Protein 4RV5 (pdb70)

Foldseek 3Di:
DAAEEEEEEACDDPSVLLRVLLVLLLVLLQCVCVVVCFQVNHHHDYDYQHQHDAQVSRQVSVCCCVPVVVHLAYEDYQELRNQLRRVLVCQVLLFAYEYLHYAAPCQLVSHLRTAYQHHHLLPFVLQQVVVQCVVPVPFAEEEEEFAPSGRRRVRNSVNVVVSCVVVPHHHQYYYYDHLPDLDDQVVLVVVVVSPGQEYEYRHAANNVLSSLQVNVVVPDDHAYEYEPRNQGCSSLVRNQQSLFFYKYKALFDCPPPQPQSVVSQVVCCVPPVAGRTRSSQSSSVSVQLQRVLSNVCCVVPNLVPDPSSVSSNSSSVSSQQDWDQGNSGIWHADSSRYIDGDDMWMWTWHDPRRPDIDTHTDD/DAAEEEEEEACDDPSVLLRVLLVLLLVLLQCVCVVVCFQVNHHHDYDYQYQHDAQVSRQVSLCCCVPVVVHLAYEDYQELRNQLRRVLVCQVLLFAYEYLHYAAPCQLVSHQRTFYQHHHLLPFVLQQVVVLCVVPVVFAEEEEEFAPVGRRRVRNSVNVVVSCVVVNHHHQYYYYDHLPDQDCQVVLVVVVVSPGQEYEYRDAQLSRLSSLQNNVVVPNDHAYEYEPRNQGQSSLVRNFQSLFFYKYKALFDCPDPQPQSVVSQVSCCVVPVAGRTRSSQSSSVSVVLQRVLSNVLCVVPNPVVDDSSVSSNSSSVSSQQDWDQGSSGIWHHDSSNYIDHDDMWMWGWHDPRRPGIHTHTDD

Secondary structure (DSSP, 8-state):
--EEEEE----SSTTHHHHHHHHHHHHHHHHHHHHTTTBTTBPEEEEE---TTSHHHHHHHHHHHHHTS--S-EE--S-HHHHHHHHHHHHHHT--EEESS--STTSGGG-TTEEESS--HHHHTHHHHHHHHHH-TT--EEEEEEETT-HHHHHHHHHHHHHHHHTT-EEEEEEEE-TT----HHHHHHHHTT--SEEEEES-HHHHHHHHHHHHHTT--SEEEE-GGG-SGGGHHHHGGGGTT-EEEES--TT---HHHHHHHHHHHHHHSSPPPHHHHHHHHHHHHHHHHHHHHHHHS-GGGS-HHHHHHHHHHHHTT-EEEETTEEEEE-TTS-EE----EEEEE--TTSS---EEEP-/--EEEEE----SSTTHHHHHHHHHHHHHHHHHHHHTTTBTTBPEEEEE---TTSHHHHHHHHHHHHHTS--S-EE--S-HHHHHHHHHHHHHHT--EEESS--STTSGGG-TTEEESS--HHHHHHHHHHHHHHH-TT--EEEEEEETT-HHHHHHHHHHHHHHHHTT-EEEEEEEE-TT----HHHHHHHHTT--SEEEEES-HHHHHHHHHHHHHTT--SEEEE-GGG-SGGGHHHHGGGGTT-EEEES--TT---HHHHHHHHHHHHHHSSPPPHHHHHHHHHHHHHHHHHHHHHHHS-GGGS-HHHHHHHHHHHHHH-EEEETTEEEEE-TTS-EE----EEEEE--TTSS---EEEP-

B-factor: mean 22.41, std 8.42, range [12.76, 74.02]

Organism: Trichormus variabilis (strain ATCC 29413 / PCC 7937) (NCBI:txid240292)

Radius of gyration: 27.22 Å; Cα contacts (8 Å, |Δi|>4): 1760; chains: 2; bounding box: 52×69×75 Å

Nearest PDB structures (foldseek):
  4obb-assembly2_B  TM=1.002E+00  e=2.437E-77  Trichormus variabilis ATCC 29413
  4oat-assembly1_A  TM=9.997E-01  e=2.546E-74  Trichormus variabilis ATCC 29413
  4eyk-assembly1_A  TM=8.590E-01  e=8.227E-28  Rhodopseudomonas palustris BisB5
  3hut-assembly1_A  TM=6.818E-01  e=4.966E-27  Rhodospirillum rubrum ATCC 11170
  3sg0-assembly1_A  TM=8.478E-01  e=3.326E-23  Rhodopseudomonas palustris HaA2

Sequence (726 aa):
NTIPIGIALAQTSNVALLLGQEQVAGAKIAEKYFNDKGGVNGTPIKLIFQDTAGDEAGTINNAFQTLINKDKVVGIVGPTLSQQAFSSANPIAERAKVPVVGPSNTAKGIPEIGDYVARVSAPVSVVAPNNSSVKAALLKQNPNIKKVAVFFAQNDAFSKSETEEIFQQTVKDQGLELVTVQKFQTTDTDFQQSQATNAINLKPDLVIISGLAADGGNLVRQLRELGYQGAIIGGNGLNTSNVFAVCKALCDGVLIAQAYSPEYTGEINKAFRQAYVDQYKKEPPQFSAQAFAAVQVYVESSLKALDTKNKVSKIQQLPELRTTELNKKQLLTGKYNTPLGEISFTPIGEVVQKDFYVAQIKKEEKDGSQGKFTFLKNTIPIGIALAQTSNVALLLGQEQVAGAKIAEKYFNDKGGVNGTPIKLIFQQDTAGDEAGTINAFQTLINKDKVVGIVGPTLSQQAFSSANPIAERAKKVPVVGPSNTAKGIPEIGDYVARVSAPVSVVAPNSVKAALKQNPNIKKVAVFFAQNDAFSKSETEIFQQTVKDQGLEELVTVQKFQTTDTDFQSQATNAINLKPDLVIISGLAADGGNLVRRQLRELGYQGAIIGGNGLNTSNVFAVCKALCDGVLIAQAYSPEYTGEINKAFRRQAYVDQYKKEPPQFSAQAFAAVQVYVESSLKALDTKNKVSKIQLPELRTELNKQLLTGKYNTPLGEISFTPIGEVVQKDFYVAQIKEKDGSQGKFTFLK

Solvent-accessible surface area: 28150 Å² total

Structure (mmCIF, N/CA/C/O backbone):
data_4RV5
#
_entry.id   4RV5
#
_cell.length_a   98.525
_cell.length_b   100.588
_cell.length_c   150.602
_cell.angle_alpha   90.00
_cell.angle_beta   90.00
_cell.angle_gamma   90.00
#
_symmetry.space_group_name_H-M   'C 2 2 21'
#
loop_
_entity.id
_entity.type
_entity.pdbx_description
1 polymer 'Amino acid/amide ABC transporter substrate-binding protein, HAAT family'
2 non-polymer 'PYRUVIC ACID'
3 non-polymer 'MAGNESIUM ION'
4 non-polymer 'FORMIC ACID'
5 water water
#
loop_
_atom_site.group_PDB
_atom_site.id
_atom_site.type_symbol
_atom_site.label_atom_id
_atom_site.label_alt_id
_atom_site.label_comp_id
_atom_site.label_asym_id
_atom_site.label_entity_id
_atom_site.label_seq_id
_atom_site.pdbx_PDB_ins_code
_atom_site.Cartn_x
_atom_site.Cartn_y
_atom_site.Cartn_z
_atom_site.occupancy
_atom_site.B_iso_or_equiv
_atom_site.auth_seq_id
_atom_site.auth_comp_id
_atom_site.auth_asym_id
_atom_site.auth_atom_id
_atom_site.pdbx_PDB_model_num
ATOM 1 N N . ASN A 1 32 ? -40.356 -49.482 7.002 1.00 35.73 53 ASN A N 1
ATOM 2 C CA . ASN A 1 32 ? -39.497 -49.774 8.143 1.00 35.28 53 ASN A CA 1
ATOM 3 C C . ASN A 1 32 ? -38.152 -49.057 8.056 1.00 29.62 53 ASN A C 1
ATOM 4 O O . ASN A 1 32 ? -37.515 -49.007 6.999 1.00 29.12 53 ASN A O 1
ATOM 14 N N . THR A 1 33 ? -37.739 -48.494 9.184 1.00 24.35 54 THR A N 1
ATOM 15 C CA . THR A 1 33 ? -36.505 -47.738 9.261 1.00 21.36 54 THR A CA 1
ATOM 16 C C . THR A 1 33 ? -35.816 -48.038 10.583 1.00 19.47 54 THR A C 1
ATOM 17 O O . THR A 1 33 ? -36.438 -48.540 11.520 1.00 20.91 54 THR A O 1
ATOM 28 N N . ILE A 1 34 ? -34.530 -47.703 10.651 1.00 17.38 55 ILE A N 1
ATOM 29 C CA . ILE A 1 34 ? -33.736 -47.908 11.851 1.00 16.67 55 ILE A CA 1
ATOM 30 C C . ILE A 1 34 ? -33.550 -46.558 12.557 1.00 16.38 55 ILE A C 1
ATOM 31 O O . ILE A 1 34 ? -32.955 -45.647 11.993 1.00 16.62 55 ILE A O 1
ATOM 47 N N . PRO A 1 35 ? -34.065 -46.429 13.794 1.00 16.11 56 PRO A N 1
ATOM 48 C CA . PRO A 1 35 ? -34.026 -45.125 14.480 1.00 15.82 56 PRO A CA 1
ATOM 49 C C . PRO A 1 35 ? -32.704 -44.877 15.204 1.00 15.53 56 PRO A C 1
ATOM 50 O O . PRO A 1 35 ? -32.255 -45.709 15.994 1.00 15.96 56 PRO A O 1
ATOM 61 N N . ILE A 1 36 ? -32.084 -43.743 14.901 1.00 15.08 57 ILE A N 1
ATOM 62 C CA . ILE A 1 36 ? -30.861 -43.297 15.543 1.00 14.88 57 ILE A CA 1
ATOM 63 C C . ILE A 1 36 ? -31.175 -41.965 16.224 1.00 14.49 57 ILE A C 1
ATOM 64 O O . ILE A 1 36 ? -31.725 -41.057 15.605 1.00 15.16 57 ILE A O 1
ATOM 80 N N . GLY A 1 37 ? -30.878 -41.867 17.515 1.00 14.11 58 GLY A N 1
ATOM 81 C CA . GLY A 1 37 ? -31.204 -40.676 18.268 1.00 14.24 58 GLY A CA 1
ATOM 82 C C . GLY A 1 37 ? -30.143 -39.610 18.118 1.00 13.82 58 GLY A C 1
ATOM 83 O O . GLY A 1 37 ? -28.952 -39.905 18.128 1.00 14.51 58 GLY A O 1
ATOM 87 N N . ILE A 1 38 ? -30.594 -38.367 17.991 1.00 13.90 59 ILE A N 1
ATOM 88 C CA . ILE A 1 38 ? -29.726 -37.211 17.917 1.00 14.41 59 ILE A CA 1
ATOM 89 C C . ILE A 1 38 ? -30.148 -36.303 19.072 1.00 14.30 59 ILE A C 1
ATOM 90 O O . ILE A 1 38 ? -31.251 -35.747 19.076 1.00 15.41 59 ILE A O 1
ATOM 106 N N . ALA A 1 39 ? -29.268 -36.170 20.061 1.00 13.85 60 ALA A N 1
ATOM 107 C CA . ALA A 1 39 ? -29.524 -35.398 21.283 1.00 13.81 60 ALA A CA 1
ATOM 108 C C . ALA A 1 39 ? -28.517 -34.259 21.345 1.00 13.28 60 ALA A C 1
ATOM 109 O O . ALA A 1 39 ? -27.396 -34.440 21.824 1.00 14.29 60 ALA A O 1
ATOM 116 N N . LEU A 1 40 ? -28.927 -33.106 20.830 1.00 13.58 61 LEU A N 1
ATOM 117 C CA . LEU A 1 40 ? -28.063 -31.953 20.697 1.00 13.70 61 LEU A CA 1
ATOM 118 C C . LEU A 1 40 ? -28.768 -30.728 21.253 1.00 13.65 61 LEU A C 1
ATOM 119 O O . LEU A 1 40 ? -29.997 -30.719 21.397 1.00 14.17 61 LEU A O 1
ATOM 135 N N . ALA A 1 41 ? -28.004 -29.680 21.519 1.00 13.72 62 ALA A N 1
ATOM 136 C CA . ALA A 1 41 ? -28.580 -28.427 21.946 1.00 14.18 62 ALA A CA 1
ATOM 137 C C . ALA A 1 41 ? -29.179 -27.696 20.740 1.00 14.24 62 ALA A C 1
ATOM 138 O O . ALA A 1 41 ? -28.470 -27.036 19.982 1.00 15.44 62 ALA A O 1
ATOM 145 N N . GLN A 1 42 ? -30.493 -27.820 20.575 1.00 15.04 63 GLN A N 1
ATOM 146 C CA . GLN A 1 42 ? -31.207 -27.141 19.507 1.00 15.84 63 GLN A CA 1
ATOM 147 C C . GLN A 1 42 ? -31.781 -25.811 19.994 1.00 16.14 63 GLN A C 1
ATOM 148 O O . GLN A 1 42 ? -32.162 -24.979 19.181 1.00 18.17 63 GLN A O 1
ATOM 162 N N . THR A 1 43 ? -31.820 -25.621 21.311 1.00 15.25 64 THR A N 1
ATOM 163 C CA . THR A 1 43 ? -32.221 -24.387 21.953 1.00 15.65 64 THR A CA 1
ATOM 164 C C . THR A 1 43 ? -31.178 -24.054 23.029 1.00 15.06 64 THR A C 1
ATOM 165 O O . THR A 1 43 ? -30.330 -24.883 23.358 1.00 15.59 64 THR A O 1
ATOM 176 N N . SER A 1 44 ? -31.309 -22.834 23.568 1.00 15.65 65 SER A N 1
ATOM 177 C CA . SER A 1 44 ? -30.381 -22.206 24.516 1.00 15.69 65 SER A CA 1
ATOM 178 C C . SER A 1 44 ? -29.179 -21.650 23.781 1.00 14.52 65 SER A C 1
ATOM 179 O O . SER A 1 44 ? -28.984 -21.921 22.594 1.00 14.88 65 SER A O 1
ATOM 187 N N . ASN A 1 45 ? -28.325 -20.916 24.493 1.00 15.02 66 ASN A N 1
ATOM 188 C CA . ASN A 1 45 ? -27.087 -20.442 23.882 1.00 15.18 66 ASN A CA 1
ATOM 189 C C . ASN A 1 45 ? -26.137 -21.563 23.483 1.00 14.51 66 ASN A C 1
ATOM 190 O O . ASN A 1 45 ? -25.222 -21.350 22.693 1.00 15.02 66 ASN A O 1
ATOM 201 N N . VAL A 1 46 ? -26.339 -22.764 24.019 1.00 14.66 67 VAL A N 1
ATOM 202 C CA . VAL A 1 46 ? -25.536 -23.914 23.597 1.00 14.74 67 VAL A CA 1
ATOM 203 C C . VAL A 1 46 ? -25.854 -24.276 22.129 1.00 14.29 67 VAL A C 1
ATOM 204 O O . VAL A 1 46 ? -25.034 -24.879 21.447 1.00 14.32 67 VAL A O 1
ATOM 217 N N . ALA A 1 47 ? -27.022 -23.856 21.635 1.00 14.49 68 ALA A N 1
ATOM 218 C CA . ALA A 1 47 ? -27.371 -24.071 20.239 1.00 14.56 68 ALA A CA 1
ATOM 219 C C . ALA A 1 47 ? -26.500 -23.258 19.279 1.00 14.50 68 ALA A C 1
ATOM 220 O O . ALA A 1 47 ? -26.541 -23.494 18.080 1.00 14.99 68 ALA A O 1
ATOM 227 N N . LEU A 1 48 ? -25.720 -22.300 19.772 1.00 14.89 69 LEU A N 1
ATOM 228 C CA . LEU A 1 48 ? -24.750 -21.631 18.909 1.00 15.12 69 LEU A CA 1
ATOM 229 C C . LEU A 1 48 ? -23.720 -22.636 18.385 1.00 15.23 69 LEU A C 1
ATOM 230 O O . LEU A 1 48 ? -23.118 -22.408 17.343 1.00 16.82 69 LEU A O 1
ATOM 246 N N . LEU A 1 49 ? -23.522 -23.736 19.117 1.00 14.61 70 LEU A N 1
ATOM 247 C CA A LEU A 1 49 ? -22.749 -24.886 18.633 0.49 14.83 70 LEU A CA 1
ATOM 248 C CA B LEU A 1 49 ? -22.745 -24.869 18.619 0.51 14.88 70 LEU A CA 1
ATOM 249 C C . LEU A 1 49 ? -23.683 -25.923 18.013 1.00 14.69 70 LEU A C 1
ATOM 250 O O . LEU A 1 49 ? -23.432 -26.464 16.935 1.00 15.52 70 LEU A O 1
ATOM 281 N N . GLY A 1 50 ? -24.781 -26.220 18.704 1.00 14.06 71 GLY A N 1
ATOM 282 C CA . GLY A 1 50 ? -25.679 -27.285 18.290 1.00 14.78 71 GLY A CA 1
ATOM 283 C C . GLY A 1 50 ? -26.264 -27.118 16.904 1.00 15.39 71 GLY A C 1
ATOM 284 O O . GLY A 1 50 ? -26.462 -28.110 16.202 1.00 15.93 71 GLY A O 1
ATOM 288 N N . GLN A 1 51 ? -26.548 -25.888 16.478 1.00 16.49 72 GLN A N 1
ATOM 289 C CA . GLN A 1 51 ? -27.129 -25.652 15.156 1.00 18.50 72 GLN A CA 1
ATOM 290 C C . GLN A 1 51 ? -26.247 -26.226 14.044 1.00 16.98 72 GLN A C 1
ATOM 291 O O . GLN A 1 51 ? -26.742 -26.779 13.054 1.00 17.77 72 GLN A O 1
ATOM 305 N N . GLU A 1 52 ? -24.939 -26.085 14.196 1.00 16.36 73 GLU A N 1
ATOM 306 C CA . GLU A 1 52 ? -24.003 -26.604 13.201 1.00 16.64 73 GLU A CA 1
ATOM 307 C C . GLU A 1 52 ? -24.064 -28.116 13.147 1.00 15.32 73 GLU A C 1
ATOM 308 O O . GLU A 1 52 ? -23.873 -28.730 12.098 1.00 15.24 73 GLU A O 1
ATOM 320 N N . GLN A 1 53 ? -24.277 -28.712 14.305 1.00 14.65 74 GLN A N 1
ATOM 321 C CA . GLN A 1 53 ? -24.299 -30.156 14.430 1.00 14.71 74 GLN A CA 1
ATOM 322 C C . GLN A 1 53 ? -25.554 -30.730 13.789 1.00 14.89 74 GLN A C 1
ATOM 323 O O . GLN A 1 53 ? -25.494 -31.744 13.100 1.00 15.49 74 GLN A O 1
ATOM 337 N N . VAL A 1 54 ? -26.687 -30.079 14.018 1.00 15.11 75 VAL A N 1
ATOM 338 C CA . VAL A 1 54 ? -27.925 -30.481 13.363 1.00 16.39 75 VAL A CA 1
ATOM 339 C C . VAL A 1 54 ? -27.731 -30.443 11.847 1.00 16.38 75 VAL A C 1
ATOM 340 O O . VAL A 1 54 ? -28.133 -31.374 11.146 1.00 16.24 75 VAL A O 1
ATOM 353 N N . ALA A 1 55 ? -27.094 -29.395 11.341 1.00 16.17 76 ALA A N 1
ATOM 354 C CA . ALA A 1 55 ? -26.873 -29.276 9.905 1.00 16.72 76 ALA A CA 1
ATOM 355 C C . ALA A 1 55 ? -26.050 -30.453 9.385 1.00 16.30 76 ALA A C 1
ATOM 356 O O . ALA A 1 55 ? -26.379 -31.047 8.353 1.00 16.54 76 ALA A O 1
ATOM 363 N N . GLY A 1 56 ? -24.971 -30.798 10.076 1.00 15.42 77 GLY A N 1
ATOM 364 C CA . GLY A 1 56 ? -24.143 -31.922 9.662 1.00 15.41 77 GLY A CA 1
ATOM 365 C C . GLY A 1 56 ? -24.873 -33.254 9.723 1.00 15.33 77 GLY A C 1
ATOM 366 O O . GLY A 1 56 ? -24.721 -34.103 8.842 1.00 15.75 77 GLY A O 1
ATOM 370 N N . ALA A 1 57 ? -25.656 -33.455 10.772 1.00 15.57 78 ALA A N 1
ATOM 371 C CA . ALA A 1 57 ? -26.405 -34.691 10.923 1.00 15.62 78 ALA A CA 1
ATOM 372 C C . ALA A 1 57 ? -27.427 -34.863 9.797 1.00 15.77 78 ALA A C 1
ATOM 373 O O . ALA A 1 57 ? -27.591 -35.959 9.271 1.00 16.52 78 ALA A O 1
ATOM 380 N N . LYS A 1 58 ? -28.117 -33.786 9.435 1.00 16.12 79 LYS A N 1
ATOM 381 C CA . LYS A 1 58 ? -29.095 -33.858 8.357 1.00 17.41 79 LYS A CA 1
ATOM 382 C C . LYS A 1 58 ? -28.422 -34.155 7.015 1.00 16.42 79 LYS A C 1
ATOM 383 O O . LYS A 1 58 ? -28.961 -34.909 6.204 1.00 17.17 79 LYS A O 1
ATOM 402 N N . ILE A 1 59 ? -27.253 -33.571 6.777 1.00 16.32 80 ILE A N 1
ATOM 403 C CA . ILE A 1 59 ? -26.512 -33.880 5.561 1.00 16.76 80 ILE A CA 1
ATOM 404 C C . ILE A 1 59 ? -26.152 -35.366 5.532 1.00 16.56 80 ILE A C 1
ATOM 405 O O . ILE A 1 59 ? -26.279 -36.035 4.500 1.00 16.93 80 ILE A O 1
ATOM 421 N N . ALA A 1 60 ? -25.725 -35.898 6.669 1.00 16.11 81 ALA A N 1
ATOM 422 C CA . ALA A 1 60 ? -25.410 -37.315 6.761 1.00 16.14 81 ALA A CA 1
ATOM 423 C C . ALA A 1 60 ? -26.624 -38.190 6.490 1.00 16.22 81 ALA A C 1
ATOM 424 O O . ALA A 1 60 ? -26.539 -39.185 5.778 1.00 16.93 81 ALA A O 1
ATOM 431 N N . GLU A 1 61 ? -27.769 -37.848 7.062 1.00 16.45 82 GLU A N 1
ATOM 432 C CA . GLU A 1 61 ? -28.948 -38.682 6.865 1.00 16.64 82 GLU A CA 1
ATOM 433 C C . GLU A 1 61 ? -29.272 -38.831 5.378 1.00 16.92 82 GLU A C 1
ATOM 434 O O . GLU A 1 61 ? -29.535 -39.934 4.901 1.00 17.35 82 GLU A O 1
ATOM 446 N N . LYS A 1 62 ? -29.244 -37.721 4.651 1.00 17.54 83 LYS A N 1
ATOM 447 C CA . LYS A 1 62 ? -29.501 -37.770 3.218 1.00 18.03 83 LYS A CA 1
ATOM 448 C C . LYS A 1 62 ? -28.422 -38.544 2.472 1.00 17.63 83 LYS A C 1
ATOM 449 O O . LYS A 1 62 ? -28.720 -39.371 1.621 1.00 18.17 83 LYS A O 1
ATOM 468 N N . TYR A 1 63 ? -27.164 -38.263 2.784 1.00 17.28 84 TYR A N 1
ATOM 469 C CA . TYR A 1 63 ? -26.057 -38.924 2.107 1.00 17.41 84 TYR A CA 1
ATOM 470 C C . TYR A 1 63 ? -26.151 -40.436 2.255 1.00 17.21 84 TYR A C 1
ATOM 471 O O . TYR A 1 63 ? -26.038 -41.175 1.273 1.00 17.91 84 TYR A O 1
ATOM 489 N N . PHE A 1 64 ? -26.366 -40.904 3.477 1.00 16.52 85 PHE A N 1
ATOM 490 C CA . PHE A 1 64 ? -26.413 -42.335 3.718 1.00 16.55 85 PHE A CA 1
ATOM 491 C C . PHE A 1 64 ? -27.689 -42.982 3.229 1.00 16.82 85 PHE A C 1
ATOM 492 O O . PHE A 1 64 ? -27.648 -44.088 2.688 1.00 17.14 85 PHE A O 1
ATOM 509 N N . ASN A 1 65 ? -28.829 -42.324 3.370 1.00 16.78 86 ASN A N 1
ATOM 510 C CA . ASN A 1 65 ? -30.057 -42.901 2.844 1.00 17.38 86 ASN A CA 1
ATOM 511 C C . ASN A 1 65 ? -30.075 -42.944 1.319 1.00 18.28 86 ASN A C 1
ATOM 512 O O . ASN A 1 65 ? -30.625 -43.875 0.742 1.00 18.23 86 ASN A O 1
ATOM 523 N N . ASP A 1 66 ? -29.455 -41.970 0.668 1.00 18.56 87 ASP A N 1
ATOM 524 C CA . ASP A 1 66 ? -29.342 -41.997 -0.796 1.00 19.68 87 ASP A CA 1
ATOM 525 C C . ASP A 1 66 ? -28.468 -43.155 -1.268 1.00 19.50 87 ASP A C 1
ATOM 526 O O . ASP A 1 66 ? -28.537 -43.555 -2.429 1.00 21.17 87 ASP A O 1
ATOM 535 N N . LYS A 1 67 ? -27.650 -43.697 -0.371 1.00 19.43 88 LYS A N 1
ATOM 536 C CA . LYS A 1 67 ? -26.833 -44.877 -0.653 1.00 20.30 88 LYS A CA 1
ATOM 537 C C . LYS A 1 67 ? -27.493 -46.170 -0.178 1.00 19.41 88 LYS A C 1
ATOM 538 O O . LYS A 1 67 ? -26.864 -47.229 -0.172 1.00 21.01 88 LYS A O 1
ATOM 553 N N . GLY A 1 68 ? -28.772 -46.088 0.177 1.00 18.46 89 GLY A N 1
ATOM 554 C CA . GLY A 1 68 ? -29.542 -47.249 0.570 1.00 18.44 89 GLY A CA 1
ATOM 555 C C . GLY A 1 68 ? -29.613 -47.501 2.066 1.00 17.75 89 GLY A C 1
ATOM 556 O O . GLY A 1 68 ? -30.087 -48.563 2.475 1.00 18.47 89 GLY A O 1
ATOM 560 N N . GLY A 1 69 ? -29.156 -46.558 2.885 1.00 16.86 90 GLY A N 1
ATOM 561 C CA . GLY A 1 69 ? -29.242 -46.754 4.317 1.00 16.43 90 GLY A CA 1
ATOM 562 C C . GLY A 1 69 ? -28.394 -47.928 4.777 1.00 16.26 90 GLY A C 1
ATOM 563 O O . GLY A 1 69 ? -27.203 -48.021 4.448 1.00 17.30 90 GLY A O 1
ATOM 567 N N . VAL A 1 70 ? -29.019 -48.823 5.531 1.00 16.18 91 VAL A N 1
ATOM 568 C CA . VAL A 1 70 ? -28.362 -50.008 6.065 1.00 16.25 91 VAL A CA 1
ATOM 569 C C . VAL A 1 70 ? -28.808 -51.202 5.220 1.00 16.23 91 VAL A C 1
ATOM 570 O O . VAL A 1 70 ? -29.867 -51.787 5.456 1.00 16.70 91 VAL A O 1
ATOM 583 N N . ASN A 1 71 ? -28.016 -51.527 4.203 1.00 16.67 92 ASN A N 1
ATOM 584 C CA . ASN A 1 71 ? -28.334 -52.642 3.315 1.00 17.75 92 ASN A CA 1
ATOM 585 C C . ASN A 1 71 ? -29.750 -52.581 2.769 1.00 17.33 92 ASN A C 1
ATOM 586 O O . ASN A 1 71 ? -30.417 -53.607 2.619 1.00 18.49 92 ASN A O 1
ATOM 597 N N . GLY A 1 72 ? -30.197 -51.373 2.442 1.00 17.06 93 GLY A N 1
ATOM 598 C CA . GLY A 1 72 ? -31.509 -51.143 1.876 1.00 17.31 93 GLY A CA 1
ATOM 599 C C . GLY A 1 72 ? -32.526 -50.578 2.846 1.00 17.36 93 GLY A C 1
ATOM 600 O O . GLY A 1 72 ? -33.516 -50.005 2.407 1.00 18.65 93 GLY A O 1
ATOM 604 N N . THR A 1 73 ? -32.293 -50.720 4.151 1.00 17.12 94 THR A N 1
ATOM 605 C CA . THR A 1 73 ? -33.220 -50.202 5.152 1.00 17.61 94 THR A CA 1
ATOM 606 C C . THR A 1 73 ? -32.811 -48.777 5.517 1.00 17.10 94 THR A C 1
ATOM 607 O O . THR A 1 73 ? -31.713 -48.560 6.010 1.00 16.70 94 THR A O 1
ATOM 618 N N . PRO A 1 74 ? -33.678 -47.787 5.274 1.00 17.32 95 PRO A N 1
ATOM 619 C CA . PRO A 1 74 ? -33.276 -46.413 5.623 1.00 17.27 95 PRO A CA 1
ATOM 620 C C . PRO A 1 74 ? -33.052 -46.246 7.112 1.00 16.83 95 PRO A C 1
ATOM 621 O O . PRO A 1 74 ? -33.699 -46.902 7.918 1.00 17.38 95 PRO A O 1
ATOM 632 N N . ILE A 1 75 ? -32.160 -45.329 7.462 1.00 16.76 96 ILE A N 1
ATOM 633 C CA . ILE A 1 75 ? -32.120 -44.825 8.830 1.00 16.49 96 ILE A CA 1
ATOM 634 C C . ILE A 1 75 ? -33.132 -43.702 8.982 1.00 16.58 96 ILE A C 1
ATOM 635 O O . ILE A 1 75 ? -33.569 -43.090 8.002 1.00 17.63 96 ILE A O 1
ATOM 651 N N . LYS A 1 76 ? -33.495 -43.435 10.228 1.00 16.18 97 LYS A N 1
ATOM 652 C CA . LYS A 1 76 ? -34.315 -42.283 10.560 1.00 16.83 97 LYS A CA 1
ATOM 653 C C . LYS A 1 76 ? -33.704 -41.617 11.771 1.00 16.20 97 LYS A C 1
ATOM 654 O O . LYS A 1 76 ? -33.616 -42.222 12.845 1.00 16.39 97 LYS A O 1
ATOM 673 N N . LEU A 1 77 ? -33.228 -40.387 11.593 1.00 15.66 98 LEU A N 1
ATOM 674 C CA . LEU A 1 77 ? -32.728 -39.623 12.717 1.00 15.72 98 LEU A CA 1
ATOM 675 C C . LEU A 1 77 ? -33.899 -39.063 13.509 1.00 15.76 98 LEU A C 1
ATOM 676 O O . LEU A 1 77 ? -34.803 -38.436 12.963 1.00 17.82 98 LEU A O 1
ATOM 692 N N . ILE A 1 78 ? -33.878 -39.315 14.808 1.00 15.06 99 ILE A N 1
ATOM 693 C CA . ILE A 1 78 ? -34.887 -38.819 15.721 1.00 16.02 99 ILE A CA 1
ATOM 694 C C . ILE A 1 78 ? -34.227 -37.799 16.623 1.00 15.86 99 ILE A C 1
ATOM 695 O O . ILE A 1 78 ? -33.338 -38.136 17.409 1.00 15.61 99 ILE A O 1
ATOM 711 N N . PHE A 1 79 ? -34.639 -36.548 16.480 1.00 16.85 100 PHE A N 1
ATOM 712 C CA . PHE A 1 79 ? -34.049 -35.456 17.226 1.00 17.68 100 PHE A CA 1
ATOM 713 C C . PHE A 1 79 ? -34.806 -35.227 18.537 1.00 18.21 100 PHE A C 1
ATOM 714 O O . PHE A 1 79 ? -36.036 -35.087 18.546 1.00 20.34 100 PHE A O 1
ATOM 731 N N . GLN A 1 80 ? -34.063 -35.149 19.639 1.00 17.25 101 GLN A N 1
ATOM 732 C CA . GLN A 1 80 ? -34.616 -34.688 20.916 1.00 16.78 101 GLN A CA 1
ATOM 733 C C . GLN A 1 80 ? -33.685 -33.623 21.459 1.00 16.07 101 GLN A C 1
ATOM 734 O O . GLN A 1 80 ? -32.544 -33.896 21.794 1.00 16.57 101 GLN A O 1
ATOM 748 N N . ASP A 1 81 ? -34.186 -32.400 21.529 1.00 15.59 102 ASP A N 1
ATOM 749 C CA . ASP A 1 81 ? -33.432 -31.265 22.033 1.00 14.99 102 ASP A CA 1
ATOM 750 C C . ASP A 1 81 ? -33.038 -31.484 23.486 1.00 14.96 102 ASP A C 1
ATOM 751 O O . ASP A 1 81 ? -33.886 -31.852 24.293 1.00 16.46 102 ASP A O 1
ATOM 760 N N . THR A 1 82 ? -31.772 -31.247 23.809 1.00 14.39 103 THR A N 1
ATOM 761 C CA . THR A 1 82 ? -31.283 -31.305 25.181 1.00 14.56 103 THR A CA 1
ATOM 762 C C . THR A 1 82 ? -31.412 -29.985 25.939 1.00 14.62 103 THR A C 1
ATOM 763 O O . THR A 1 82 ? -31.230 -29.957 27.150 1.00 14.96 103 THR A O 1
ATOM 774 N N . ALA A 1 83 ? -31.645 -28.896 25.211 1.00 14.58 104 ALA A N 1
ATOM 775 C CA . ALA A 1 83 ? -31.452 -27.557 25.738 1.00 15.12 104 ALA A CA 1
ATOM 776 C C . ALA A 1 83 ? -30.015 -27.447 26.282 1.00 14.02 104 ALA A C 1
ATOM 777 O O . ALA A 1 83 ? -29.105 -28.129 25.799 1.00 14.57 104 ALA A O 1
ATOM 784 N N . GLY A 1 84 ? -29.806 -26.561 27.252 1.00 14.45 105 GLY A N 1
ATOM 785 C CA . GLY A 1 84 ? -28.453 -26.165 27.614 1.00 14.87 105 GLY A CA 1
ATOM 786 C C . GLY A 1 84 ? -27.902 -26.732 28.905 1.00 14.64 105 GLY A C 1
ATOM 787 O O . GLY A 1 84 ? -26.784 -26.375 29.270 1.00 15.57 105 GLY A O 1
ATOM 791 N N . ASP A 1 85 ? -28.652 -27.585 29.589 1.00 14.29 106 ASP A N 1
ATOM 792 C CA . ASP A 1 85 ? -28.248 -28.050 30.917 1.00 14.72 106 ASP A CA 1
ATOM 793 C C . ASP A 1 85 ? -28.247 -29.577 31.010 1.00 13.98 106 ASP A C 1
ATOM 794 O O . ASP A 1 85 ? -28.472 -30.287 30.023 1.00 14.34 106 ASP A O 1
ATOM 803 N N . GLU A 1 86 ? -27.932 -30.081 32.198 1.00 14.14 107 GLU A N 1
ATOM 804 C CA . GLU A 1 86 ? -27.822 -31.509 32.429 1.00 14.22 107 GLU A CA 1
ATOM 805 C C . GLU A 1 86 ? -29.198 -32.174 32.454 1.00 14.35 107 GLU A C 1
ATOM 806 O O . GLU A 1 86 ? -29.402 -33.197 31.812 1.00 14.52 107 GLU A O 1
ATOM 818 N N . ALA A 1 87 ? -30.140 -31.584 33.187 1.00 14.94 108 ALA A N 1
ATOM 819 C CA . ALA A 1 87 ? -31.480 -32.141 33.269 1.00 15.46 108 ALA A CA 1
ATOM 820 C C . ALA A 1 87 ? -32.101 -32.321 31.886 1.00 15.14 108 ALA A C 1
ATOM 821 O O . ALA A 1 87 ? -32.746 -33.344 31.619 1.00 15.61 108 ALA A O 1
ATOM 828 N N . GLY A 1 88 ? -31.922 -31.338 31.011 1.00 14.82 109 GLY A N 1
ATOM 829 C CA . GLY A 1 88 ? -32.482 -31.423 29.680 1.00 14.96 109 GLY A CA 1
ATOM 830 C C . GLY A 1 88 ? -31.857 -32.541 28.864 1.00 14.65 109 GLY A C 1
ATOM 831 O O . GLY A 1 88 ? -32.521 -33.178 28.037 1.00 15.03 109 GLY A O 1
ATOM 835 N N . THR A 1 89 ? -30.578 -32.797 29.088 1.00 14.28 110 THR A N 1
ATOM 836 C CA . THR A 1 89 ? -29.884 -33.865 28.390 1.00 14.08 110 THR A CA 1
ATOM 837 C C . THR A 1 89 ? -30.341 -35.233 28.898 1.00 14.15 110 THR A C 1
ATOM 838 O O . THR A 1 89 ? -30.586 -36.146 28.105 1.00 14.48 110 THR A O 1
ATOM 849 N N . ILE A 1 90 ? -30.447 -35.379 30.215 1.00 14.66 111 ILE A N 1
ATOM 850 C CA . ILE A 1 90 ? -30.966 -36.607 30.798 1.00 14.92 111 ILE A CA 1
ATOM 851 C C . ILE A 1 90 ? -32.361 -36.894 30.238 1.00 15.00 111 ILE A C 1
ATOM 852 O O . ILE A 1 90 ? -32.666 -38.029 29.852 1.00 15.70 111 ILE A O 1
ATOM 868 N N A ASN A 1 91 ? -33.220 -35.881 30.202 0.62 15.37 112 ASN A N 1
ATOM 869 N N B ASN A 1 91 ? -33.212 -35.875 30.207 0.38 15.81 112 ASN A N 1
ATOM 870 C CA A ASN A 1 91 ? -34.569 -36.080 29.687 0.62 15.91 112 ASN A CA 1
ATOM 871 C CA B ASN A 1 91 ? -34.557 -36.050 29.682 0.38 16.74 112 ASN A CA 1
ATOM 872 C C A ASN A 1 91 ? -34.556 -36.490 28.213 0.62 15.40 112 ASN A C 1
ATOM 873 C C B ASN A 1 91 ? -34.532 -36.505 28.226 0.38 15.67 112 ASN A C 1
ATOM 874 O O A ASN A 1 91 ? -35.311 -37.370 27.810 0.62 15.99 112 ASN A O 1
ATOM 875 O O B ASN A 1 91 ? -35.239 -37.441 27.854 0.38 15.76 112 ASN A O 1
ATOM 896 N N . ALA A 1 92 ? -33.723 -35.838 27.409 1.00 15.15 113 ALA A N 1
ATOM 897 C CA . ALA A 1 92 ? -33.617 -36.182 26.001 1.00 14.84 113 ALA A CA 1
ATOM 898 C C . ALA A 1 92 ? -33.153 -37.620 25.819 1.00 14.72 113 ALA A C 1
ATOM 899 O O . ALA A 1 92 ? -33.715 -38.357 25.008 1.00 14.87 113 ALA A O 1
ATOM 907 N N . PHE A 1 93 ? -32.133 -38.024 26.574 1.00 14.23 114 PHE A N 1
ATOM 908 C CA . PHE A 1 93 ? -31.612 -39.380 26.461 1.00 14.80 114 PHE A CA 1
ATOM 909 C C . PHE A 1 93 ? -32.692 -40.396 26.871 1.00 14.92 114 PHE A C 1
ATOM 910 O O . PHE A 1 93 ? -32.902 -41.400 26.194 1.00 15.29 114 PHE A O 1
ATOM 927 N N . GLN A 1 94 ? -33.386 -40.139 27.975 1.00 15.08 115 GLN A N 1
ATOM 928 C CA . GLN A 1 94 ? -34.403 -41.078 28.439 1.00 15.54 115 GLN A CA 1
ATOM 929 C C . GLN A 1 94 ? -35.559 -41.193 27.442 1.00 15.61 115 GLN A C 1
ATOM 930 O O . GLN A 1 94 ? -36.063 -42.278 27.199 1.00 16.38 115 GLN A O 1
ATOM 944 N N . THR A 1 95 ? -35.958 -40.081 26.842 1.00 15.89 116 THR A N 1
ATOM 945 C CA . THR A 1 95 ? -36.989 -40.123 25.824 1.00 16.10 116 THR A CA 1
ATOM 946 C C . THR A 1 95 ? -36.538 -40.932 24.607 1.00 15.54 116 THR A C 1
ATOM 947 O O . THR A 1 95 ? -37.287 -41.774 24.091 1.00 16.45 116 THR A O 1
ATOM 958 N N . LEU A 1 96 ? -35.329 -40.669 24.134 1.00 15.48 117 LEU A N 1
ATOM 959 C CA . LEU A 1 96 ? -34.808 -41.393 22.980 1.00 15.32 117 LEU A CA 1
ATOM 960 C C . LEU A 1 96 ? -34.727 -42.891 23.251 1.00 15.27 117 LEU A C 1
ATOM 961 O O . LEU A 1 96 ? -35.044 -43.703 22.384 1.00 16.31 117 LEU A O 1
ATOM 977 N N . ILE A 1 97 ? -34.281 -43.251 24.450 1.00 15.30 118 ILE A N 1
ATOM 978 C CA . ILE A 1 97 ? -34.098 -44.661 24.802 1.00 16.03 118 ILE A CA 1
ATOM 979 C C . ILE A 1 97 ? -35.429 -45.381 24.983 1.00 16.91 118 ILE A C 1
ATOM 980 O O . ILE A 1 97 ? -35.633 -46.486 24.469 1.00 17.82 118 ILE A O 1
ATOM 996 N N . ASN A 1 98 ? -36.333 -44.743 25.705 1.00 17.88 119 ASN A N 1
ATOM 997 C CA . ASN A 1 98 ? -37.538 -45.411 26.159 1.00 19.61 119 ASN A CA 1
ATOM 998 C C . ASN A 1 98 ? -38.743 -45.229 25.271 1.00 21.10 119 ASN A C 1
ATOM 999 O O . ASN A 1 98 ? -39.519 -46.164 25.129 1.00 23.69 119 ASN A O 1
ATOM 1010 N N . LYS A 1 99 ? -38.959 -44.028 24.751 1.00 20.55 120 LYS A N 1
ATOM 1011 C CA . LYS A 1 99 ? -40.082 -43.756 23.855 1.00 21.28 120 LYS A CA 1
ATOM 1012 C C . LYS A 1 99 ? -39.712 -44.001 22.399 1.00 20.05 120 LYS A C 1
ATOM 1013 O O . LYS A 1 99 ? -40.458 -44.662 21.681 1.00 21.43 120 LYS A O 1
ATOM 1032 N N . ASP A 1 100 ? -38.573 -43.471 21.963 1.00 18.37 121 ASP A N 1
ATOM 1033 C CA . ASP A 1 100 ? -38.203 -43.544 20.552 1.00 17.90 121 ASP A CA 1
ATOM 1034 C C . ASP A 1 100 ? -37.470 -44.835 20.202 1.00 18.01 121 ASP A C 1
ATOM 1035 O O . ASP A 1 100 ? -37.244 -45.114 19.033 1.00 18.88 121 ASP A O 1
ATOM 1044 N N . LYS A 1 101 ? -37.075 -45.609 21.210 1.00 17.78 122 LYS A N 1
ATOM 1045 C CA . LYS A 1 101 ? -36.495 -46.939 20.987 1.00 18.14 122 LYS A CA 1
ATOM 1046 C C . LYS A 1 101 ? -35.272 -46.902 20.072 1.00 16.80 122 LYS A C 1
ATOM 1047 O O . LYS A 1 101 ? -35.081 -47.770 19.217 1.00 17.92 122 LYS A O 1
ATOM 1066 N N . VAL A 1 102 ? -34.427 -45.901 20.256 1.00 15.79 123 VAL A N 1
ATOM 1067 C CA . VAL A 1 102 ? -33.327 -45.739 19.323 1.00 14.97 123 VAL A CA 1
ATOM 1068 C C . VAL A 1 102 ? -32.265 -46.815 19.531 1.00 14.95 123 VAL A C 1
ATOM 1069 O O . VAL A 1 102 ? -32.088 -47.322 20.631 1.00 15.59 123 VAL A O 1
ATOM 1082 N N . VAL A 1 103 ? -31.535 -47.125 18.463 1.00 14.88 124 VAL A N 1
ATOM 1083 C CA . VAL A 1 103 ? -30.466 -48.116 18.549 1.00 14.98 124 VAL A CA 1
ATOM 1084 C C . VAL A 1 103 ? -29.184 -47.544 19.156 1.00 14.67 124 VAL A C 1
ATOM 1085 O O . VAL A 1 103 ? -28.326 -48.287 19.619 1.00 14.83 124 VAL A O 1
ATOM 1098 N N . GLY A 1 104 ? -29.050 -46.221 19.130 1.00 14.45 125 GLY A N 1
ATOM 1099 C CA . GLY A 1 104 ? -27.885 -45.525 19.641 1.00 14.21 125 GLY A CA 1
ATOM 1100 C C . GLY A 1 104 ? -28.152 -44.039 19.582 1.00 13.78 125 GLY A C 1
ATOM 1101 O O . GLY A 1 104 ? -29.100 -43.591 18.928 1.00 14.56 125 GLY A O 1
ATOM 1105 N N . ILE A 1 105 ? -27.303 -43.284 20.274 1.00 13.83 126 ILE A N 1
ATOM 1106 C CA . ILE A 1 105 ? -27.421 -41.836 20.376 1.00 13.74 126 ILE A CA 1
ATOM 1107 C C . ILE A 1 105 ? -26.157 -41.160 19.863 1.00 13.33 126 ILE A C 1
ATOM 1108 O O . ILE A 1 105 ? -25.053 -41.612 20.161 1.00 13.51 126 ILE A O 1
ATOM 1124 N N . VAL A 1 106 ? -26.340 -40.067 19.124 1.00 13.48 127 VAL A N 1
ATOM 1125 C CA . VAL A 1 106 ? -25.288 -39.096 18.845 1.00 13.30 127 VAL A CA 1
ATOM 1126 C C . VAL A 1 106 ? -25.557 -37.883 19.727 1.00 13.17 127 VAL A C 1
ATOM 1127 O O . VAL A 1 106 ? -26.628 -37.286 19.648 1.00 13.70 127 VAL A O 1
ATOM 1140 N N . GLY A 1 107 ? -24.585 -37.529 20.565 1.00 13.25 128 GLY A N 1
ATOM 1141 C CA . GLY A 1 107 ? -24.723 -36.381 21.447 1.00 13.40 128 GLY A CA 1
ATOM 1142 C C . GLY A 1 107 ? -23.977 -36.633 22.727 1.00 13.03 128 GLY A C 1
ATOM 1143 O O . GLY A 1 107 ? -23.266 -37.632 22.852 1.00 13.43 128 GLY A O 1
ATOM 1147 N N . PRO A 1 108 ? -24.114 -35.727 23.701 1.00 12.76 129 PRO A N 1
ATOM 1148 C CA . PRO A 1 108 ? -24.757 -34.428 23.592 1.00 12.91 129 PRO A CA 1
ATOM 1149 C C . PRO A 1 108 ? -23.746 -33.402 23.065 1.00 12.82 129 PRO A C 1
ATOM 1150 O O . PRO A 1 108 ? -22.644 -33.751 22.666 1.00 13.29 129 PRO A O 1
ATOM 1161 N N . THR A 1 109 ? -24.137 -32.131 23.044 1.00 13.02 130 THR A N 1
ATOM 1162 C CA . THR A 1 109 ? -23.240 -31.091 22.545 1.00 12.91 130 THR A CA 1
ATOM 1163 C C . THR A 1 109 ? -22.061 -30.826 23.486 1.00 12.77 130 THR A C 1
ATOM 1164 O O . THR A 1 109 ? -20.952 -30.629 23.028 1.00 13.78 130 THR A O 1
ATOM 1175 N N . LEU A 1 110 ? -22.291 -30.824 24.789 1.00 13.03 131 LEU A N 1
ATOM 1176 C CA . LEU A 1 110 ? -21.250 -30.419 25.746 1.00 12.92 131 LEU A CA 1
ATOM 1177 C C . LEU A 1 110 ? -20.774 -31.547 26.627 1.00 12.98 131 LEU A C 1
ATOM 1178 O O . LEU A 1 110 ? -21.567 -32.357 27.115 1.00 13.14 131 LEU A O 1
ATOM 1194 N N . SER A 1 111 ? -19.471 -31.553 26.911 1.00 13.10 132 SER A N 1
ATOM 1195 C CA . SER A 1 111 ? -18.926 -32.446 27.922 1.00 13.34 132 SER A CA 1
ATOM 1196 C C . SER A 1 111 ? -19.624 -32.262 29.277 1.00 13.45 132 SER A C 1
ATOM 1197 O O . SER A 1 111 ? -19.867 -33.236 29.980 1.00 13.91 132 SER A O 1
ATOM 1205 N N . GLN A 1 112 ? -19.951 -31.020 29.635 1.00 13.58 133 GLN A N 1
ATOM 1206 C CA . GLN A 1 112 ? -20.676 -30.752 30.877 1.00 13.65 133 GLN A CA 1
ATOM 1207 C C . GLN A 1 112 ? -21.938 -31.603 30.964 1.00 13.86 133 GLN A C 1
ATOM 1208 O O . GLN A 1 112 ? -22.278 -32.133 32.022 1.00 15.27 133 GLN A O 1
ATOM 1222 N N . GLN A 1 113 ? -22.658 -31.688 29.851 1.00 13.54 134 GLN A N 1
ATOM 1223 C CA . GLN A 1 113 ? -23.871 -32.481 29.788 1.00 13.54 134 GLN A CA 1
ATOM 1224 C C . GLN A 1 113 ? -23.576 -33.985 29.769 1.00 13.82 134 GLN A C 1
ATOM 1225 O O . GLN A 1 113 ? -24.268 -34.775 30.412 1.00 14.48 134 GLN A O 1
ATOM 1239 N N . ALA A 1 114 ? -22.562 -34.370 29.008 1.00 13.61 135 ALA A N 1
ATOM 1240 C CA . ALA A 1 114 ? -22.185 -35.780 28.857 1.00 13.74 135 ALA A CA 1
ATOM 1241 C C . ALA A 1 114 ? -21.813 -36.425 30.191 1.00 13.77 135 ALA A C 1
ATOM 1242 O O . ALA A 1 114 ? -22.194 -37.571 30.454 1.00 14.03 135 ALA A O 1
ATOM 1249 N N . PHE A 1 115 ? -21.068 -35.724 31.044 1.00 14.13 136 PHE A N 1
ATOM 1250 C CA . PHE A 1 115 ? -20.645 -36.357 32.287 1.00 14.96 136 PHE A CA 1
ATOM 1251 C C . PHE A 1 115 ? -21.839 -36.695 33.175 1.00 15.12 136 PHE A C 1
ATOM 1252 O O . PHE A 1 115 ? -21.790 -37.666 33.918 1.00 15.70 136 PHE A O 1
ATOM 1269 N N A SER A 1 116 ? -22.901 -35.915 33.078 0.61 15.91 137 SER A N 1
ATOM 1270 N N B SER A 1 116 ? -22.902 -35.893 33.113 0.39 15.40 137 SER A N 1
ATOM 1271 C CA A SER A 1 116 ? -24.073 -36.164 33.884 0.61 16.68 137 SER A CA 1
ATOM 1272 C CA B SER A 1 116 ? -24.128 -36.201 33.854 0.39 15.86 137 SER A CA 1
ATOM 1273 C C A SER A 1 116 ? -25.049 -37.165 33.222 0.61 17.00 137 SER A C 1
ATOM 1274 C C B SER A 1 116 ? -24.943 -37.283 33.186 0.39 16.11 137 SER A C 1
ATOM 1275 O O A SER A 1 116 ? -25.602 -38.037 33.896 0.61 17.71 137 SER A O 1
ATOM 1276 O O B SER A 1 116 ? -25.323 -38.268 33.818 0.39 16.59 137 SER A O 1
ATOM 1291 N N . ALA A 1 117 ? -25.221 -37.069 31.902 1.00 16.15 138 ALA A N 1
ATOM 1292 C CA . ALA A 1 117 ? -26.222 -37.860 31.181 1.00 16.29 138 ALA A CA 1
ATOM 1293 C C . ALA A 1 117 ? -25.715 -39.169 30.596 1.00 15.15 138 ALA A C 1
ATOM 1294 O O . ALA A 1 117 ? -26.458 -40.144 30.530 1.00 16.13 138 ALA A O 1
ATOM 1302 N N . ASN A 1 118 ? -24.480 -39.210 30.123 1.00 14.62 139 ASN A N 1
ATOM 1303 C CA . ASN A 1 118 ? -23.991 -40.432 29.500 1.00 14.24 139 ASN A CA 1
ATOM 1304 C C . ASN A 1 118 ? -24.066 -41.649 30.424 1.00 14.19 139 ASN A C 1
ATOM 1305 O O . ASN A 1 118 ? -24.327 -42.742 29.934 1.00 14.45 139 ASN A O 1
ATOM 1316 N N . PRO A 1 119 ? -23.859 -41.480 31.756 1.00 14.24 140 PRO A N 1
ATOM 1317 C CA . PRO A 1 119 ? -24.022 -42.647 32.633 1.00 14.21 140 PRO A CA 1
ATOM 1318 C C . PRO A 1 119 ? -25.417 -43.272 32.552 1.00 14.64 140 PRO A C 1
ATOM 1319 O O . PRO A 1 119 ? -25.552 -44.461 32.824 1.00 15.51 140 PRO A O 1
ATOM 1330 N N . ILE A 1 120 ? -26.443 -42.491 32.206 1.00 15.14 141 ILE A N 1
ATOM 1331 C CA . ILE A 1 120 ? -27.788 -43.029 31.990 1.00 16.20 141 ILE A CA 1
ATOM 1332 C C . ILE A 1 120 ? -27.784 -44.052 30.855 1.00 15.49 141 ILE A C 1
ATOM 1333 O O . ILE A 1 120 ? -28.347 -45.143 30.965 1.00 16.61 141 ILE A O 1
ATOM 1349 N N . ALA A 1 121 ? -27.180 -43.672 29.741 1.00 15.22 142 ALA A N 1
ATOM 1350 C CA . ALA A 1 121 ? -27.070 -44.557 28.586 1.00 15.42 142 ALA A CA 1
ATOM 1351 C C . ALA A 1 121 ? -26.178 -45.757 28.884 1.00 14.97 142 ALA A C 1
ATOM 1352 O O . ALA A 1 121 ? -26.478 -46.873 28.470 1.00 15.69 142 ALA A O 1
ATOM 1359 N N . GLU A 1 122 ? -25.080 -45.531 29.599 1.00 14.54 143 GLU A N 1
ATOM 1360 C CA . GLU A 1 122 ? -24.197 -46.611 29.997 1.00 14.89 143 GLU A CA 1
ATOM 1361 C C . GLU A 1 122 ? -24.974 -47.669 30.782 1.00 15.79 143 GLU A C 1
ATOM 1362 O O . GLU A 1 122 ? -24.888 -48.867 30.490 1.00 16.60 143 GLU A O 1
ATOM 1374 N N . ARG A 1 123 ? -25.732 -47.228 31.781 1.00 15.80 144 ARG A N 1
ATOM 1375 C CA . ARG A 1 123 ? -26.493 -48.138 32.633 1.00 16.71 144 ARG A CA 1
ATOM 1376 C C . ARG A 1 123 ? -27.532 -48.893 31.810 1.00 17.29 144 ARG A C 1
ATOM 1377 O O . ARG A 1 123 ? -27.784 -50.075 32.033 1.00 18.57 144 ARG A O 1
ATOM 1398 N N . ALA A 1 124 ? -28.122 -48.204 30.846 1.00 16.64 145 ALA A N 1
ATOM 1399 C CA . ALA A 1 124 ? -29.133 -48.776 29.975 1.00 17.38 145 ALA A CA 1
ATOM 1400 C C . ALA A 1 124 ? -28.571 -49.629 28.830 1.00 16.95 145 ALA A C 1
ATOM 1401 O O . ALA A 1 124 ? -29.328 -50.243 28.087 1.00 17.71 145 ALA A O 1
ATOM 1408 N N . LYS A 1 125 ? -27.252 -49.650 28.688 1.00 16.27 146 LYS A N 1
ATOM 1409 C CA . LYS A 1 125 ? -26.570 -50.373 27.610 1.00 16.35 146 LYS A CA 1
ATOM 1410 C C . LYS A 1 125 ? -27.040 -49.894 26.228 1.00 15.75 146 LYS A C 1
ATOM 1411 O O . LYS A 1 125 ? -27.398 -50.675 25.350 1.00 16.26 146 LYS A O 1
ATOM 1430 N N . VAL A 1 126 ? -26.992 -48.575 26.062 1.00 15.03 147 VAL A N 1
ATOM 1431 C CA . VAL A 1 126 ? -27.309 -47.899 24.796 1.00 14.82 147 VAL A CA 1
ATOM 1432 C C . VAL A 1 126 ? -26.056 -47.137 24.347 1.00 14.34 147 VAL A C 1
ATOM 1433 O O . VAL A 1 126 ? -25.552 -46.322 25.104 1.00 14.53 147 VAL A O 1
ATOM 1446 N N . PRO A 1 127 ? -25.529 -47.399 23.139 1.00 14.08 148 PRO A N 1
ATOM 1447 C CA . PRO A 1 127 ? -24.318 -46.668 22.737 1.00 13.92 148 PRO A CA 1
ATOM 1448 C C . PRO A 1 127 ? -24.586 -45.167 22.582 1.00 13.30 148 PRO A C 1
ATOM 1449 O O . PRO A 1 127 ? -25.665 -44.752 22.149 1.00 14.08 148 PRO A O 1
ATOM 1460 N N . VAL A 1 128 ? -23.559 -44.405 22.924 1.00 13.61 149 VAL A N 1
ATOM 1461 C CA . VAL A 1 128 ? -23.488 -42.966 22.731 1.00 13.85 149 VAL A CA 1
ATOM 1462 C C . VAL A 1 128 ? -22.194 -42.690 21.983 1.00 13.61 149 VAL A C 1
ATOM 1463 O O . VAL A 1 128 ? -21.134 -43.209 22.332 1.00 14.67 149 VAL A O 1
ATOM 1476 N N . VAL A 1 129 ? -22.282 -41.864 20.943 1.00 13.53 150 VAL A N 1
ATOM 1477 C CA . VAL A 1 129 ? -21.122 -41.360 20.221 1.00 13.70 150 VAL A CA 1
ATOM 1478 C C . VAL A 1 129 ? -21.136 -39.839 20.341 1.00 13.24 150 VAL A C 1
ATOM 1479 O O . VAL A 1 129 ? -22.021 -39.167 19.816 1.00 13.81 150 VAL A O 1
ATOM 1492 N N . GLY A 1 130 ? -20.152 -39.302 21.068 1.00 13.41 151 GLY A N 1
ATOM 1493 C CA . GLY A 1 130 ? -20.059 -37.875 21.287 1.00 13.63 151 GLY A CA 1
ATOM 1494 C C . GLY A 1 130 ? -19.496 -37.167 20.065 1.00 13.36 151 GLY A C 1
ATOM 1495 O O . GLY A 1 130 ? -18.455 -37.561 19.538 1.00 13.80 151 GLY A O 1
ATOM 1499 N N . PRO A 1 131 ? -20.152 -36.091 19.630 1.00 13.04 152 PRO A N 1
ATOM 1500 C CA . PRO A 1 131 ? -19.716 -35.395 18.419 1.00 13.71 152 PRO A CA 1
ATOM 1501 C C . PRO A 1 131 ? -18.842 -34.172 18.673 1.00 13.25 152 PRO A C 1
ATOM 1502 O O . PRO A 1 131 ? -18.296 -33.612 17.723 1.00 13.71 152 PRO A O 1
ATOM 1513 N N . SER A 1 132 ? -18.718 -33.759 19.936 1.00 13.34 153 SER A N 1
ATOM 1514 C CA . SER A 1 132 ? -18.126 -32.474 20.298 1.00 13.51 153 SER A CA 1
ATOM 1515 C C . SER A 1 132 ? -17.835 -32.453 21.794 1.00 13.46 153 SER A C 1
ATOM 1516 O O . SER A 1 132 ? -18.008 -31.431 22.453 1.00 14.58 153 SER A O 1
ATOM 1524 N N . ASN A 1 133 ? -17.451 -33.600 22.348 1.00 13.56 154 ASN A N 1
ATOM 1525 C CA . ASN A 1 133 ? -17.163 -33.696 23.774 1.00 13.41 154 ASN A CA 1
ATOM 1526 C C . ASN A 1 133 ? -15.684 -33.964 23.898 1.00 13.54 154 ASN A C 1
ATOM 1527 O O . ASN A 1 133 ? -15.243 -35.098 23.682 1.00 15.00 154 ASN A O 1
ATOM 1538 N N . THR A 1 134 ? -14.924 -32.917 24.191 1.00 13.30 155 THR A N 1
ATOM 1539 C CA . THR A 1 134 ? -13.471 -32.945 24.068 1.00 13.93 155 THR A CA 1
ATOM 1540 C C . THR A 1 134 ? -12.745 -32.909 25.399 1.00 13.80 155 THR A C 1
ATOM 1541 O O . THR A 1 134 ? -11.520 -32.918 25.420 1.00 14.38 155 THR A O 1
ATOM 1552 N N . ALA A 1 135 ? -13.482 -32.922 26.506 1.00 13.63 156 ALA A N 1
ATOM 1553 C CA . ALA A 1 135 ? -12.869 -32.937 27.829 1.00 14.22 156 ALA A CA 1
ATOM 1554 C C . ALA A 1 135 ? -12.150 -34.255 28.103 1.00 14.37 156 ALA A C 1
ATOM 1555 O O . ALA A 1 135 ? -12.548 -35.325 27.637 1.00 14.81 156 ALA A O 1
ATOM 1562 N N . LYS A 1 136 ? -11.142 -34.188 28.959 1.00 14.74 157 LYS A N 1
ATOM 1563 C CA . LYS A 1 136 ? -10.521 -35.406 29.451 1.00 15.46 157 LYS A CA 1
ATOM 1564 C C . LYS A 1 136 ? -11.571 -36.246 30.171 1.00 15.55 157 LYS A C 1
ATOM 1565 O O . LYS A 1 136 ? -12.360 -35.732 30.960 1.00 16.57 157 LYS A O 1
ATOM 1584 N N . GLY A 1 137 ? -11.569 -37.550 29.904 1.00 16.01 158 GLY A N 1
ATOM 1585 C CA . GLY A 1 137 ? -12.398 -38.473 30.653 1.00 16.74 158 GLY A CA 1
ATOM 1586 C C . GLY A 1 137 ? -13.695 -38.923 30.005 1.00 15.29 158 GLY A C 1
ATOM 1587 O O . GLY A 1 137 ? -14.387 -39.762 30.581 1.00 15.73 158 GLY A O 1
ATOM 1591 N N . ILE A 1 138 ? -14.046 -38.401 28.840 1.00 14.96 159 ILE A N 1
ATOM 1592 C CA . ILE A 1 138 ? -15.322 -38.756 28.222 1.00 14.76 159 ILE A CA 1
ATOM 1593 C C . ILE A 1 138 ? -15.435 -40.259 27.883 1.00 14.67 159 ILE A C 1
ATOM 1594 O O . ILE A 1 138 ? -16.370 -40.910 28.315 1.00 14.75 159 ILE A O 1
ATOM 1610 N N . PRO A 1 139 ? -14.483 -40.837 27.134 1.00 15.33 160 PRO A N 1
ATOM 1611 C CA . PRO A 1 139 ? -14.637 -42.265 26.812 1.00 15.73 160 PRO A CA 1
ATOM 1612 C C . PRO A 1 139 ? -14.588 -43.161 28.044 1.00 15.09 160 PRO A C 1
ATOM 1613 O O . PRO A 1 139 ? -15.164 -44.253 28.044 1.00 15.29 160 PRO A O 1
ATOM 1624 N N . GLU A 1 140 ? -13.910 -42.692 29.090 1.00 15.37 161 GLU A N 1
ATOM 1625 C CA . GLU A 1 140 ? -13.804 -43.421 30.340 1.00 16.27 161 GLU A CA 1
ATOM 1626 C C . GLU A 1 140 ? -15.109 -43.460 31.123 1.00 15.71 161 GLU A C 1
ATOM 1627 O O . GLU A 1 140 ? -15.202 -44.179 32.121 1.00 17.23 161 GLU A O 1
ATOM 1639 N N . ILE A 1 141 ? -16.124 -42.731 30.696 1.00 15.08 162 ILE A N 1
ATOM 1640 C CA . ILE A 1 141 ? -17.415 -42.817 31.368 1.00 15.51 162 ILE A CA 1
ATOM 1641 C C . ILE A 1 141 ? -17.932 -44.255 31.360 1.00 15.89 162 ILE A C 1
ATOM 1642 O O . ILE A 1 141 ? -18.569 -44.691 32.314 1.00 17.41 162 ILE A O 1
ATOM 1658 N N . GLY A 1 142 ? -17.679 -44.991 30.288 1.00 15.94 163 GLY A N 1
ATOM 1659 C CA . GLY A 1 142 ? -18.086 -46.371 30.260 1.00 17.19 163 GLY A CA 1
ATOM 1660 C C . GLY A 1 142 ? -17.897 -47.050 28.930 1.00 15.75 163 GLY A C 1
ATOM 1661 O O . GLY A 1 142 ? -17.401 -46.464 27.967 1.00 16.28 163 GLY A O 1
ATOM 1665 N N . ASP A 1 143 ? -18.307 -48.311 28.903 1.00 16.01 164 ASP A N 1
ATOM 1666 C CA . ASP A 1 143 ? -18.116 -49.186 27.762 1.00 16.40 164 ASP A CA 1
ATOM 1667 C C . ASP A 1 143 ? -19.027 -48.869 26.573 1.00 15.22 164 ASP A C 1
ATOM 1668 O O . ASP A 1 143 ? -18.813 -49.419 25.485 1.00 16.25 164 ASP A O 1
ATOM 1677 N N . TYR A 1 144 ? -20.040 -48.033 26.804 1.00 14.51 165 TYR A N 1
ATOM 1678 C CA . TYR A 1 144 ? -20.994 -47.622 25.777 1.00 14.28 165 TYR A CA 1
ATOM 1679 C C . TYR A 1 144 ? -20.767 -46.187 25.303 1.00 14.23 165 TYR A C 1
ATOM 1680 O O . TYR A 1 144 ? -21.548 -45.689 24.495 1.00 15.16 165 TYR A O 1
ATOM 1698 N N . VAL A 1 145 ? -19.706 -45.536 25.781 1.00 13.84 166 VAL A N 1
ATOM 1699 C CA . VAL A 1 145 ? -19.417 -44.148 25.417 1.00 14.17 166 VAL A CA 1
ATOM 1700 C C . VAL A 1 145 ? -18.172 -44.077 24.547 1.00 13.63 166 VAL A C 1
ATOM 1701 O O . VAL A 1 145 ? -17.069 -44.403 24.989 1.00 14.65 166 VAL A O 1
ATOM 1714 N N . ALA A 1 146 ? -18.352 -43.605 23.318 1.00 13.69 167 ALA A N 1
ATOM 1715 C CA . ALA A 1 146 ? -17.251 -43.332 22.407 1.00 13.88 167 ALA A CA 1
ATOM 1716 C C . ALA A 1 146 ? -17.375 -41.878 21.952 1.00 13.72 167 ALA A C 1
ATOM 1717 O O . ALA A 1 146 ? -18.408 -41.243 22.160 1.00 14.29 167 ALA A O 1
ATOM 1724 N N . ARG A 1 147 ? -16.347 -41.356 21.300 1.00 13.61 168 ARG A N 1
ATOM 1725 C CA . ARG A 1 147 ? -16.437 -40.024 20.726 1.00 13.69 168 ARG A CA 1
ATOM 1726 C C . ARG A 1 147 ? -15.666 -39.969 19.416 1.00 13.38 168 ARG A C 1
ATOM 1727 O O . ARG A 1 147 ? -14.655 -40.642 19.253 1.00 14.24 168 ARG A O 1
ATOM 1748 N N . VAL A 1 148 ? -16.159 -39.132 18.506 1.00 13.83 169 VAL A N 1
ATOM 1749 C CA . VAL A 1 148 ? -15.438 -38.837 17.268 1.00 13.64 169 VAL A CA 1
ATOM 1750 C C . VAL A 1 148 ? -14.734 -37.477 17.310 1.00 13.91 169 VAL A C 1
ATOM 1751 O O . VAL A 1 148 ? -14.058 -37.114 16.351 1.00 15.08 169 VAL A O 1
ATOM 1764 N N . SER A 1 149 ? -14.909 -36.735 18.409 1.00 13.89 170 SER A N 1
ATOM 1765 C CA . SER A 1 149 ? -14.337 -35.409 18.585 1.00 14.10 170 SER A CA 1
ATOM 1766 C C . SER A 1 149 ? -13.009 -35.472 19.323 1.00 14.08 170 SER A C 1
ATOM 1767 O O . SER A 1 149 ? -12.971 -35.783 20.511 1.00 14.87 170 SER A O 1
ATOM 1775 N N . ALA A 1 150 ? -11.930 -35.147 18.620 1.00 14.41 171 ALA A N 1
ATOM 1776 C CA . ALA A 1 150 ? -10.601 -35.228 19.195 1.00 14.89 171 ALA A CA 1
ATOM 1777 C C . ALA A 1 150 ? -10.507 -34.342 20.437 1.00 14.32 171 ALA A C 1
ATOM 1778 O O . ALA A 1 150 ? -11.010 -33.228 20.452 1.00 15.12 171 ALA A O 1
ATOM 1785 N N . PRO A 1 151 ? -9.826 -34.832 21.475 1.00 14.88 172 PRO A N 1
ATOM 1786 C CA . PRO A 1 151 ? -9.858 -34.126 22.755 1.00 15.07 172 PRO A CA 1
ATOM 1787 C C . PRO A 1 151 ? -8.902 -32.950 22.873 1.00 14.63 172 PRO A C 1
ATOM 1788 O O . PRO A 1 151 ? -7.973 -32.765 22.070 1.00 15.47 172 PRO A O 1
ATOM 1799 N N . VAL A 1 152 ? -9.110 -32.179 23.937 1.00 15.01 173 VAL A N 1
ATOM 1800 C CA . VAL A 1 152 ? -8.330 -30.968 24.170 1.00 15.46 173 VAL A CA 1
ATOM 1801 C C . VAL A 1 152 ? -6.821 -31.220 24.166 1.00 15.55 173 VAL A C 1
ATOM 1802 O O . VAL A 1 152 ? -6.043 -30.387 23.700 1.00 16.16 173 VAL A O 1
ATOM 1815 N N . SER A 1 153 ? -6.400 -32.356 24.711 1.00 16.25 174 SER A N 1
ATOM 1816 C CA . SER A 1 153 ? -4.976 -32.630 24.835 1.00 17.28 174 SER A CA 1
ATOM 1817 C C . SER A 1 153 ? -4.282 -32.703 23.496 1.00 17.21 174 SER A C 1
ATOM 1818 O O . SER A 1 153 ? -3.089 -32.423 23.420 1.00 18.86 174 SER A O 1
ATOM 1826 N N . VAL A 1 154 ? -4.998 -33.092 22.449 1.00 16.90 175 VAL A N 1
ATOM 1827 C CA . VAL A 1 154 ? -4.391 -33.204 21.129 1.00 18.33 175 VAL A CA 1
ATOM 1828 C C . VAL A 1 154 ? -4.675 -31.999 20.237 1.00 18.09 175 VAL A C 1
ATOM 1829 O O . VAL A 1 154 ? -3.891 -31.714 19.342 1.00 21.35 175 VAL A O 1
ATOM 1842 N N . VAL A 1 155 ? -5.770 -31.285 20.465 1.00 16.86 176 VAL A N 1
ATOM 1843 C CA . VAL A 1 155 ? -6.148 -30.186 19.595 1.00 17.71 176 VAL A CA 1
ATOM 1844 C C . VAL A 1 155 ? -5.552 -28.847 20.052 1.00 17.47 176 VAL A C 1
ATOM 1845 O O . VAL A 1 155 ? -5.011 -28.084 19.249 1.00 17.74 176 VAL A O 1
ATOM 1858 N N . ALA A 1 156 ? -5.673 -28.539 21.339 1.00 17.43 177 ALA A N 1
ATOM 1859 C CA . ALA A 1 156 ? -5.385 -27.186 21.828 1.00 17.13 177 ALA A CA 1
ATOM 1860 C C . ALA A 1 156 ? -3.929 -26.725 21.678 1.00 16.50 177 ALA A C 1
ATOM 1861 O O . ALA A 1 156 ? -3.691 -25.567 21.362 1.00 16.70 177 ALA A O 1
ATOM 1868 N N . PRO A 1 157 ? -2.952 -27.615 21.887 1.00 16.19 178 PRO A N 1
ATOM 1869 C CA . PRO A 1 157 ? -1.578 -27.096 21.834 1.00 16.68 178 PRO A CA 1
ATOM 1870 C C . PRO A 1 157 ? -1.212 -26.479 20.489 1.00 17.31 178 PRO A C 1
ATOM 1871 O O . PRO A 1 157 ? -0.384 -25.563 20.425 1.00 18.31 178 PRO A O 1
ATOM 1882 N N A ASN A 1 158 ? -1.816 -26.928 19.400 0.62 18.73 179 ASN A N 1
ATOM 1883 N N B ASN A 1 158 ? -1.864 -26.984 19.440 0.38 17.72 179 ASN A N 1
ATOM 1884 C CA A ASN A 1 158 ? -1.404 -26.396 18.109 0.62 19.57 179 ASN A CA 1
ATOM 1885 C CA B ASN A 1 158 ? -1.680 -26.509 18.072 0.38 17.53 179 ASN A CA 1
ATOM 1886 C C A ASN A 1 158 ? -1.731 -24.920 17.922 0.62 18.52 179 ASN A C 1
ATOM 1887 C C B ASN A 1 158 ? -1.821 -25.000 17.961 0.38 17.32 179 ASN A C 1
ATOM 1888 O O A ASN A 1 158 ? -1.052 -24.236 17.166 0.62 18.60 179 ASN A O 1
ATOM 1889 O O B ASN A 1 158 ? -1.047 -24.343 17.270 0.38 17.39 179 ASN A O 1
ATOM 1910 N N A SER A 1 159 ? -2.767 -24.412 18.577 0.62 17.58 180 SER A N 1
ATOM 1911 N N B SER A 1 159 ? -2.820 -24.452 18.635 0.38 17.20 180 SER A N 1
ATOM 1912 C CA A SER A 1 159 ? -3.049 -22.988 18.432 0.62 16.52 180 SER A CA 1
ATOM 1913 C CA B SER A 1 159 ? -3.081 -23.022 18.572 0.38 17.01 180 SER A CA 1
ATOM 1914 C C A SER A 1 159 ? -2.010 -22.132 19.190 0.62 16.44 180 SER A C 1
ATOM 1915 C C B SER A 1 159 ? -1.956 -22.197 19.153 0.38 16.64 180 SER A C 1
ATOM 1916 O O A SER A 1 159 ? -1.703 -21.022 18.758 0.62 15.84 180 SER A O 1
ATOM 1917 O O B SER A 1 159 ? -1.575 -21.167 18.602 0.38 16.38 180 SER A O 1
ATOM 1932 N N . VAL A 1 160 ? -1.448 -22.642 20.288 1.00 16.88 181 VAL A N 1
ATOM 1933 C CA . VAL A 1 160 ? -0.371 -21.926 20.962 1.00 17.17 181 VAL A CA 1
ATOM 1934 C C . VAL A 1 160 ? 0.856 -21.904 20.047 1.00 17.39 181 VAL A C 1
ATOM 1935 O O . VAL A 1 160 ? 1.509 -20.870 19.883 1.00 17.91 181 VAL A O 1
ATOM 1949 N N . LYS A 1 161 ? 1.167 -23.041 19.436 1.00 18.20 182 LYS A N 1
ATOM 1950 C CA . LYS A 1 161 ? 2.296 -23.106 18.515 1.00 19.43 182 LYS A CA 1
ATOM 1951 C C . LYS A 1 161 ? 2.096 -22.166 17.323 1.00 19.16 182 LYS A C 1
ATOM 1952 O O . LYS A 1 161 ? 3.031 -21.491 16.893 1.00 20.08 182 LYS A O 1
ATOM 1971 N N . ALA A 1 162 ? 0.874 -22.090 16.808 1.00 18.20 183 ALA A N 1
ATOM 1972 C CA . ALA A 1 162 ? 0.593 -21.191 15.698 1.00 18.49 183 ALA A CA 1
ATOM 1973 C C . ALA A 1 162 ? 0.764 -19.733 16.109 1.00 17.37 183 ALA A C 1
ATOM 1974 O O . ALA A 1 162 ? 1.269 -18.927 15.332 1.00 18.44 183 ALA A O 1
ATOM 1981 N N . ALA A 1 163 ? 0.321 -19.378 17.313 1.00 16.83 184 ALA A N 1
ATOM 1982 C CA . ALA A 1 163 ? 0.511 -18.013 17.795 1.00 17.06 184 ALA A CA 1
ATOM 1983 C C . ALA A 1 163 ? 1.989 -17.647 17.865 1.00 16.90 184 ALA A C 1
ATOM 1984 O O . ALA A 1 163 ? 2.385 -16.540 17.492 1.00 17.38 184 ALA A O 1
ATOM 1991 N N A LEU A 1 164 ? 2.810 -18.581 18.336 0.66 17.47 185 LEU A N 1
ATOM 1992 N N B LEU A 1 164 ? 2.807 -18.579 18.342 0.34 17.74 185 LEU A N 1
ATOM 1993 C CA A LEU A 1 164 ? 4.242 -18.329 18.442 0.66 18.64 185 LEU A CA 1
ATOM 1994 C CA B LEU A 1 164 ? 4.240 -18.335 18.454 0.34 18.83 185 LEU A CA 1
ATOM 1995 C C A LEU A 1 164 ? 4.916 -18.250 17.077 0.66 19.95 185 LEU A C 1
ATOM 1996 C C B LEU A 1 164 ? 4.916 -18.254 17.083 0.34 19.77 185 LEU A C 1
ATOM 1997 O O A LEU A 1 164 ? 5.916 -17.564 16.925 0.66 20.99 185 LEU A O 1
ATOM 1998 O O B LEU A 1 164 ? 5.916 -17.561 16.932 0.34 20.38 185 LEU A O 1
ATOM 2029 N N . LYS A 1 165 ? 4.377 -18.952 16.089 1.00 20.28 186 LYS A N 1
ATOM 2030 C CA . LYS A 1 165 ? 4.891 -18.838 14.725 1.00 21.84 186 LYS A CA 1
ATOM 2031 C C . LYS A 1 165 ? 4.603 -17.432 14.183 1.00 21.76 186 LYS A C 1
ATOM 2032 O O . LYS A 1 165 ? 5.469 -16.811 13.564 1.00 22.81 186 LYS A O 1
ATOM 2052 N N . GLN A 1 166 ? 3.411 -16.906 14.448 1.00 20.69 187 GLN A N 1
ATOM 2053 C CA . GLN A 1 166 ? 3.040 -15.578 13.962 1.00 20.77 187 GLN A CA 1
ATOM 2054 C C . GLN A 1 166 ? 3.724 -14.457 14.738 1.00 21.62 187 GLN A C 1
ATOM 2055 O O . GLN A 1 166 ? 3.986 -13.388 14.188 1.00 23.69 187 GLN A O 1
ATOM 2069 N N . ASN A 1 167 ? 4.008 -14.697 16.012 1.00 21.09 188 ASN A N 1
ATOM 2070 C CA . ASN A 1 167 ? 4.793 -13.750 16.799 1.00 21.70 188 ASN A CA 1
ATOM 2071 C C . ASN A 1 167 ? 5.743 -14.474 17.729 1.00 20.19 188 ASN A C 1
ATOM 2072 O O . ASN A 1 167 ? 5.402 -14.779 18.873 1.00 18.74 188 ASN A O 1
ATOM 2083 N N . PRO A 1 168 ? 6.964 -14.732 17.249 1.00 21.25 189 PRO A N 1
ATOM 2084 C CA . PRO A 1 168 ? 7.933 -15.466 18.061 1.00 21.57 189 PRO A CA 1
ATOM 2085 C C . PRO A 1 168 ? 8.361 -14.730 19.325 1.00 20.89 189 PRO A C 1
ATOM 2086 O O . PRO A 1 168 ? 9.007 -15.344 20.168 1.00 22.16 189 PRO A O 1
ATOM 2097 N N . ASN A 1 169 ? 7.995 -13.458 19.465 1.00 19.67 190 ASN A N 1
ATOM 2098 C CA . ASN A 1 169 ? 8.401 -12.670 20.622 1.00 20.46 190 ASN A CA 1
ATOM 2099 C C . ASN A 1 169 ? 7.352 -12.637 21.735 1.00 19.41 190 ASN A C 1
ATOM 2100 O O . ASN A 1 169 ? 7.518 -11.917 22.713 1.00 20.53 190 ASN A O 1
ATOM 2111 N N . ILE A 1 170 ? 6.289 -13.424 21.608 1.00 18.02 191 ILE A N 1
ATOM 2112 C CA . ILE A 1 170 ? 5.345 -13.573 22.714 1.00 17.30 191 ILE A CA 1
ATOM 2113 C C . ILE A 1 170 ? 6.095 -14.079 23.942 1.00 17.31 191 ILE A C 1
ATOM 2114 O O . ILE A 1 170 ? 6.824 -15.063 23.858 1.00 18.46 191 ILE A O 1
ATOM 2130 N N . LYS A 1 171 ? 5.903 -13.406 25.074 1.00 17.09 192 LYS A N 1
ATOM 2131 C CA . LYS A 1 171 ? 6.489 -13.827 26.341 1.00 18.10 192 LYS A CA 1
ATOM 2132 C C . LYS A 1 171 ? 5.443 -14.002 27.439 1.00 17.25 192 LYS A C 1
ATOM 2133 O O . LYS A 1 171 ? 5.535 -14.945 28.210 1.00 20.27 192 LYS A O 1
ATOM 2145 N N . LYS A 1 172 ? 4.478 -13.089 27.523 1.00 16.29 193 LYS A N 1
ATOM 2146 C CA . LYS A 1 172 ? 3.505 -13.071 28.611 1.00 16.05 193 LYS A CA 1
ATOM 2147 C C . LYS A 1 172 ? 2.140 -13.502 28.100 1.00 15.49 193 LYS A C 1
ATOM 2148 O O . LYS A 1 172 ? 1.677 -13.020 27.060 1.00 16.37 193 LYS A O 1
ATOM 2167 N N . VAL A 1 173 ? 1.505 -14.401 28.844 1.00 15.01 194 VAL A N 1
ATOM 2168 C CA . VAL A 1 173 ? 0.226 -14.970 28.447 1.00 14.56 194 VAL A CA 1
ATOM 2169 C C . VAL A 1 173 ? -0.788 -14.828 29.573 1.00 14.23 194 VAL A C 1
ATOM 2170 O O . VAL A 1 173 ? -0.503 -15.186 30.714 1.00 15.29 194 VAL A O 1
ATOM 2183 N N . ALA A 1 174 ? -1.967 -14.311 29.236 1.00 13.99 195 ALA A N 1
ATOM 2184 C CA . ALA A 1 174 ? -3.107 -14.271 30.151 1.00 14.37 195 ALA A CA 1
ATOM 2185 C C . ALA A 1 174 ? -4.127 -15.296 29.688 1.00 14.50 195 ALA A C 1
ATOM 2186 O O . ALA A 1 174 ? -4.446 -15.359 28.502 1.00 15.17 195 ALA A O 1
ATOM 2193 N N . VAL A 1 175 ? -4.631 -16.086 30.627 1.00 14.19 196 VAL A N 1
ATOM 2194 C CA . VAL A 1 175 ? -5.568 -17.162 30.338 1.00 14.09 196 VAL A CA 1
ATOM 2195 C C . VAL A 1 175 ? -6.897 -16.883 31.029 1.00 14.24 196 VAL A C 1
ATOM 2196 O O . VAL A 1 175 ? -6.912 -16.438 32.175 1.00 15.52 196 VAL A O 1
ATOM 2209 N N . PHE A 1 176 ? -7.996 -17.152 30.327 1.00 13.32 197 PHE A N 1
ATOM 2210 C CA . PHE A 1 176 ? -9.353 -17.003 30.840 1.00 13.53 197 PHE A CA 1
ATOM 2211 C C . PHE A 1 176 ? -10.082 -18.332 30.665 1.00 13.32 197 PHE A C 1
ATOM 2212 O O . PHE A 1 176 ? -9.933 -18.971 29.614 1.00 13.54 197 PHE A O 1
ATOM 2229 N N . PHE A 1 177 ? -10.903 -18.731 31.633 1.00 13.36 198 PHE A N 1
ATOM 2230 C CA . PHE A 1 177 ? -11.736 -19.905 31.433 1.00 13.79 198 PHE A CA 1
ATOM 2231 C C . PHE A 1 177 ? -13.050 -19.833 32.183 1.00 13.17 198 PHE A C 1
ATOM 2232 O O . PHE A 1 177 ? -13.170 -19.179 33.228 1.00 13.89 198 PHE A O 1
ATOM 2249 N N . ALA A 1 178 ? -14.019 -20.551 31.626 1.00 13.28 199 ALA A N 1
ATOM 2250 C CA . ALA A 1 178 ? -15.357 -20.665 32.196 1.00 13.52 199 ALA A CA 1
ATOM 2251 C C . ALA A 1 178 ? -15.364 -21.727 33.285 1.00 13.71 199 ALA A C 1
ATOM 2252 O O . ALA A 1 178 ? -15.359 -22.925 33.006 1.00 14.76 199 ALA A O 1
ATOM 2259 N N . GLN A 1 179 ? -15.392 -21.285 34.533 1.00 13.84 200 GLN A N 1
ATOM 2260 C CA . GLN A 1 179 ? -15.214 -22.194 35.650 1.00 15.49 200 GLN A CA 1
ATOM 2261 C C . GLN A 1 179 ? -16.417 -23.096 35.912 1.00 14.65 200 GLN A C 1
ATOM 2262 O O . GLN A 1 179 ? -16.294 -24.050 36.655 1.00 16.39 200 GLN A O 1
ATOM 2276 N N . ASN A 1 180 ? -17.562 -22.803 35.304 1.00 13.99 201 ASN A N 1
ATOM 2277 C CA . ASN A 1 180 ? -18.745 -23.633 35.466 1.00 14.07 201 ASN A CA 1
ATOM 2278 C C . ASN A 1 180 ? -18.873 -24.719 34.408 1.00 13.96 201 ASN A C 1
ATOM 2279 O O . ASN A 1 180 ? -19.843 -25.480 34.468 1.00 15.52 201 ASN A O 1
ATOM 2290 N N . ASP A 1 181 ? -17.941 -24.802 33.453 1.00 13.68 202 ASP A N 1
ATOM 2291 C CA . ASP A 1 181 ? -18.088 -25.698 32.313 1.00 13.65 202 ASP A CA 1
ATOM 2292 C C . ASP A 1 181 ? -16.973 -26.741 32.293 1.00 13.62 202 ASP A C 1
ATOM 2293 O O . ASP A 1 181 ? -15.788 -26.399 32.292 1.00 14.37 202 ASP A O 1
ATOM 2302 N N . ALA A 1 182 ? -17.356 -28.014 32.247 1.00 13.68 203 ALA A N 1
ATOM 2303 C CA . ALA A 1 182 ? -16.386 -29.096 32.379 1.00 13.99 203 ALA A CA 1
ATOM 2304 C C . ALA A 1 182 ? -15.340 -29.066 31.270 1.00 13.87 203 ALA A C 1
ATOM 2305 O O . ALA A 1 182 ? -14.153 -29.286 31.513 1.00 14.66 203 ALA A O 1
ATOM 2312 N N . PHE A 1 183 ? -15.780 -28.860 30.037 1.00 13.60 204 PHE A N 1
ATOM 2313 C CA . PHE A 1 183 ? -14.848 -28.782 28.925 1.00 13.73 204 PHE A CA 1
ATOM 2314 C C . PHE A 1 183 ? -13.876 -27.625 29.093 1.00 13.27 204 PHE A C 1
ATOM 2315 O O . PHE A 1 183 ? -12.664 -27.800 28.893 1.00 13.85 204 PHE A O 1
ATOM 2332 N N . SER A 1 184 ? -14.382 -26.458 29.471 1.00 13.28 205 SER A N 1
ATOM 2333 C CA . SER A 1 184 ? -13.526 -25.290 29.579 1.00 13.71 205 SER A CA 1
ATOM 2334 C C . SER A 1 184 ? -12.447 -25.499 30.637 1.00 13.86 205 SER A C 1
ATOM 2335 O O . SER A 1 184 ? -11.299 -25.078 30.463 1.00 14.40 205 SER A O 1
ATOM 2343 N N . LYS A 1 185 ? -12.812 -26.133 31.746 1.00 14.14 206 LYS A N 1
ATOM 2344 C CA . LYS A 1 185 ? -11.840 -26.446 32.790 1.00 15.31 206 LYS A CA 1
ATOM 2345 C C . LYS A 1 185 ? -10.780 -27.426 32.295 1.00 15.04 206 LYS A C 1
ATOM 2346 O O . LYS A 1 185 ? -9.594 -27.304 32.614 1.00 16.63 206 LYS A O 1
ATOM 2365 N N . SER A 1 186 ? -11.187 -28.418 31.515 1.00 14.46 207 SER A N 1
ATOM 2366 C CA . SER A 1 186 ? -10.228 -29.374 30.983 1.00 14.63 207 SER A CA 1
ATOM 2367 C C . SER A 1 186 ? -9.319 -28.717 29.934 1.00 14.20 207 SER A C 1
ATOM 2368 O O . SER A 1 186 ? -8.098 -28.924 29.917 1.00 15.12 207 SER A O 1
ATOM 2376 N N . GLU A 1 187 ? -9.911 -27.904 29.071 1.00 13.87 208 GLU A N 1
ATOM 2377 C CA . GLU A 1 187 ? -9.146 -27.229 28.029 1.00 13.97 208 GLU A CA 1
ATOM 2378 C C . GLU A 1 187 ? -8.121 -26.265 28.608 1.00 14.02 208 GLU A C 1
ATOM 2379 O O . GLU A 1 187 ? -6.976 -26.210 28.143 1.00 14.31 208 GLU A O 1
ATOM 2391 N N . THR A 1 188 ? -8.515 -25.511 29.628 1.00 14.21 209 THR A N 1
ATOM 2392 C CA . THR A 1 188 ? -7.604 -24.518 30.167 1.00 14.27 209 THR A CA 1
ATOM 2393 C C . THR A 1 188 ? -6.378 -25.177 30.795 1.00 14.42 209 THR A C 1
ATOM 2394 O O . THR A 1 188 ? -5.285 -24.623 30.760 1.00 15.00 209 THR A O 1
ATOM 2405 N N A GLU A 1 189 ? -6.554 -26.367 31.357 0.50 14.50 210 GLU A N 1
ATOM 2406 N N B GLU A 1 189 ? -6.538 -26.372 31.349 0.50 15.26 210 GLU A N 1
ATOM 2407 C CA A GLU A 1 189 ? -5.426 -27.094 31.919 0.50 14.90 210 GLU A CA 1
ATOM 2408 C CA B GLU A 1 189 ? -5.387 -27.062 31.914 0.50 16.24 210 GLU A CA 1
ATOM 2409 C C A GLU A 1 189 ? -4.394 -27.365 30.826 0.50 14.54 210 GLU A C 1
ATOM 2410 C C B GLU A 1 189 ? -4.374 -27.400 30.829 0.50 15.39 210 GLU A C 1
ATOM 2411 O O A GLU A 1 189 ? -3.194 -27.164 31.034 0.50 15.27 210 GLU A O 1
ATOM 2412 O O B GLU A 1 189 ? -3.165 -27.296 31.048 0.50 15.97 210 GLU A O 1
ATOM 2435 N N . ILE A 1 190 ? -4.855 -27.802 29.657 1.00 14.93 211 ILE A N 1
ATOM 2436 C CA . ILE A 1 190 ? -3.951 -28.074 28.539 1.00 14.83 211 ILE A CA 1
ATOM 2437 C C . ILE A 1 190 ? -3.303 -26.786 28.047 1.00 14.89 211 ILE A C 1
ATOM 2438 O O . ILE A 1 190 ? -2.090 -26.762 27.793 1.00 15.33 211 ILE A O 1
ATOM 2455 N N . PHE A 1 191 ? -4.079 -25.718 27.892 1.00 14.42 212 PHE A N 1
ATOM 2456 C CA . PHE A 1 191 ? -3.474 -24.469 27.458 1.00 14.49 212 PHE A CA 1
ATOM 2457 C C . PHE A 1 191 ? -2.402 -23.997 28.446 1.00 14.85 212 PHE A C 1
ATOM 2458 O O . PHE A 1 191 ? -1.334 -23.551 28.025 1.00 15.54 212 PHE A O 1
ATOM 2475 N N . GLN A 1 192 ? -2.700 -24.047 29.739 1.00 15.21 213 GLN A N 1
ATOM 2476 C CA . GLN A 1 192 ? -1.738 -23.602 30.738 1.00 15.20 213 GLN A CA 1
ATOM 2477 C C . GLN A 1 192 ? -0.472 -24.456 30.689 1.00 15.98 213 GLN A C 1
ATOM 2478 O O . GLN A 1 192 ? 0.644 -23.928 30.759 1.00 16.40 213 GLN A O 1
ATOM 2492 N N . GLN A 1 193 ? -0.618 -25.766 30.555 1.00 16.01 214 GLN A N 1
ATOM 2493 C CA . GLN A 1 193 ? 0.555 -26.620 30.478 1.00 16.93 214 GLN A CA 1
ATOM 2494 C C . GLN A 1 193 ? 1.386 -26.315 29.234 1.00 16.59 214 GLN A C 1
ATOM 2495 O O . GLN A 1 193 ? 2.622 -26.305 29.281 1.00 16.95 214 GLN A O 1
ATOM 2509 N N . THR A 1 194 ? 0.711 -26.053 28.124 1.00 16.26 215 THR A N 1
ATOM 2510 C CA . THR A 1 194 ? 1.401 -25.755 26.881 1.00 16.45 215 THR A CA 1
ATOM 2511 C C . THR A 1 194 ? 2.169 -24.440 26.997 1.00 16.20 215 THR A C 1
ATOM 2512 O O . THR A 1 194 ? 3.310 -24.339 26.547 1.00 16.99 215 THR A O 1
ATOM 2523 N N . VAL A 1 195 ? 1.543 -23.430 27.589 1.00 16.44 216 VAL A N 1
ATOM 2524 C CA . VAL A 1 195 ? 2.207 -22.157 27.845 1.00 16.88 216 VAL A CA 1
ATOM 2525 C C . VAL A 1 195 ? 3.502 -22.382 28.623 1.00 16.69 216 VAL A C 1
ATOM 2526 O O . VAL A 1 195 ? 4.561 -21.848 28.277 1.00 17.03 216 VAL A O 1
ATOM 2539 N N . LYS A 1 196 ? 3.424 -23.198 29.660 1.00 16.48 217 LYS A N 1
ATOM 2540 C CA . LYS A 1 196 ? 4.595 -23.483 30.485 1.00 17.63 217 LYS A CA 1
ATOM 2541 C C . LYS A 1 196 ? 5.653 -24.208 29.673 1.00 17.37 217 LYS A C 1
ATOM 2542 O O . LYS A 1 196 ? 6.844 -23.862 29.719 1.00 18.45 217 LYS A O 1
ATOM 2561 N N . ASP A 1 197 ? 5.231 -25.220 28.922 1.00 17.46 218 ASP A N 1
ATOM 2562 C CA . ASP A 1 197 ? 6.183 -26.030 28.171 1.00 18.30 218 ASP A CA 1
ATOM 2563 C C . ASP A 1 197 ? 6.867 -25.258 27.041 1.00 17.94 218 ASP A C 1
ATOM 2564 O O . ASP A 1 197 ? 7.983 -25.598 26.631 1.00 18.64 218 ASP A O 1
ATOM 2573 N N . GLN A 1 198 ? 6.196 -24.228 26.539 1.00 17.75 219 GLN A N 1
ATOM 2574 C CA . GLN A 1 198 ? 6.749 -23.368 25.504 1.00 18.26 219 GLN A CA 1
ATOM 2575 C C . GLN A 1 198 ? 7.644 -22.292 26.102 1.00 18.54 219 GLN A C 1
ATOM 2576 O O . GLN A 1 198 ? 8.177 -21.470 25.379 1.00 19.48 219 GLN A O 1
ATOM 2590 N N . GLY A 1 199 ? 7.819 -22.302 27.424 1.00 18.27 220 GLY A N 1
ATOM 2591 C CA . GLY A 1 199 ? 8.736 -21.381 28.070 1.00 18.45 220 G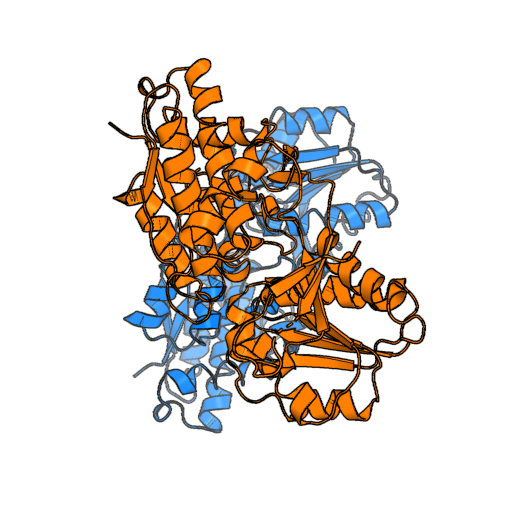LY A CA 1
ATOM 2592 C C . GLY A 1 199 ? 8.191 -19.986 28.261 1.00 18.09 220 GLY A C 1
ATOM 2593 O O . GLY A 1 199 ? 8.962 -19.044 28.396 1.00 19.44 220 GLY A O 1
ATOM 2597 N N . LEU A 1 200 ? 6.867 -19.852 28.287 1.00 16.89 221 LEU A N 1
ATOM 2598 C CA . LEU A 1 200 ? 6.234 -18.543 28.405 1.00 16.66 221 LEU A CA 1
ATOM 2599 C C . LEU A 1 200 ? 5.831 -18.268 29.853 1.00 16.54 221 LEU A C 1
ATOM 2600 O O . LEU A 1 200 ? 5.765 -19.177 30.668 1.00 18.17 221 LEU A O 1
ATOM 2616 N N . GLU A 1 201 ? 5.579 -17.001 30.159 1.00 16.33 222 GLU A N 1
ATOM 2617 C CA . GLU A 1 201 ? 5.160 -16.577 31.483 1.00 16.19 222 GLU A CA 1
ATOM 2618 C C . GLU A 1 201 ? 3.648 -16.495 31.537 1.00 15.87 222 GLU A C 1
ATOM 2619 O O . GLU A 1 201 ? 3.040 -15.753 30.775 1.00 16.56 222 GLU A O 1
ATOM 2631 N N . LEU A 1 202 ? 3.061 -17.249 32.458 1.00 16.19 223 LEU A N 1
ATOM 2632 C CA . LEU A 1 202 ? 1.627 -17.199 32.692 1.00 16.54 223 LEU A CA 1
ATOM 2633 C C . LEU A 1 202 ? 1.370 -16.067 33.689 1.00 16.88 223 LEU A C 1
ATOM 2634 O O . LEU A 1 202 ? 1.640 -16.219 34.879 1.00 18.87 223 LEU A O 1
ATOM 2650 N N . VAL A 1 203 ? 0.888 -14.925 33.213 1.00 16.24 224 VAL A N 1
ATOM 2651 C CA . VAL A 1 203 ? 0.753 -13.754 34.084 1.00 16.44 224 VAL A CA 1
ATOM 2652 C C . VAL A 1 203 ? -0.538 -13.721 34.903 1.00 16.59 224 VAL A C 1
ATOM 2653 O O . VAL A 1 203 ? -0.570 -13.080 35.944 1.00 17.98 224 VAL A O 1
ATOM 2666 N N . THR A 1 204 ? -1.577 -14.419 34.454 1.00 15.93 225 THR A N 1
ATOM 2667 C CA . THR A 1 204 ? -2.807 -14.542 35.214 1.00 15.68 225 THR A CA 1
ATOM 2668 C C . THR A 1 204 ? -3.667 -15.628 34.612 1.00 15.35 225 THR A C 1
ATOM 2669 O O . THR A 1 204 ? -3.588 -15.907 33.411 1.00 15.67 225 THR A O 1
ATOM 2680 N N . VAL A 1 205 ? -4.492 -16.218 35.468 1.00 15.29 226 VAL A N 1
ATOM 2681 C CA . VAL A 1 205 ? -5.610 -17.061 35.059 1.00 15.86 226 VAL A CA 1
ATOM 2682 C C . VAL A 1 205 ? -6.878 -16.427 35.648 1.00 15.64 226 VAL A C 1
ATOM 2683 O O . VAL A 1 205 ? -7.028 -16.348 36.871 1.00 17.49 226 VAL A O 1
ATOM 2696 N N . GLN A 1 206 ? -7.769 -15.966 34.779 1.00 14.55 227 GLN A N 1
ATOM 2697 C CA . GLN A 1 206 ? -9.010 -15.319 35.155 1.00 14.72 227 GLN A CA 1
ATOM 2698 C C . GLN A 1 206 ? -10.172 -16.266 34.910 1.00 14.54 227 GLN A C 1
ATOM 2699 O O . GLN A 1 206 ? -10.230 -16.949 33.897 1.00 16.25 227 GLN A O 1
ATOM 2713 N N . LYS A 1 207 ? -11.134 -16.259 35.820 1.00 14.74 228 LYS A N 1
ATOM 2714 C CA . LYS A 1 207 ? -12.319 -17.103 35.742 1.00 14.82 228 LYS A CA 1
ATOM 2715 C C . LYS A 1 207 ? -13.540 -16.281 35.366 1.00 14.26 228 LYS A C 1
ATOM 2716 O O . LYS A 1 207 ? -13.662 -15.109 35.743 1.00 14.76 228 LYS A O 1
ATOM 2735 N N . PHE A 1 208 ? -14.461 -16.922 34.660 1.00 13.85 229 PHE A N 1
ATOM 2736 C CA . PHE A 1 208 ? -15.760 -16.353 34.372 1.00 13.68 229 PHE A CA 1
ATOM 2737 C C . PHE A 1 208 ? -16.787 -17.481 34.328 1.00 13.73 229 PHE A C 1
ATOM 2738 O O . PHE A 1 208 ? -16.430 -18.659 34.470 1.00 14.37 229 PHE A O 1
ATOM 2755 N N . GLN A 1 209 ? -18.056 -17.127 34.145 1.00 13.98 230 GLN A N 1
ATOM 2756 C CA . GLN A 1 209 ? -19.120 -18.098 33.933 1.00 14.15 230 GLN A CA 1
ATOM 2757 C C . GLN A 1 209 ? -19.591 -18.031 32.487 1.00 13.99 230 GLN A C 1
ATOM 2758 O O . GLN A 1 209 ? -19.648 -16.945 31.908 1.00 14.08 230 GLN A O 1
ATOM 2772 N N . THR A 1 210 ? -20.006 -19.165 31.930 1.00 13.82 231 THR A N 1
ATOM 2773 C CA . THR A 1 210 ? -20.525 -19.160 30.554 1.00 14.30 231 THR A CA 1
ATOM 2774 C C . THR A 1 210 ? -21.740 -18.258 30.387 1.00 13.86 231 THR A C 1
ATOM 2775 O O . THR A 1 210 ? -22.013 -17.810 29.274 1.00 14.80 231 THR A O 1
ATOM 2786 N N . THR A 1 211 ? -22.479 -18.013 31.470 1.00 13.74 232 THR A N 1
ATOM 2787 C CA . THR A 1 211 ? -23.676 -17.185 31.430 1.00 14.77 232 THR A CA 1
ATOM 2788 C C . THR A 1 211 ? -23.369 -15.689 31.594 1.00 14.64 232 THR A C 1
ATOM 2789 O O . THR A 1 211 ? -24.280 -14.862 31.475 1.00 14.91 232 THR A O 1
ATOM 2800 N N . ASP A 1 212 ? -22.121 -15.339 31.901 1.00 14.52 233 ASP A N 1
ATOM 2801 C CA . ASP A 1 212 ? -21.761 -13.934 31.988 1.00 14.84 233 ASP A CA 1
ATOM 2802 C C . ASP A 1 212 ? -21.759 -13.296 30.603 1.00 15.06 233 ASP A C 1
ATOM 2803 O O . ASP A 1 212 ? -21.427 -13.940 29.612 1.00 15.63 233 ASP A O 1
ATOM 2812 N N . THR A 1 213 ? -22.118 -12.015 30.564 1.00 14.66 234 THR A N 1
ATOM 2813 C CA . THR A 1 213 ? -21.980 -11.190 29.370 1.00 14.80 234 THR A CA 1
ATOM 2814 C C . THR A 1 213 ? -20.918 -10.096 29.527 1.00 14.79 234 THR A C 1
ATOM 2815 O O . THR A 1 213 ? -20.425 -9.580 28.520 1.00 15.45 234 THR A O 1
ATOM 2826 N N . ASP A 1 214 ? -20.585 -9.753 30.772 1.00 15.00 235 ASP A N 1
ATOM 2827 C CA . ASP A 1 214 ? -19.678 -8.661 31.115 1.00 15.51 235 ASP A CA 1
ATOM 2828 C C . ASP A 1 214 ? -18.423 -9.229 31.758 1.00 14.57 235 ASP A C 1
ATOM 2829 O O . ASP A 1 214 ? -18.507 -10.012 32.711 1.00 16.29 235 ASP A O 1
ATOM 2838 N N . PHE A 1 215 ? -17.274 -8.807 31.237 1.00 14.30 236 PHE A N 1
ATOM 2839 C CA . PHE A 1 215 ? -15.975 -9.283 31.680 1.00 15.11 236 PHE A CA 1
ATOM 2840 C C . PHE A 1 215 ? -15.037 -8.132 31.964 1.00 15.42 236 PHE A C 1
ATOM 2841 O O . PHE A 1 215 ? -13.827 -8.313 31.929 1.00 15.52 236 PHE A O 1
ATOM 2858 N N A GLN A 1 216 ? -15.568 -6.957 32.262 0.49 15.54 237 GLN A N 1
ATOM 2859 N N B GLN A 1 216 ? -15.573 -6.946 32.246 0.51 15.90 237 GLN A N 1
ATOM 2860 C CA A GLN A 1 216 ? -14.699 -5.807 32.337 0.49 16.04 237 GLN A CA 1
ATOM 2861 C CA B GLN A 1 216 ? -14.730 -5.765 32.404 0.51 16.79 237 GLN A CA 1
ATOM 2862 C C A GLN A 1 216 ? -13.620 -5.954 33.417 0.49 16.18 237 GLN A C 1
ATOM 2863 C C B GLN A 1 216 ? -13.612 -6.002 33.403 0.51 16.26 237 GLN A C 1
ATOM 2864 O O A GLN A 1 216 ? -12.473 -5.582 33.191 0.49 16.53 237 GLN A O 1
ATOM 2865 O O B GLN A 1 216 ? -12.446 -5.735 33.122 0.51 16.49 237 GLN A O 1
ATOM 2892 N N . SER A 1 217 ? -13.960 -6.490 34.586 1.00 16.65 238 SER A N 1
ATOM 2893 C CA . SER A 1 217 ? -12.949 -6.597 35.638 1.00 17.26 238 SER A CA 1
ATOM 2894 C C . SER A 1 217 ? -11.847 -7.593 35.274 1.00 16.05 238 SER A C 1
ATOM 2895 O O . SER A 1 217 ? -10.658 -7.292 35.436 1.00 16.36 238 SER A O 1
ATOM 2904 N N . GLN A 1 218 ? -12.220 -8.762 34.769 1.00 15.62 239 GLN A N 1
ATOM 2905 C CA . GLN A 1 218 ? -11.213 -9.753 34.422 1.00 15.15 239 GLN A CA 1
ATOM 2906 C C . GLN A 1 218 ? -10.355 -9.277 33.259 1.00 14.88 239 GLN A C 1
ATOM 2907 O O . GLN A 1 218 ? -9.137 -9.481 33.246 1.00 15.41 239 GLN A O 1
ATOM 2921 N N . ALA A 1 219 ? -10.997 -8.679 32.261 1.00 14.61 240 ALA A N 1
ATOM 2922 C CA . ALA A 1 219 ? -10.274 -8.190 31.097 1.00 14.72 240 ALA A CA 1
ATOM 2923 C C . ALA A 1 219 ? -9.282 -7.108 31.502 1.00 15.04 240 ALA A C 1
ATOM 2924 O O . ALA A 1 219 ? -8.129 -7.141 31.066 1.00 15.48 240 ALA A O 1
ATOM 2931 N N . THR A 1 220 ? -9.707 -6.159 32.326 1.00 15.77 241 THR A N 1
ATOM 2932 C CA . THR A 1 220 ? -8.804 -5.107 32.782 1.00 16.50 241 THR A CA 1
ATOM 2933 C C . THR A 1 220 ? -7.668 -5.683 33.634 1.00 16.27 241 THR A C 1
ATOM 2934 O O . THR A 1 220 ? -6.516 -5.274 33.489 1.00 17.04 241 THR A O 1
ATOM 2945 N N . ASN A 1 221 ? -7.983 -6.624 34.519 1.00 16.56 242 ASN A N 1
ATOM 2946 C CA . ASN A 1 221 ? -6.949 -7.255 35.337 1.00 18.03 242 ASN A CA 1
ATOM 2947 C C . ASN A 1 221 ? -5.863 -7.864 34.472 1.00 16.70 242 ASN A C 1
ATOM 2948 O O . ASN A 1 221 ? -4.671 -7.738 34.763 1.00 17.79 242 ASN A O 1
ATOM 2959 N N . ALA A 1 222 ? -6.267 -8.527 33.395 1.00 15.63 243 ALA A N 1
ATOM 2960 C CA . ALA A 1 222 ? -5.308 -9.118 32.482 1.00 16.19 243 ALA A CA 1
ATOM 2961 C C . ALA A 1 222 ? -4.541 -8.054 31.698 1.00 15.47 243 ALA A C 1
ATOM 2962 O O . ALA A 1 222 ? -3.315 -8.127 31.581 1.00 15.99 243 ALA A O 1
ATOM 2969 N N . ILE A 1 223 ? -5.257 -7.087 31.132 1.00 15.58 244 ILE A N 1
ATOM 2970 C CA . ILE A 1 223 ? -4.637 -6.052 30.313 1.00 16.28 244 ILE A CA 1
ATOM 2971 C C . ILE A 1 223 ? -3.565 -5.291 31.100 1.00 16.29 244 ILE A C 1
ATOM 2972 O O . ILE A 1 223 ? -2.520 -4.944 30.555 1.00 17.08 244 ILE A O 1
ATOM 2988 N N . ASN A 1 224 ? -3.796 -5.071 32.387 1.00 16.40 245 ASN A N 1
ATOM 2989 C CA . ASN A 1 224 ? -2.830 -4.374 33.223 1.00 17.49 245 ASN A CA 1
ATOM 2990 C C . ASN A 1 224 ? -1.505 -5.099 33.358 1.00 17.59 245 ASN A C 1
ATOM 2991 O O . ASN A 1 224 ? -0.522 -4.476 33.720 1.00 18.99 245 ASN A O 1
ATOM 3002 N N . LEU A 1 225 ? -1.490 -6.394 33.057 1.00 16.91 246 LEU A N 1
ATOM 3003 C CA . LEU A 1 225 ? -0.285 -7.224 33.136 1.00 17.11 246 LEU A CA 1
ATOM 3004 C C . LEU A 1 225 ? 0.481 -7.293 31.823 1.00 17.46 246 LEU A C 1
ATOM 3005 O O . LEU A 1 225 ? 1.482 -7.998 31.724 1.00 18.48 246 LEU A O 1
ATOM 3021 N N . LYS A 1 226 ? 0.005 -6.567 30.818 1.00 16.93 247 LYS A N 1
ATOM 3022 C CA . LYS A 1 226 ? 0.689 -6.447 29.520 1.00 18.14 247 LYS A CA 1
ATOM 3023 C C . LYS A 1 226 ? 0.958 -7.784 28.833 1.00 16.72 247 LYS A C 1
ATOM 3024 O O . LYS A 1 226 ? 2.051 -8.062 28.378 1.00 17.43 247 LYS A O 1
ATOM 3043 N N . PRO A 1 227 ? -0.067 -8.613 28.712 1.00 16.34 248 PRO A N 1
ATOM 3044 C CA . PRO A 1 227 ? 0.147 -9.866 27.988 1.00 16.35 248 PRO A CA 1
ATOM 3045 C C . PRO A 1 227 ? 0.381 -9.627 26.494 1.00 15.23 248 PRO A C 1
ATOM 3046 O O . PRO A 1 227 ? -0.127 -8.663 25.903 1.00 16.31 248 PRO A O 1
ATOM 3057 N N . ASP A 1 228 ? 1.136 -10.553 25.906 1.00 15.35 249 ASP A N 1
ATOM 3058 C CA . ASP A 1 228 ? 1.336 -10.615 24.466 1.00 15.56 249 ASP A CA 1
ATOM 3059 C C . ASP A 1 228 ? 0.358 -11.566 23.784 1.00 15.33 249 ASP A C 1
ATOM 3060 O O . ASP A 1 228 ? 0.166 -11.499 22.563 1.00 16.06 249 ASP A O 1
ATOM 3069 N N . LEU A 1 229 ? -0.237 -12.461 24.568 1.00 14.74 250 LEU A N 1
ATOM 3070 C CA . LEU A 1 229 ? -1.161 -13.480 24.092 1.00 14.69 250 LEU A CA 1
ATOM 3071 C C . LEU A 1 229 ? -2.225 -13.643 25.166 1.00 14.04 250 LEU A C 1
ATOM 3072 O O . LEU A 1 229 ? -1.909 -13.674 26.355 1.00 14.49 250 LEU A O 1
ATOM 3088 N N . VAL A 1 230 ? -3.476 -13.786 24.724 1.00 14.03 251 VAL A N 1
ATOM 3089 C CA . VAL A 1 230 ? -4.611 -14.091 25.583 1.00 13.78 251 VAL A CA 1
ATOM 3090 C C . VAL A 1 230 ? -5.238 -15.370 25.049 1.00 13.80 251 VAL A C 1
ATOM 3091 O O . VAL A 1 230 ? -5.407 -15.516 23.837 1.00 14.78 251 VAL A O 1
ATOM 3104 N N . ILE A 1 231 ? -5.561 -16.289 25.952 1.00 13.75 252 ILE A N 1
ATOM 3105 C CA . ILE A 1 231 ? -6.187 -17.561 25.604 1.00 13.56 252 ILE A CA 1
ATOM 3106 C C . ILE A 1 231 ? -7.517 -17.647 26.337 1.00 13.51 252 ILE A C 1
ATOM 3107 O O . ILE A 1 231 ? -7.574 -17.400 27.542 1.00 14.18 252 ILE A O 1
ATOM 3123 N N . ILE A 1 232 ? -8.575 -17.995 25.616 1.00 13.12 253 ILE A N 1
ATOM 3124 C CA . ILE A 1 232 ? -9.923 -18.051 26.164 1.00 13.36 253 ILE A CA 1
ATOM 3125 C C . ILE A 1 232 ? -10.529 -19.442 25.970 1.00 13.16 253 ILE A C 1
ATOM 3126 O O . ILE A 1 232 ? -10.669 -19.916 24.840 1.00 14.01 253 ILE A O 1
ATOM 3142 N N . SER A 1 233 ? -10.906 -20.075 27.085 1.00 13.13 254 SER A N 1
ATOM 3143 C CA . SER A 1 233 ? -11.684 -21.305 27.075 1.00 13.67 254 SER A CA 1
ATOM 3144 C C . SER A 1 233 ? -13.072 -21.043 27.634 1.00 13.55 254 SER A C 1
ATOM 3145 O O . SER A 1 233 ? -13.262 -20.949 28.843 1.00 13.97 254 SER A O 1
ATOM 3153 N N . GLY A 1 234 ? -14.037 -20.896 26.743 1.00 13.97 255 GLY A N 1
ATOM 3154 C CA . GLY A 1 234 ? -15.441 -20.800 27.108 1.00 14.08 255 GLY A CA 1
ATOM 3155 C C . GLY A 1 234 ? -16.275 -21.334 25.971 1.00 13.40 255 GLY A C 1
ATOM 3156 O O . GLY A 1 234 ? -15.770 -22.096 25.151 1.00 14.20 255 GLY A O 1
ATOM 3160 N N . LEU A 1 235 ? -17.537 -20.938 25.944 1.00 13.37 256 LEU A N 1
ATOM 3161 C CA . LEU A 1 235 ? -18.410 -21.265 24.830 1.00 13.62 256 LEU A CA 1
ATOM 3162 C C . LEU A 1 235 ? -18.564 -20.033 23.928 1.00 13.88 256 LEU A C 1
ATOM 3163 O O . LEU A 1 235 ? -17.722 -19.132 23.952 1.00 14.70 256 LEU A O 1
ATOM 3179 N N . ALA A 1 236 ? -19.576 -20.009 23.070 1.00 14.04 257 ALA A N 1
ATOM 3180 C CA . ALA A 1 236 ? -19.553 -19.096 21.935 1.00 14.31 257 ALA A CA 1
ATOM 3181 C C . ALA A 1 236 ? -20.016 -17.685 22.280 1.00 14.17 257 ALA A C 1
ATOM 3182 O O . ALA A 1 236 ? -19.327 -16.715 21.952 1.00 14.69 257 ALA A O 1
ATOM 3189 N N . ALA A 1 237 ? -21.167 -17.545 22.922 1.00 14.46 258 ALA A N 1
ATOM 3190 C CA . ALA A 1 237 ? -21.645 -16.207 23.270 1.00 15.25 258 ALA A CA 1
ATOM 3191 C C . ALA A 1 237 ? -20.708 -15.538 24.258 1.00 14.77 258 ALA A C 1
ATOM 3192 O O . ALA A 1 237 ? -20.331 -14.376 24.099 1.00 15.63 258 ALA A O 1
ATOM 3199 N N . ASP A 1 238 ? -20.341 -16.277 25.294 1.00 14.11 259 ASP A N 1
ATOM 3200 C CA . ASP A 1 238 ? -19.428 -15.755 26.301 1.00 14.06 259 ASP A CA 1
ATOM 3201 C C . ASP A 1 238 ? -18.053 -15.466 25.706 1.00 13.58 259 ASP A C 1
ATOM 3202 O O . ASP A 1 238 ? -17.482 -14.403 25.926 1.00 14.32 259 ASP A O 1
ATOM 3211 N N . GLY A 1 239 ? -17.510 -16.417 24.962 1.00 13.99 260 GLY A N 1
ATOM 3212 C CA . GLY A 1 239 ? -16.201 -16.210 24.371 1.00 14.51 260 GLY A CA 1
ATOM 3213 C C . GLY A 1 239 ? -16.180 -15.015 23.436 1.00 14.12 260 GLY A C 1
ATOM 3214 O O . GLY A 1 239 ? -15.252 -14.207 23.469 1.00 14.57 260 GLY A O 1
ATOM 3218 N N . GLY A 1 240 ? -17.204 -14.886 22.601 1.00 14.56 261 GLY A N 1
ATOM 3219 C CA . GLY A 1 240 ? -17.270 -13.767 21.685 1.00 14.59 261 GLY A CA 1
ATOM 3220 C C . GLY A 1 240 ? -17.396 -12.423 22.395 1.00 14.34 261 GLY A C 1
ATOM 3221 O O . GLY A 1 240 ? -16.790 -11.425 21.986 1.00 14.48 261 GLY A O 1
ATOM 3225 N N . ASN A 1 241 ? -18.193 -12.384 23.461 1.00 13.66 262 ASN A N 1
ATOM 3226 C CA . ASN A 1 241 ? -18.338 -11.156 24.230 1.00 13.67 262 ASN A CA 1
ATOM 3227 C C . ASN A 1 241 ? -17.011 -10.771 24.882 1.00 13.66 262 ASN A C 1
ATOM 3228 O O . ASN A 1 241 ? -16.645 -9.595 24.903 1.00 14.19 262 ASN A O 1
ATOM 3239 N N . LEU A 1 242 ? -16.287 -11.752 25.410 1.00 13.67 263 LEU A N 1
ATOM 3240 C CA . LEU A 1 242 ? -14.998 -11.491 26.022 1.00 13.74 263 LEU A CA 1
ATOM 3241 C C . LEU A 1 242 ? -13.982 -10.985 24.989 1.00 13.83 263 LEU A C 1
ATOM 3242 O O . LEU A 1 242 ? -13.243 -10.026 25.251 1.00 13.93 263 LEU A O 1
ATOM 3258 N N . VAL A 1 243 ? -13.933 -11.601 23.811 1.00 13.73 264 VAL A N 1
ATOM 3259 C CA . VAL A 1 243 ? -13.050 -11.110 22.762 1.00 14.32 264 VAL A CA 1
ATOM 3260 C C . VAL A 1 243 ? -13.347 -9.638 22.461 1.00 14.34 264 VAL A C 1
ATOM 3261 O O . VAL A 1 243 ? -12.437 -8.799 22.393 1.00 14.79 264 VAL A O 1
ATOM 3274 N N . ARG A 1 244 ? -14.622 -9.326 22.247 1.00 14.16 265 ARG A N 1
ATOM 3275 C CA . ARG A 1 244 ? -14.996 -7.959 21.914 1.00 14.52 265 ARG A CA 1
ATOM 3276 C C . ARG A 1 244 ? -14.527 -6.996 23.003 1.00 14.48 265 ARG A C 1
ATOM 3277 O O . ARG A 1 244 ? -13.964 -5.937 22.714 1.00 15.06 265 ARG A O 1
ATOM 3298 N N . GLN A 1 245 ? -14.785 -7.355 24.255 1.00 14.32 266 GLN A N 1
ATOM 3299 C CA . GLN A 1 245 ? -14.474 -6.455 25.364 1.00 14.40 266 GLN A CA 1
ATOM 3300 C C . GLN A 1 245 ? -12.970 -6.272 25.543 1.00 14.81 266 GLN A C 1
ATOM 3301 O O . GLN A 1 245 ? -12.516 -5.169 25.834 1.00 15.25 266 GLN A O 1
ATOM 3315 N N . LEU A 1 246 ? -12.185 -7.326 25.360 1.00 14.48 267 LEU A N 1
ATOM 3316 C CA . LEU A 1 246 ? -10.736 -7.175 25.406 1.00 15.22 267 LEU A CA 1
ATOM 3317 C C . LEU A 1 246 ? -10.277 -6.132 24.393 1.00 14.99 267 LEU A C 1
ATOM 3318 O O . LEU A 1 246 ? -9.455 -5.250 24.694 1.00 15.38 267 LEU A O 1
ATOM 3334 N N . ARG A 1 247 ? -10.777 -6.230 23.169 1.00 15.02 268 ARG A N 1
ATOM 3335 C CA . ARG A 1 247 ? -10.415 -5.251 22.147 1.00 15.16 268 ARG A CA 1
ATOM 3336 C C . ARG A 1 247 ? -10.922 -3.853 22.488 1.00 15.04 268 ARG A C 1
ATOM 3337 O O . ARG A 1 247 ? -10.185 -2.873 22.331 1.00 15.96 268 ARG A O 1
ATOM 3358 N N . GLU A 1 248 ? -12.148 -3.737 22.979 1.00 15.03 269 GLU A N 1
ATOM 3359 C CA . GLU A 1 248 ? -12.684 -2.436 23.379 1.00 15.35 269 GLU A CA 1
ATOM 3360 C C . GLU A 1 248 ? -11.815 -1.773 24.443 1.00 15.20 269 GLU A C 1
ATOM 3361 O O . GLU A 1 248 ? -11.638 -0.549 24.444 1.00 16.06 269 GLU A O 1
ATOM 3373 N N . LEU A 1 249 ? -11.293 -2.586 25.356 1.00 15.53 270 LEU A N 1
ATOM 3374 C CA . LEU A 1 249 ? -10.470 -2.109 26.460 1.00 15.96 270 LEU A CA 1
ATOM 3375 C C . LEU A 1 249 ? -9.017 -1.858 26.049 1.00 17.18 270 LEU A C 1
ATOM 3376 O O . LEU A 1 249 ? -8.194 -1.491 26.886 1.00 18.98 270 LEU A O 1
ATOM 3392 N N . GLY A 1 250 ? -8.710 -2.033 24.765 1.00 17.04 271 GLY A N 1
ATOM 3393 C CA . GLY A 1 250 ? -7.427 -1.626 24.215 1.00 17.74 271 GLY A CA 1
ATOM 3394 C C . GLY A 1 250 ? -6.388 -2.719 24.066 1.00 17.68 271 GLY A C 1
ATOM 3395 O O . GLY A 1 250 ? -5.239 -2.426 23.717 1.00 19.40 271 GLY A O 1
ATOM 3399 N N . TYR A 1 251 ? -6.757 -3.973 24.297 1.00 16.82 272 TYR A N 1
ATOM 3400 C CA . TYR A 1 251 ? -5.810 -5.068 24.120 1.00 16.65 272 TYR A CA 1
ATOM 3401 C C . TYR A 1 251 ? -5.496 -5.240 22.636 1.00 16.99 272 TYR A C 1
ATOM 3402 O O . TYR A 1 251 ? -6.405 -5.397 21.829 1.00 18.25 272 TYR A O 1
ATOM 3420 N N . GLN A 1 252 ? -4.212 -5.226 22.287 1.00 18.14 273 GLN A N 1
ATOM 3421 C CA . GLN A 1 252 ? -3.777 -5.313 20.887 1.00 19.58 273 GLN A CA 1
ATOM 3422 C C . GLN A 1 252 ? -2.991 -6.570 20.553 1.00 18.83 273 GLN A C 1
ATOM 3423 O O . GLN A 1 252 ? -2.546 -6.728 19.421 1.00 20.73 273 GLN A O 1
ATOM 3437 N N . GLY A 1 253 ? -2.818 -7.463 21.518 1.00 17.03 274 GLY A N 1
ATOM 3438 C CA . GLY A 1 253 ? -2.029 -8.659 21.308 1.00 16.87 274 GLY A CA 1
ATOM 3439 C C . GLY A 1 253 ? -2.795 -9.790 20.647 1.00 15.89 274 GLY A C 1
ATOM 3440 O O . GLY A 1 253 ? -3.917 -9.616 20.170 1.00 16.66 274 GLY A O 1
ATOM 3444 N N . ALA A 1 254 ? -2.180 -10.965 20.608 1.00 15.82 275 ALA A N 1
ATOM 3445 C CA . ALA A 1 254 ? -2.788 -12.118 19.964 1.00 15.25 275 ALA A CA 1
ATOM 3446 C C . ALA A 1 254 ? -3.867 -12.724 20.855 1.00 14.22 275 ALA A C 1
ATOM 3447 O O . ALA A 1 254 ? -3.814 -12.601 22.082 1.00 14.47 275 ALA A O 1
ATOM 3454 N N . ILE A 1 255 ? -4.824 -13.394 20.218 1.00 14.20 276 ILE A N 1
ATOM 3455 C CA . ILE A 1 255 ? -5.877 -14.103 20.933 1.00 14.24 276 ILE A CA 1
ATOM 3456 C C . ILE A 1 255 ? -6.051 -15.499 20.353 1.00 14.12 276 ILE A C 1
ATOM 3457 O O . ILE A 1 255 ? -6.154 -15.648 19.134 1.00 14.84 276 ILE A O 1
ATOM 3473 N N . ILE A 1 256 ? -6.117 -16.487 21.244 1.00 13.89 277 ILE A N 1
ATOM 3474 C CA . ILE A 1 256 ? -6.539 -17.838 20.922 1.00 14.00 277 ILE A CA 1
ATOM 3475 C C . I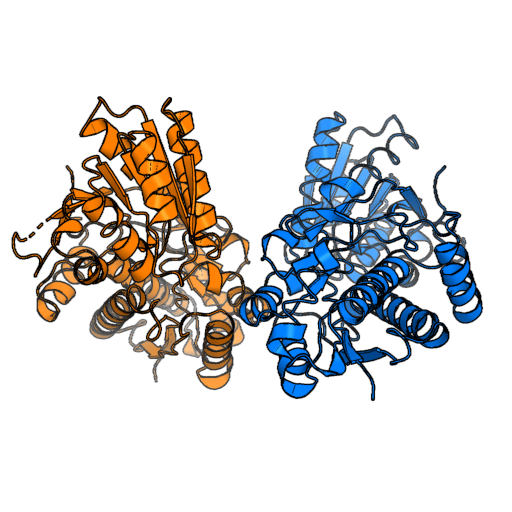LE A 1 256 ? -7.887 -18.096 21.566 1.00 14.07 277 ILE A C 1
ATOM 3476 O O . ILE A 1 256 ? -8.080 -17.806 22.752 1.00 14.09 277 ILE A O 1
ATOM 3492 N N . GLY A 1 257 ? -8.804 -18.656 20.786 1.00 13.82 278 GLY A N 1
ATOM 3493 C CA . GLY A 1 257 ? -10.028 -19.216 21.317 1.00 14.04 278 GLY A CA 1
ATOM 3494 C C . GLY A 1 257 ? -9.980 -20.725 21.288 1.00 13.77 278 GLY A C 1
ATOM 3495 O O . GLY A 1 257 ? -9.456 -21.316 20.353 1.00 14.10 278 GLY A O 1
ATOM 3499 N N . GLY A 1 258 ? -10.517 -21.341 22.334 1.00 13.96 279 GLY A N 1
ATOM 3500 C CA . GLY A 1 258 ? -10.681 -22.779 22.366 1.00 14.15 279 GLY A CA 1
ATOM 3501 C C . GLY A 1 258 ? -11.865 -23.270 21.558 1.00 13.61 279 GLY A C 1
ATOM 3502 O O . GLY A 1 258 ? -12.511 -22.527 20.812 1.00 13.95 279 GLY A O 1
ATOM 3506 N N . ASN A 1 259 ? -12.145 -24.560 21.710 1.00 13.72 280 ASN A N 1
ATOM 3507 C CA . ASN A 1 259 ? -13.109 -25.224 20.852 1.00 13.57 280 ASN A CA 1
ATOM 3508 C C . ASN A 1 259 ? -14.520 -24.668 21.002 1.00 13.49 280 ASN A C 1
ATOM 3509 O O . ASN A 1 259 ? -15.326 -24.769 20.072 1.00 13.97 280 ASN A O 1
ATOM 3520 N N . GLY A 1 260 ? -14.846 -24.115 22.172 1.00 13.61 281 GLY A N 1
ATOM 3521 C CA . GLY A 1 260 ? -16.179 -23.582 22.372 1.00 13.96 281 GLY A CA 1
ATOM 3522 C C . GLY A 1 260 ? -16.448 -22.292 21.618 1.00 13.40 281 GLY A C 1
ATOM 3523 O O . GLY A 1 260 ? -17.599 -21.890 21.497 1.00 14.59 281 GLY A O 1
ATOM 3527 N N . LEU A 1 261 ? -15.393 -21.642 21.121 1.00 13.93 282 LEU A N 1
ATOM 3528 C CA . LEU A 1 261 ? -15.520 -20.449 20.290 1.00 14.19 282 LEU A CA 1
ATOM 3529 C C . LEU A 1 261 ? -15.467 -20.809 18.808 1.00 14.01 282 LEU A C 1
ATOM 3530 O O . LEU A 1 261 ? -15.519 -19.921 17.961 1.00 14.89 282 LEU A O 1
ATOM 3546 N N . ASN A 1 262 ? -15.404 -22.102 18.487 1.00 14.37 283 ASN A N 1
ATOM 3547 C CA . ASN A 1 262 ? -15.144 -22.538 17.119 1.00 14.22 283 ASN A CA 1
ATOM 3548 C C . ASN A 1 262 ? -16.411 -22.577 16.271 1.00 14.43 283 ASN A C 1
ATOM 3549 O O . ASN A 1 262 ? -16.872 -23.630 15.842 1.00 15.03 283 ASN A O 1
ATOM 3560 N N . THR A 1 263 ? -16.968 -21.390 16.031 1.00 14.70 284 THR A N 1
ATOM 3561 C CA . THR A 1 263 ? -18.163 -21.248 15.216 1.00 15.10 284 THR A CA 1
ATOM 3562 C C . THR A 1 263 ? -18.264 -19.823 14.700 1.00 15.07 284 THR A C 1
ATOM 3563 O O . THR A 1 263 ? -17.950 -18.864 15.405 1.00 15.34 284 THR A O 1
ATOM 3574 N N . SER A 1 264 ? -18.695 -19.691 13.449 1.00 15.72 285 SER A N 1
ATOM 3575 C CA . SER A 1 264 ? -18.993 -18.387 12.882 1.00 16.16 285 SER A CA 1
ATOM 3576 C C . SER A 1 264 ? -20.087 -17.667 13.652 1.00 15.90 285 SER A C 1
ATOM 3577 O O . SER A 1 264 ? -20.280 -16.465 13.458 1.00 16.21 285 SER A O 1
ATOM 3585 N N . ASN A 1 265 ? -20.796 -18.359 14.535 1.00 15.83 286 ASN A N 1
ATOM 3586 C CA . ASN A 1 265 ? -21.749 -17.674 15.386 1.00 16.74 286 ASN A CA 1
ATOM 3587 C C . ASN A 1 265 ? -21.080 -16.687 16.340 1.00 16.58 286 ASN A C 1
ATOM 3588 O O . ASN A 1 265 ? -21.761 -15.839 16.896 1.00 18.87 286 ASN A O 1
ATOM 3599 N N . VAL A 1 266 ? -19.763 -16.755 16.531 1.00 16.16 287 VAL A N 1
ATOM 3600 C CA . VAL A 1 266 ? -19.094 -15.689 17.277 1.00 16.64 287 VAL A CA 1
ATOM 3601 C C . VAL A 1 266 ? -18.986 -14.384 16.492 1.00 15.91 287 VAL A C 1
ATOM 3602 O O . VAL A 1 266 ? -18.835 -13.316 17.094 1.00 16.47 287 VAL A O 1
ATOM 3615 N N . PHE A 1 267 ? -19.057 -14.458 15.161 1.00 16.46 288 PHE A N 1
ATOM 3616 C CA . PHE A 1 267 ? -18.828 -13.270 14.347 1.00 16.59 288 PHE A CA 1
ATOM 3617 C C . PHE A 1 267 ? -19.819 -12.151 14.676 1.00 16.76 288 PHE A C 1
ATOM 3618 O O . PHE A 1 267 ? -19.454 -10.988 14.666 1.00 17.45 288 PHE A O 1
ATOM 3635 N N . ALA A 1 268 ? -21.078 -12.490 14.929 1.00 17.38 289 ALA A N 1
ATOM 3636 C CA . ALA A 1 268 ? -22.081 -11.480 15.240 1.00 17.81 289 ALA A CA 1
ATOM 3637 C C . ALA A 1 268 ? -21.769 -10.756 16.546 1.00 16.53 289 ALA A C 1
ATOM 3638 O O . ALA A 1 268 ? -22.165 -9.610 16.737 1.00 17.31 289 ALA A O 1
ATOM 3645 N N . VAL A 1 269 ? -21.080 -11.446 17.447 1.00 15.63 290 VAL A N 1
ATOM 3646 C CA . VAL A 1 269 ? -20.863 -10.962 18.791 1.00 16.41 290 VAL A CA 1
ATOM 3647 C C . VAL A 1 269 ? -19.677 -10.000 18.863 1.00 16.14 290 VAL A C 1
ATOM 3648 O O . VAL A 1 269 ? -19.792 -8.904 19.439 1.00 16.71 290 VAL A O 1
ATOM 3661 N N . CYS A 1 270 ? -18.536 -10.401 18.292 1.00 16.11 291 CYS A N 1
ATOM 3662 C CA . CYS A 1 270 ? -17.362 -9.539 18.298 1.00 16.27 291 CYS A CA 1
ATOM 3663 C C . CYS A 1 270 ? -17.194 -8.710 17.006 1.00 16.35 291 CYS A C 1
ATOM 3664 O O . CYS A 1 270 ? -16.410 -7.771 17.007 1.00 17.36 291 CYS A O 1
ATOM 3671 N N . LYS A 1 271 ? -17.959 -9.019 15.951 1.00 15.93 292 LYS A N 1
ATOM 3672 C CA . LYS A 1 271 ? -17.941 -8.256 14.697 1.00 16.68 292 LYS A CA 1
ATOM 3673 C C . LYS A 1 271 ? -16.492 -8.048 14.218 1.00 16.57 292 LYS A C 1
ATOM 3674 O O . LYS A 1 271 ? -15.727 -9.007 14.204 1.00 16.71 292 LYS A O 1
ATOM 3693 N N . ALA A 1 272 ? -16.092 -6.841 13.826 1.00 17.18 293 ALA A N 1
ATOM 3694 C CA . ALA A 1 272 ? -14.749 -6.661 13.280 1.00 17.58 293 ALA A CA 1
ATOM 3695 C C . ALA A 1 272 ? -13.685 -7.033 14.311 1.00 16.67 293 ALA A C 1
ATOM 3696 O O . ALA A 1 272 ? -12.553 -7.386 13.962 1.00 17.30 293 ALA A O 1
ATOM 3703 N N . LEU A 1 273 ? -14.041 -6.917 15.588 1.00 16.49 294 LEU A N 1
ATOM 3704 C CA . LEU A 1 273 ? -13.107 -7.171 16.664 1.00 16.53 294 LEU A CA 1
ATOM 3705 C C . LEU A 1 273 ? -12.844 -8.663 16.906 1.00 16.64 294 LEU A C 1
ATOM 3706 O O . LEU A 1 273 ? -12.019 -9.009 17.741 1.00 17.12 294 LEU A O 1
ATOM 3722 N N . CYS A 1 274 ? -13.504 -9.542 16.152 1.00 16.19 295 CYS A N 1
ATOM 3723 C CA . CYS A 1 274 ? -13.134 -10.956 16.129 1.00 16.02 295 CYS A CA 1
ATOM 3724 C C . CYS A 1 274 ? -11.849 -11.196 15.332 1.00 15.51 295 CYS A C 1
ATOM 3725 O O . CYS A 1 274 ? -11.285 -12.290 15.380 1.00 15.91 295 CYS A O 1
ATOM 3732 N N . ASP A 1 275 ? -11.426 -10.224 14.531 1.00 16.27 296 ASP A N 1
ATOM 3733 C CA . ASP A 1 275 ? -10.379 -10.476 13.554 1.00 16.44 296 ASP A CA 1
ATOM 3734 C C . ASP A 1 275 ? -9.094 -10.938 14.231 1.00 16.43 296 ASP A C 1
ATOM 3735 O O . ASP A 1 275 ? -8.655 -10.348 15.223 1.00 17.24 296 ASP A O 1
ATOM 3744 N N . GLY A 1 276 ? -8.494 -11.991 13.677 1.00 16.29 297 GLY A N 1
ATOM 3745 C CA . GLY A 1 276 ? -7.211 -12.475 14.136 1.00 16.45 297 GLY A CA 1
ATOM 3746 C C . GLY A 1 276 ? -7.250 -13.599 15.157 1.00 15.58 297 GLY A C 1
ATOM 3747 O O . GLY A 1 276 ? -6.204 -14.196 15.427 1.00 16.22 297 GLY A O 1
ATOM 3751 N N . VAL A 1 277 ? -8.411 -13.913 15.718 1.00 15.33 298 VAL A N 1
ATOM 3752 C CA . VAL A 1 277 ? -8.487 -14.974 16.716 1.00 15.14 298 VAL A CA 1
ATOM 3753 C C . VAL A 1 277 ? -8.079 -16.301 16.081 1.00 14.76 298 VAL A C 1
ATOM 3754 O O . VAL A 1 277 ? -8.575 -16.658 15.012 1.00 15.74 298 VAL A O 1
ATOM 3767 N N . LEU A 1 278 ? -7.199 -17.030 16.763 1.00 14.62 299 LEU A N 1
ATOM 3768 C CA . LEU A 1 278 ? -6.720 -18.340 16.334 1.00 14.81 299 LEU A CA 1
ATOM 3769 C C . LEU A 1 278 ? -7.503 -19.432 17.034 1.00 14.48 299 LEU A C 1
ATOM 3770 O O . LEU A 1 278 ? -7.629 -19.411 18.258 1.00 15.05 299 LEU A O 1
ATOM 3786 N N . ILE A 1 279 ? -7.984 -20.408 16.272 1.00 14.61 300 ILE A N 1
ATOM 3787 C CA . ILE A 1 279 ? -8.749 -21.519 16.827 1.00 14.57 300 ILE A CA 1
ATOM 3788 C C . ILE A 1 279 ? -8.307 -22.813 16.155 1.00 14.71 300 ILE A C 1
ATOM 3789 O O . ILE A 1 279 ? -8.377 -22.951 14.927 1.00 15.19 300 ILE A O 1
ATOM 3805 N N . ALA A 1 280 ? -7.845 -23.760 16.957 1.00 14.74 301 ALA A N 1
ATOM 3806 C CA . ALA A 1 280 ? -7.447 -25.074 16.446 1.00 15.45 301 ALA A CA 1
ATOM 3807 C C . ALA A 1 280 ? -8.641 -25.824 15.846 1.00 15.05 301 ALA A C 1
ATOM 3808 O O . ALA A 1 280 ? -9.799 -25.586 16.210 1.00 15.41 301 ALA A O 1
ATOM 3815 N N . GLN A 1 281 ? -8.347 -26.734 14.932 1.00 14.83 302 GLN A N 1
ATOM 3816 C CA . GLN A 1 281 ? -9.370 -27.437 14.169 1.00 15.30 302 GLN A CA 1
ATOM 3817 C C . GLN A 1 281 ? -9.042 -28.912 14.052 1.00 15.05 302 GLN A C 1
ATOM 3818 O O . GLN A 1 281 ? -7.889 -29.304 13.836 1.00 16.25 302 GLN A O 1
ATOM 3832 N N . ALA A 1 282 ? -10.085 -29.735 14.136 1.00 14.94 303 ALA A N 1
ATOM 3833 C CA . ALA A 1 282 ? -9.982 -31.177 13.963 1.00 15.44 303 ALA A CA 1
ATOM 3834 C C . ALA A 1 282 ? -10.615 -31.614 12.637 1.00 15.47 303 ALA A C 1
ATOM 3835 O O . ALA A 1 282 ? -11.003 -32.764 12.479 1.00 16.58 303 ALA A O 1
ATOM 3842 N N . TYR A 1 283 ? -10.687 -30.689 11.684 1.00 16.25 304 TYR A N 1
ATOM 3843 C CA . TYR A 1 283 ? -11.332 -30.886 10.399 1.00 16.33 304 TYR A CA 1
ATOM 3844 C C . TYR A 1 283 ? -10.809 -29.812 9.457 1.00 17.03 304 TYR A C 1
ATOM 3845 O O . TYR A 1 283 ? -10.593 -28.683 9.890 1.00 17.53 304 TYR A O 1
ATOM 3863 N N . SER A 1 284 ? -10.631 -30.147 8.185 1.00 18.38 305 SER A N 1
ATOM 3864 C CA . SER A 1 284 ? -10.335 -29.126 7.184 1.00 19.80 305 SER A CA 1
ATOM 3865 C C . SER A 1 284 ? -11.235 -29.305 5.970 1.00 20.38 305 SER A C 1
ATOM 3866 O O . SER A 1 284 ? -11.293 -30.395 5.409 1.00 21.01 305 SER A O 1
ATOM 3874 N N . PRO A 1 285 ? -11.905 -28.227 5.526 1.00 21.47 306 PRO A N 1
ATOM 3875 C CA . PRO A 1 285 ? -12.695 -28.326 4.296 1.00 23.31 306 PRO A CA 1
ATOM 3876 C C . PRO A 1 285 ? -11.880 -28.779 3.090 1.00 24.62 306 PRO A C 1
ATOM 3877 O O . PRO A 1 285 ? -12.442 -29.381 2.171 1.00 25.68 306 PRO A O 1
ATOM 3888 N N . GLU A 1 286 ? -10.580 -28.507 3.093 1.00 26.04 307 GLU A N 1
ATOM 3889 C CA . GLU A 1 286 ? -9.755 -28.817 1.935 1.00 28.69 307 GLU A CA 1
ATOM 3890 C C . GLU A 1 286 ? -9.142 -30.209 1.994 1.00 27.84 307 GLU A C 1
ATOM 3891 O O . GLU A 1 286 ? -8.433 -30.615 1.080 1.00 28.63 307 GLU A O 1
ATOM 3903 N N . TYR A 1 287 ? -9.418 -30.955 3.057 1.00 27.37 308 TYR A N 1
ATOM 3904 C CA . TYR A 1 287 ? -8.993 -32.349 3.096 1.00 27.36 308 TYR A CA 1
ATOM 3905 C C . TYR A 1 287 ? -9.602 -33.098 1.899 1.00 28.71 308 TYR A C 1
ATOM 3906 O O . TYR A 1 287 ? -10.797 -32.986 1.633 1.00 28.22 308 TYR A O 1
ATOM 3924 N N . THR A 1 288 ? -8.774 -33.845 1.172 1.00 30.50 309 THR A N 1
ATOM 3925 C CA . THR A 1 288 ? -9.176 -34.370 -0.136 1.00 32.21 309 THR A CA 1
ATOM 3926 C C . THR A 1 288 ? -9.840 -35.748 -0.145 1.00 32.29 309 THR A C 1
ATOM 3927 O O . THR A 1 288 ? -10.084 -36.294 -1.213 1.00 32.55 309 THR A O 1
ATOM 3938 N N . GLY A 1 289 ? -10.160 -36.312 1.014 1.00 32.27 310 GLY A N 1
ATOM 3939 C CA . GLY A 1 289 ? -10.884 -37.574 1.031 1.00 31.92 310 GLY A CA 1
ATOM 3940 C C . GLY A 1 289 ? -12.180 -37.451 0.246 1.00 31.94 310 GLY A C 1
ATOM 3941 O O . GLY A 1 289 ? -12.851 -36.419 0.310 1.00 31.23 310 GLY A O 1
ATOM 3945 N N . GLU A 1 290 ? -12.525 -38.488 -0.512 1.00 33.02 311 GLU A N 1
ATOM 3946 C CA . GLU A 1 290 ? -13.692 -38.431 -1.386 1.00 33.75 311 GLU A CA 1
ATOM 3947 C C . GLU A 1 290 ? -14.972 -38.077 -0.630 1.00 30.85 311 GLU A C 1
ATOM 3948 O O . GLU A 1 290 ? -15.795 -37.305 -1.114 1.00 31.20 311 GLU A O 1
ATOM 3960 N N . ILE A 1 291 ? -15.142 -38.619 0.567 1.00 27.73 312 ILE A N 1
ATOM 3961 C CA . ILE A 1 291 ? -16.368 -38.353 1.294 1.00 25.41 312 ILE A CA 1
ATOM 3962 C C . ILE A 1 291 ? -16.406 -36.914 1.782 1.00 23.65 312 ILE A C 1
ATOM 3963 O O . ILE A 1 291 ? -17.482 -36.348 1.933 1.00 22.31 312 ILE A O 1
ATOM 3979 N N . ASN A 1 292 ? -15.239 -36.322 2.029 1.00 24.01 313 ASN A N 1
ATOM 3980 C CA . ASN A 1 292 ? -15.205 -34.921 2.394 1.00 24.57 313 ASN A CA 1
ATOM 3981 C C . ASN A 1 292 ? -15.591 -34.049 1.215 1.00 25.82 313 ASN A C 1
ATOM 3982 O O . ASN A 1 292 ? -16.290 -33.055 1.368 1.00 25.30 313 ASN A O 1
ATOM 3993 N N . LYS A 1 293 ? -15.143 -34.427 0.026 1.00 28.25 314 LYS A N 1
ATOM 3994 C CA . LYS A 1 293 ? -15.537 -33.703 -1.168 1.00 29.83 314 LYS A CA 1
ATOM 3995 C C . LYS A 1 293 ? -17.057 -33.715 -1.297 1.00 27.52 314 LYS A C 1
ATOM 3996 O O . LYS A 1 293 ? -17.671 -32.689 -1.564 1.00 27.84 314 LYS A O 1
ATOM 4015 N N . ALA A 1 294 ? -17.666 -34.874 -1.067 1.00 25.73 315 ALA A N 1
ATOM 4016 C CA . ALA A 1 294 ? -19.118 -35.000 -1.172 1.00 24.94 315 ALA A CA 1
ATOM 4017 C C . ALA A 1 294 ? -19.831 -34.210 -0.076 1.00 23.84 315 ALA A C 1
ATOM 4018 O O . ALA A 1 294 ? -20.792 -33.490 -0.342 1.00 24.21 315 ALA A O 1
ATOM 4025 N N . PHE A 1 295 ? -19.357 -34.359 1.155 1.00 23.09 316 PHE A N 1
ATOM 4026 C CA . PHE A 1 295 ? -19.917 -33.649 2.289 1.00 21.79 316 PHE A CA 1
ATOM 4027 C C . PHE A 1 295 ? -19.784 -32.147 2.091 1.00 22.36 316 PHE A C 1
ATOM 4028 O O . PHE A 1 295 ? -20.747 -31.401 2.273 1.00 22.07 316 PHE A O 1
ATOM 4045 N N . ARG A 1 296 ? -18.582 -31.713 1.716 1.00 23.94 317 ARG A N 1
ATOM 4046 C CA . ARG A 1 296 ? -18.300 -30.297 1.512 1.00 25.51 317 ARG A CA 1
ATOM 4047 C C . ARG A 1 296 ? -19.180 -29.733 0.412 1.00 25.82 317 ARG A C 1
ATOM 4048 O O . ARG A 1 296 ? -19.725 -28.645 0.564 1.00 26.09 317 ARG A O 1
ATOM 4069 N N . GLN A 1 297 ? -19.325 -30.460 -0.696 1.00 26.92 318 GLN A N 1
ATOM 4070 C CA . GLN A 1 297 ? -20.122 -29.952 -1.795 1.00 28.06 318 GLN A CA 1
ATOM 4071 C C . GLN A 1 297 ? -21.573 -29.793 -1.369 1.00 27.15 318 GLN A C 1
ATOM 4072 O O . GLN A 1 297 ? -22.211 -28.791 -1.683 1.00 27.24 318 GLN A O 1
ATOM 4086 N N . ALA A 1 298 ? -22.101 -30.787 -0.662 1.00 27.09 319 ALA A N 1
ATOM 4087 C CA . ALA A 1 298 ? -23.473 -30.700 -0.176 1.00 26.50 319 ALA A CA 1
ATOM 4088 C C . ALA A 1 298 ? -23.609 -29.506 0.760 1.00 25.24 319 ALA A C 1
ATOM 4089 O O . ALA A 1 298 ? -24.571 -28.745 0.657 1.00 25.69 319 ALA A O 1
ATOM 4096 N N . TYR A 1 299 ? -22.640 -29.324 1.650 1.00 23.89 320 TYR A N 1
ATOM 4097 C CA . TYR A 1 299 ? -22.712 -28.235 2.608 1.00 22.80 320 TYR A CA 1
ATOM 4098 C C . TYR A 1 299 ? -22.632 -26.866 1.922 1.00 23.74 320 TYR A C 1
ATOM 4099 O O . TYR A 1 299 ? -23.458 -25.994 2.185 1.00 24.16 320 TYR A O 1
ATOM 4117 N N . VAL A 1 300 ? -21.642 -26.671 1.054 1.00 24.56 321 VAL A N 1
ATOM 4118 C CA . VAL A 1 300 ? -21.452 -25.365 0.423 1.00 26.08 321 VAL A CA 1
ATOM 4119 C C . VAL A 1 300 ? -22.657 -25.017 -0.444 1.00 27.01 321 VAL A C 1
ATOM 4120 O O . VAL A 1 300 ? -23.093 -23.869 -0.472 1.00 27.77 321 VAL A O 1
ATOM 4133 N N . ASP A 1 301 ? -23.194 -25.996 -1.166 1.00 27.76 322 ASP A N 1
ATOM 4134 C CA . ASP A 1 301 ? -24.330 -25.722 -2.039 1.00 29.26 322 ASP A CA 1
ATOM 4135 C C . ASP A 1 301 ? -25.522 -25.212 -1.231 1.00 29.11 322 ASP A C 1
ATOM 4136 O O . ASP A 1 301 ? -26.255 -24.337 -1.683 1.00 30.46 322 ASP A O 1
ATOM 4145 N N . GLN A 1 302 ? -25.710 -25.749 -0.026 1.00 28.80 323 GLN A N 1
ATOM 4146 C CA . GLN A 1 302 ? -26.852 -25.347 0.795 1.00 28.52 323 GLN A CA 1
ATOM 4147 C C . GLN A 1 302 ? -26.604 -24.080 1.609 1.00 28.23 323 GLN A C 1
ATOM 4148 O O . GLN A 1 302 ? -27.442 -23.177 1.623 1.00 29.39 323 GLN A O 1
ATOM 4162 N N . TYR A 1 303 ? -25.457 -24.015 2.279 1.00 27.54 324 TYR A N 1
ATOM 4163 C CA . TYR A 1 303 ? -25.198 -22.972 3.267 1.00 27.56 324 TYR A CA 1
ATOM 4164 C C . TYR A 1 303 ? -24.292 -21.855 2.753 1.00 29.23 324 TYR A C 1
ATOM 4165 O O . TYR A 1 303 ? -24.124 -20.842 3.424 1.00 30.33 324 TYR A O 1
ATOM 4183 N N . LYS A 1 304 ? -23.718 -22.036 1.566 1.00 29.60 325 LYS A N 1
ATOM 4184 C CA . LYS A 1 304 ? -22.989 -20.967 0.880 1.00 30.39 325 LYS A CA 1
ATOM 4185 C C . LYS A 1 304 ? -21.714 -20.539 1.607 1.00 29.74 325 LYS A C 1
ATOM 4186 O O . LYS A 1 304 ? -21.243 -19.417 1.432 1.00 30.43 325 LYS A O 1
ATOM 4205 N N . LYS A 1 305 ? -21.169 -21.431 2.425 1.00 29.02 326 LYS A N 1
ATOM 4206 C CA . LYS A 1 305 ? -19.861 -21.239 3.035 1.00 29.09 326 LYS A CA 1
ATOM 4207 C C . LYS A 1 305 ? -19.253 -22.600 3.296 1.00 27.26 326 LYS A C 1
ATOM 4208 O O . LYS A 1 305 ? -19.920 -23.622 3.128 1.00 26.38 326 LYS A O 1
ATOM 4227 N N . GLU A 1 306 ? -17.997 -22.615 3.727 1.00 26.53 327 GLU A N 1
ATOM 4228 C CA . GLU A 1 306 ? -17.315 -23.874 3.968 1.00 25.24 327 GLU A CA 1
ATOM 4229 C C . GLU A 1 306 ? -17.902 -24.586 5.195 1.00 22.72 327 GLU A C 1
ATOM 4230 O O . GLU A 1 306 ? -18.336 -23.943 6.143 1.00 22.54 327 GLU A O 1
ATOM 4242 N N . PRO A 1 307 ? -17.902 -25.924 5.188 1.00 20.69 328 PRO A N 1
ATOM 4243 C CA . PRO A 1 307 ? -18.408 -26.662 6.351 1.00 19.08 328 PRO A CA 1
ATOM 4244 C C . PRO A 1 307 ? -17.589 -26.421 7.607 1.00 18.50 328 PRO A C 1
ATOM 4245 O O . PRO A 1 307 ? -16.365 -26.526 7.565 1.00 20.40 328 PRO A O 1
ATOM 4256 N N . PRO A 1 308 ? -18.261 -26.117 8.723 1.00 17.94 329 PRO A N 1
ATOM 4257 C CA . PRO A 1 308 ? -17.557 -25.980 9.992 1.00 18.09 329 PRO A CA 1
ATOM 4258 C C . PRO A 1 308 ? -17.184 -27.322 10.618 1.00 15.80 329 PRO A C 1
ATOM 4259 O O . PRO A 1 308 ? -17.848 -28.337 10.389 1.00 15.27 329 PRO A O 1
ATOM 4270 N N . GLN A 1 309 ? -16.161 -27.301 11.460 1.00 15.65 330 GLN A N 1
ATOM 4271 C CA . GLN A 1 309 ? -15.761 -28.477 12.203 1.00 14.98 330 GLN A CA 1
ATOM 4272 C C . GLN A 1 309 ? -16.938 -29.205 12.844 1.00 14.26 330 GLN A C 1
ATOM 4273 O O . GLN A 1 309 ? -17.053 -30.431 12.720 1.00 14.40 330 GLN A O 1
ATOM 4287 N N . PHE A 1 310 ? -17.797 -28.490 13.567 1.00 14.27 331 PHE A N 1
ATOM 4288 C CA . PHE A 1 310 ? -18.848 -29.187 14.301 1.00 14.01 331 PHE A CA 1
ATOM 4289 C C . PHE A 1 310 ? -19.818 -29.907 13.370 1.00 14.12 331 PHE A C 1
ATOM 4290 O O . PHE A 1 310 ? -20.368 -30.949 13.726 1.00 14.22 331 PHE A O 1
ATOM 4307 N N . SER A 1 311 ? -20.043 -29.363 12.176 1.00 14.36 332 SER A N 1
ATOM 4308 C CA . SER A 1 311 ? -20.892 -30.029 11.203 1.00 14.36 332 SER A CA 1
ATOM 4309 C C . SER A 1 311 ? -20.244 -31.321 10.706 1.00 14.32 332 SER A C 1
ATOM 4310 O O . SER A 1 311 ? -20.905 -32.352 10.589 1.00 14.67 332 SER A O 1
ATOM 4318 N N . ALA A 1 312 ? -18.944 -31.259 10.411 1.00 14.43 333 ALA A N 1
ATOM 4319 C CA . ALA A 1 312 ? -18.210 -32.427 9.938 1.00 14.63 333 ALA A CA 1
ATOM 4320 C C . ALA A 1 312 ? -18.170 -33.526 11.006 1.00 14.38 333 ALA A C 1
ATOM 4321 O O . ALA A 1 312 ? -18.285 -34.707 10.682 1.00 14.64 333 ALA A O 1
ATOM 4328 N N . GLN A 1 313 ? -17.981 -33.142 12.264 1.00 13.95 334 GLN A N 1
ATOM 4329 C CA . GLN A 1 313 ? -17.909 -34.110 13.342 1.00 13.98 334 GLN A CA 1
ATOM 4330 C C . GLN A 1 313 ? -19.268 -34.781 13.573 1.00 13.76 334 GLN A C 1
ATOM 4331 O O . GLN A 1 313 ? -19.329 -35.974 13.849 1.00 14.22 334 GLN A O 1
ATOM 4345 N N . ALA A 1 314 ? -20.354 -34.017 13.457 1.00 13.81 335 ALA A N 1
ATOM 4346 C CA . ALA A 1 314 ? -21.685 -34.603 13.584 1.00 14.12 335 ALA A CA 1
ATOM 4347 C C . ALA A 1 314 ? -21.951 -35.589 12.445 1.00 13.94 335 ALA A C 1
ATOM 4348 O O . ALA A 1 314 ? -22.507 -36.660 12.662 1.00 14.43 335 ALA A O 1
ATOM 4355 N N . PHE A 1 315 ? -21.553 -35.222 11.228 1.00 14.42 336 PHE A N 1
ATOM 4356 C CA . PHE A 1 315 ? -21.670 -36.135 10.096 1.00 14.42 336 PHE A CA 1
ATOM 4357 C C . PHE A 1 315 ? -20.911 -37.429 10.392 1.00 14.00 336 PHE A C 1
ATOM 4358 O O . PHE A 1 315 ? -21.435 -38.523 10.180 1.00 14.78 336 PHE A O 1
ATOM 4375 N N . ALA A 1 316 ? -19.680 -37.295 10.891 1.00 14.10 337 ALA A N 1
ATOM 4376 C CA . ALA A 1 316 ? -18.858 -38.460 11.178 1.00 14.64 337 ALA A CA 1
ATOM 4377 C C . ALA A 1 316 ? -19.513 -39.376 12.207 1.00 13.83 337 ALA A C 1
ATOM 4378 O O . ALA A 1 316 ? -19.417 -40.600 12.095 1.00 14.37 337 ALA A O 1
ATOM 4385 N N . ALA A 1 317 ? -20.151 -38.806 13.228 1.00 13.75 338 ALA A N 1
ATOM 4386 C CA . ALA A 1 317 ? -20.833 -39.626 14.220 1.00 14.10 338 ALA A CA 1
ATOM 4387 C C . ALA A 1 317 ? -21.961 -40.442 13.598 1.00 14.05 338 ALA A C 1
ATOM 4388 O O . ALA A 1 317 ? -22.132 -41.628 13.908 1.00 14.27 338 ALA A O 1
ATOM 4395 N N . VAL A 1 318 ? -22.762 -39.813 12.736 1.00 13.80 339 VAL A N 1
ATOM 4396 C CA . VAL A 1 318 ? -23.814 -40.547 12.055 1.00 14.51 339 VAL A CA 1
ATOM 4397 C C . VAL A 1 318 ? -23.212 -41.643 11.161 1.00 14.20 339 VAL A C 1
ATOM 4398 O O . VAL A 1 318 ? -23.719 -42.766 11.128 1.00 14.46 339 VAL A O 1
ATOM 4411 N N . GLN A 1 319 ? -22.137 -41.307 10.444 1.00 14.42 340 GLN A N 1
ATOM 4412 C CA . GLN A 1 319 ? -21.437 -42.255 9.601 1.00 14.75 340 GLN A CA 1
ATOM 4413 C C . GLN A 1 319 ? -21.007 -43.508 10.373 1.00 14.76 340 GLN A C 1
ATOM 4414 O O . GLN A 1 319 ? -21.154 -44.636 9.894 1.00 15.08 340 GLN A O 1
ATOM 4428 N N . VAL A 1 320 ? -20.441 -43.305 11.556 1.00 14.44 341 VAL A N 1
ATOM 4429 C CA . VAL A 1 320 ? -20.030 -44.423 12.390 1.00 14.60 341 VAL A CA 1
ATOM 4430 C C . VAL A 1 320 ? -21.214 -45.355 12.641 1.00 14.39 341 VAL A C 1
ATOM 4431 O O . VAL A 1 320 ? -21.083 -46.577 12.522 1.00 14.68 341 VAL A O 1
ATOM 4444 N N . TYR A 1 321 ? -22.370 -44.806 12.990 1.00 14.12 342 TYR A N 1
ATOM 4445 C CA . TYR A 1 321 ? -23.535 -45.656 13.203 1.00 14.37 342 TYR A CA 1
ATOM 4446 C C . TYR A 1 321 ? -23.985 -46.355 11.932 1.00 14.33 342 TYR A C 1
ATOM 4447 O O . TYR A 1 321 ? -24.308 -47.538 11.977 1.00 14.71 342 TYR A O 1
ATOM 4465 N N . VAL A 1 322 ? -24.053 -45.653 10.811 1.00 14.29 343 VAL A N 1
ATOM 4466 C CA . VAL A 1 322 ? -24.540 -46.281 9.586 1.00 14.40 343 VAL A CA 1
ATOM 4467 C C . VAL A 1 322 ? -23.625 -47.423 9.177 1.00 14.70 343 VAL A C 1
ATOM 4468 O O . VAL A 1 322 ? -24.085 -48.524 8.859 1.00 15.05 343 VAL A O 1
ATOM 4481 N N . GLU A 1 323 ? -22.323 -47.169 9.145 1.00 14.94 344 GLU A N 1
ATOM 4482 C CA . GLU A 1 323 ? -21.396 -48.173 8.661 1.00 15.28 344 GLU A CA 1
ATOM 4483 C C . GLU A 1 323 ? -21.325 -49.348 9.632 1.00 15.29 344 GLU A C 1
ATOM 4484 O O . GLU A 1 323 ? -21.178 -50.494 9.207 1.00 15.95 344 GLU A O 1
ATOM 4496 N N A SER A 1 324 ? -21.438 -49.080 10.927 0.76 14.80 345 SER A N 1
ATOM 4497 N N B SER A 1 324 ? -21.467 -49.087 10.928 0.24 15.38 345 SER A N 1
ATOM 4498 C CA A SER A 1 324 ? -21.476 -50.163 11.896 0.76 15.11 345 SER A CA 1
ATOM 4499 C CA B SER A 1 324 ? -21.451 -50.174 11.907 0.24 15.47 345 SER A CA 1
ATOM 4500 C C A SER A 1 324 ? -22.746 -50.987 11.763 0.76 15.12 345 SER A C 1
ATOM 4501 C C B SER A 1 324 ? -22.761 -50.975 11.905 0.24 15.37 345 SER A C 1
ATOM 4502 O O A SER A 1 324 ? -22.700 -52.214 11.820 0.76 15.48 345 SER A O 1
ATOM 4503 O O B SER A 1 324 ? -22.753 -52.174 12.184 0.24 15.29 345 SER A O 1
ATOM 4518 N N . LEU A 1 325 ? -23.882 -50.329 11.591 1.00 15.46 346 LEU A N 1
ATOM 4519 C CA . LEU A 1 325 ? -25.128 -51.055 11.373 1.00 15.28 346 LEU A CA 1
ATOM 4520 C C . LEU A 1 325 ? -25.045 -51.939 10.129 1.00 15.58 346 LEU A C 1
ATOM 4521 O O . LEU A 1 325 ? -25.557 -53.051 10.138 1.00 16.04 346 LEU A O 1
ATOM 4538 N N . LYS A 1 326 ? -24.422 -51.443 9.066 1.00 15.62 347 LYS A N 1
ATOM 4539 C CA . LYS A 1 326 ? -24.261 -52.241 7.855 1.00 16.17 347 LYS A CA 1
ATOM 4540 C C . LYS A 1 326 ? -23.421 -53.476 8.132 1.00 16.36 347 LYS A C 1
ATOM 4541 O O . LYS A 1 326 ? -23.771 -54.578 7.697 1.00 17.06 347 LYS A O 1
ATOM 4560 N N . ALA A 1 327 ? -22.307 -53.299 8.833 1.00 16.17 348 ALA A N 1
ATOM 4561 C CA . ALA A 1 327 ? -21.420 -54.418 9.131 1.00 16.83 348 ALA A CA 1
ATOM 4562 C C . ALA A 1 327 ? -22.110 -55.441 10.022 1.00 17.11 348 ALA A C 1
ATOM 4563 O O . ALA A 1 327 ? -21.987 -56.650 9.804 1.00 18.27 348 ALA A O 1
ATOM 4570 N N . LEU A 1 328 ? -22.827 -54.962 11.024 1.00 16.85 349 LEU A N 1
ATOM 4571 C CA . LEU A 1 328 ? -23.555 -55.842 11.919 1.00 17.06 349 LEU A CA 1
ATOM 4572 C C . LEU A 1 328 ? -24.634 -56.596 11.153 1.00 17.56 349 LEU A C 1
ATOM 4573 O O . LEU A 1 328 ? -24.752 -57.816 11.262 1.00 18.59 349 LEU A O 1
ATOM 4589 N N . ASP A 1 329 ? -25.416 -55.869 10.366 1.00 17.01 350 ASP A N 1
ATOM 4590 C CA . ASP A 1 329 ? -26.537 -56.446 9.638 1.00 17.90 350 ASP A CA 1
ATOM 4591 C C . ASP A 1 329 ? -26.087 -57.535 8.681 1.00 18.40 350 ASP A C 1
ATOM 4592 O O . ASP A 1 329 ? -26.791 -58.528 8.496 1.00 19.67 350 ASP A O 1
ATOM 4601 N N . THR A 1 330 ? -24.922 -57.359 8.074 1.00 18.91 351 THR A N 1
ATOM 4602 C CA . THR A 1 330 ? -24.398 -58.367 7.169 1.00 21.21 351 THR A CA 1
ATOM 4603 C C . THR A 1 330 ? -24.083 -59.678 7.909 1.00 21.27 351 THR A C 1
ATOM 4604 O O . THR A 1 330 ? -24.286 -60.757 7.363 1.00 22.91 351 THR A O 1
ATOM 4615 N N . LYS A 1 331 ? -23.592 -59.568 9.145 1.00 20.71 352 LYS A N 1
ATOM 4616 C CA . LYS A 1 331 ? -23.204 -60.727 9.967 1.00 22.12 352 LYS A CA 1
ATOM 4617 C C . LYS A 1 331 ? -24.358 -61.297 10.777 1.00 20.81 352 LYS A C 1
ATOM 4618 O O . LYS A 1 331 ? -24.302 -62.448 11.195 1.00 21.81 352 LYS A O 1
ATOM 4637 N N . ASN A 1 332 ? -25.375 -60.486 11.034 1.00 20.42 353 ASN A N 1
ATOM 4638 C CA . ASN A 1 332 ? -26.394 -60.792 12.028 1.00 21.09 353 ASN A CA 1
ATOM 4639 C C . ASN A 1 332 ? -27.564 -59.864 11.733 1.00 20.51 353 ASN A C 1
ATOM 4640 O O . ASN A 1 332 ? -27.610 -58.739 12.205 1.00 20.50 353 ASN A O 1
ATOM 4651 N N . LYS A 1 333 ? -28.494 -60.322 10.911 1.00 21.49 354 LYS A N 1
ATOM 4652 C CA . LYS A 1 333 ? -29.540 -59.456 10.371 1.00 21.98 354 LYS A CA 1
ATOM 4653 C C . LYS A 1 333 ? -30.279 -58.697 11.467 1.00 20.87 354 LYS A C 1
ATOM 4654 O O . LYS A 1 333 ? -30.884 -59.304 12.354 1.00 21.40 354 LYS A O 1
ATOM 4673 N N . VAL A 1 334 ? -30.250 -57.369 11.401 1.00 20.72 355 VAL A N 1
ATOM 4674 C CA . VAL A 1 334 ? -30.693 -56.576 12.548 1.00 22.10 355 VAL A CA 1
ATOM 4675 C C . VAL A 1 334 ? -32.208 -56.591 12.726 1.00 23.73 355 VAL A C 1
ATOM 4676 O O . VAL A 1 334 ? -32.695 -56.390 13.838 1.00 25.03 355 VAL A O 1
ATOM 4689 N N . SER A 1 335 ? -32.948 -56.841 11.648 1.00 24.59 356 SER A N 1
ATOM 4690 C CA . SER A 1 335 ? -34.399 -56.897 11.746 1.00 27.20 356 SER A CA 1
ATOM 4691 C C . SER A 1 335 ? -34.846 -58.036 12.667 1.00 28.20 356 SER A C 1
ATOM 4692 O O . SER A 1 335 ? -35.985 -58.034 13.143 1.00 29.49 356 SER A O 1
ATOM 4700 N N . LYS A 1 336 ? -33.956 -59.000 12.915 1.00 29.22 357 LYS A N 1
ATOM 4701 C CA . LYS A 1 336 ? -34.272 -60.171 13.737 1.00 31.16 357 LYS A CA 1
ATOM 4702 C C . LYS A 1 336 ? -33.744 -60.050 15.171 1.00 28.95 357 LYS A C 1
ATOM 4703 O O . LYS A 1 336 ? -34.039 -60.904 16.003 1.00 30.80 357 LYS A O 1
ATOM 4722 N N . ILE A 1 337 ? -32.983 -59.001 15.464 1.00 25.74 358 ILE A N 1
ATOM 4723 C CA . ILE A 1 337 ? -32.369 -58.847 16.782 1.00 23.29 358 ILE A CA 1
ATOM 4724 C C . ILE A 1 337 ? -33.251 -57.978 17.662 1.00 21.92 358 ILE A C 1
ATOM 4725 O O . ILE A 1 337 ? -33.605 -56.862 17.277 1.00 23.58 358 ILE A O 1
ATOM 4741 N N A GLN A 1 338 ? -33.618 -58.471 18.837 0.58 20.97 359 GLN A N 1
ATOM 4742 N N B GLN A 1 338 ? -33.604 -58.466 18.844 0.42 20.38 359 GLN A N 1
ATOM 4743 C CA A GLN A 1 338 ? -34.393 -57.635 19.743 0.58 21.22 359 GLN A CA 1
ATOM 4744 C CA B GLN A 1 338 ? -34.383 -57.643 19.761 0.42 20.09 359 GLN A CA 1
ATOM 4745 C C A GLN A 1 338 ? -33.550 -56.442 20.195 0.58 20.23 359 GLN A C 1
ATOM 4746 C C B GLN A 1 338 ? -33.547 -56.454 20.229 0.42 19.70 359 GLN A C 1
ATOM 4747 O O A GLN A 1 338 ? -32.316 -56.487 20.194 0.58 20.25 359 GLN A O 1
ATOM 4748 O O B GLN A 1 338 ? -32.315 -56.519 20.274 0.42 19.83 359 GLN A O 1
ATOM 4775 N N . LEU A 1 339 ? -34.219 -55.361 20.566 1.00 19.63 360 LEU A N 1
ATOM 4776 C CA . LEU A 1 339 ? -33.543 -54.093 20.774 1.00 19.12 360 LEU A CA 1
ATOM 4777 C C . LEU A 1 339 ? -32.389 -54.113 21.792 1.00 18.62 360 LEU A C 1
ATOM 4778 O O . LEU A 1 339 ? -31.351 -53.523 21.527 1.00 18.09 360 LEU A O 1
ATOM 4795 N N . PRO A 1 340 ? -32.555 -54.763 22.958 1.00 19.50 361 PRO A N 1
ATOM 4796 C CA . PRO A 1 340 ? -31.428 -54.710 23.905 1.00 19.80 361 PRO A CA 1
ATOM 4797 C C . PRO A 1 340 ? -30.153 -55.334 23.338 1.00 19.10 361 PRO A C 1
ATOM 4798 O O . PRO A 1 340 ? -29.080 -54.767 23.483 1.00 18.90 361 PRO A O 1
ATOM 4809 N N . GLU A 1 341 ? -30.280 -56.477 22.676 1.00 19.83 362 GLU A N 1
ATOM 4810 C CA . GLU A 1 341 ? -29.132 -57.116 22.051 1.00 20.33 362 GLU A CA 1
ATOM 4811 C C . GLU A 1 341 ? -28.618 -56.321 20.852 1.00 18.56 362 GLU A C 1
ATOM 4812 O O . GLU A 1 341 ? -27.413 -56.274 20.601 1.00 18.91 362 GLU A O 1
ATOM 4824 N N . LEU A 1 342 ? -29.526 -55.705 20.103 1.00 17.98 363 LEU A N 1
ATOM 4825 C CA . LEU A 1 342 ? -29.125 -54.890 18.965 1.00 17.26 363 LEU A CA 1
ATOM 4826 C C . LEU A 1 342 ? -28.223 -53.746 19.433 1.00 16.54 363 LEU A C 1
ATOM 4827 O O . LEU A 1 342 ? -27.169 -53.486 18.852 1.00 16.85 363 LEU A O 1
ATOM 4843 N N . ARG A 1 343 ? -28.634 -53.069 20.493 1.00 16.02 364 ARG A N 1
ATOM 4844 C CA . ARG A 1 343 ? -27.834 -52.005 21.063 1.00 15.58 364 ARG A CA 1
ATOM 4845 C C . ARG A 1 343 ? -26.446 -52.479 21.499 1.00 15.26 364 ARG A C 1
ATOM 4846 O O . ARG A 1 343 ? -25.432 -51.833 21.218 1.00 15.41 364 ARG A O 1
ATOM 4867 N N A THR A 1 344 ? -26.401 -53.596 22.220 0.70 15.74 365 THR A N 1
ATOM 4868 N N B THR A 1 344 ? -26.375 -53.628 22.155 0.30 15.96 365 THR A N 1
ATOM 4869 C CA A THR A 1 344 ? -25.129 -54.140 22.681 0.70 15.97 365 THR A CA 1
ATOM 4870 C CA B THR A 1 344 ? -25.090 -54.089 22.658 0.30 16.36 365 THR A CA 1
ATOM 4871 C C A THR A 1 344 ? -24.224 -54.544 21.515 0.70 15.64 365 THR A C 1
ATOM 4872 C C B THR A 1 344 ? -24.193 -54.646 21.559 0.30 16.09 365 THR A C 1
ATOM 4873 O O A THR A 1 344 ? -23.030 -54.210 21.503 0.70 15.26 365 THR A O 1
ATOM 4874 O O B THR A 1 344 ? -22.969 -54.545 21.645 0.30 16.03 365 THR A O 1
ATOM 4895 N N . GLU A 1 345 ? -24.790 -55.231 20.526 1.00 16.17 366 GLU A N 1
ATOM 4896 C CA . GLU A 1 345 ? -24.004 -55.659 19.374 1.00 16.63 366 GLU A CA 1
ATOM 4897 C C . GLU A 1 345 ? -23.558 -54.477 18.516 1.00 15.92 366 GLU A C 1
ATOM 4898 O O . GLU A 1 345 ? -22.459 -54.500 17.956 1.00 16.36 366 GLU A O 1
ATOM 4910 N N . LEU A 1 346 ? -24.381 -53.437 18.433 1.00 15.46 367 LEU A N 1
ATOM 4911 C CA . LEU A 1 346 ? -24.009 -52.248 17.690 1.00 15.02 367 LEU A CA 1
ATOM 4912 C C . LEU A 1 346 ? -22.835 -51.547 18.359 1.00 14.82 367 LEU A C 1
ATOM 4913 O O . LEU A 1 346 ? -21.888 -51.134 17.694 1.00 15.23 367 LEU A O 1
ATOM 4929 N N . ASN A 1 347 ? -22.891 -51.403 19.679 1.00 15.01 368 ASN A N 1
ATOM 4930 C CA . ASN A 1 347 ? -21.804 -50.805 20.435 1.00 14.82 368 ASN A CA 1
ATOM 4931 C C . ASN A 1 347 ? -20.504 -51.585 20.210 1.00 15.02 368 ASN A C 1
ATOM 4932 O O . ASN A 1 347 ? -19.461 -51.012 19.931 1.00 15.26 368 ASN A O 1
ATOM 4943 N N A LYS A 1 348 ? -20.584 -52.910 20.325 0.42 15.43 369 LYS A N 1
ATOM 4944 N N B LYS A 1 348 ? -20.573 -52.909 20.338 0.58 15.46 369 LYS A N 1
ATOM 4945 C CA A LYS A 1 348 ? -19.420 -53.771 20.151 0.42 15.91 369 LYS A CA 1
ATOM 4946 C CA B LYS A 1 348 ? -19.400 -53.745 20.145 0.58 16.12 369 LYS A CA 1
ATOM 4947 C C A LYS A 1 348 ? -18.842 -53.616 18.747 0.42 15.73 369 LYS A C 1
ATOM 4948 C C B LYS A 1 348 ? -18.841 -53.518 18.748 0.58 15.71 369 LYS A C 1
ATOM 4949 O O A LYS A 1 348 ? -17.627 -53.555 18.570 0.42 15.94 369 LYS A O 1
ATOM 4950 O O B LYS A 1 348 ? -17.637 -53.311 18.576 0.58 15.91 369 LYS A O 1
ATOM 4987 N N . GLN A 1 349 ? -19.713 -53.561 17.744 1.00 15.81 370 GLN A N 1
ATOM 4988 C CA . GLN A 1 349 ? -19.273 -53.383 16.367 1.00 15.83 370 GLN A CA 1
ATOM 4989 C C . GLN A 1 349 ? -18.606 -52.035 16.124 1.00 15.66 370 GLN A C 1
ATOM 4990 O O . GLN A 1 349 ? -17.544 -51.969 15.496 1.00 15.72 370 GLN A O 1
ATOM 5005 N N . LEU A 1 350 ? -19.244 -50.959 16.561 1.00 15.03 371 LEU A N 1
ATOM 5006 C CA . LEU A 1 350 ? -18.742 -49.646 16.182 1.00 14.86 371 LEU A CA 1
ATOM 5007 C C . LEU A 1 350 ? -17.326 -49.426 16.708 1.00 15.23 371 LEU A C 1
ATOM 5008 O O . LEU A 1 350 ? -16.504 -48.772 16.057 1.00 15.34 371 LEU A O 1
ATOM 5024 N N . LEU A 1 351 ? -17.033 -49.969 17.881 1.00 15.38 372 LEU A N 1
ATOM 5025 C CA . LEU A 1 351 ? -15.701 -49.820 18.458 1.00 15.43 372 LEU A CA 1
ATOM 5026 C C . LEU A 1 351 ? -14.612 -50.489 17.628 1.00 16.07 372 LEU A C 1
ATOM 5027 O O . LEU A 1 351 ? -13.440 -50.122 17.748 1.00 17.01 372 LEU A O 1
ATOM 5043 N N . THR A 1 352 ? -14.984 -51.452 16.789 1.00 16.12 373 THR A N 1
ATOM 5044 C CA . THR A 1 352 ? -14.002 -52.156 15.968 1.00 16.83 373 THR A CA 1
ATOM 5045 C C . THR A 1 352 ? -13.787 -51.557 14.580 1.00 17.15 373 THR A C 1
ATOM 5046 O O . THR A 1 352 ? -12.874 -51.967 13.864 1.00 18.45 373 THR A O 1
ATOM 5057 N N . GLY A 1 353 ? -14.624 -50.606 14.193 1.00 16.95 374 GLY A N 1
ATOM 5058 C CA . GLY A 1 353 ? -14.623 -50.144 12.820 1.00 17.60 374 GLY A CA 1
ATOM 5059 C C . GLY A 1 353 ? -13.540 -49.145 12.482 1.00 16.95 374 GLY A C 1
ATOM 5060 O O . GLY A 1 353 ? -12.982 -48.465 13.347 1.00 17.67 374 GLY A O 1
ATOM 5064 N N . LYS A 1 354 ? -13.266 -49.063 11.185 1.00 17.58 375 LYS A N 1
ATOM 5065 C CA . LYS A 1 354 ? -12.393 -48.057 10.593 1.00 18.73 375 LYS A CA 1
ATOM 5066 C C . LYS A 1 354 ? -13.248 -47.267 9.618 1.00 17.87 375 LYS A C 1
ATOM 5067 O O . LYS A 1 354 ? -13.964 -47.863 8.809 1.00 18.52 375 LYS A O 1
ATOM 5086 N N . TYR A 1 355 ? -13.177 -45.944 9.682 1.00 17.12 376 TYR A N 1
ATOM 5087 C CA . TYR A 1 355 ? -14.106 -45.090 8.955 1.00 16.69 376 TYR A CA 1
ATOM 5088 C C . TYR A 1 355 ? -13.357 -44.015 8.189 1.00 17.42 376 TYR A C 1
ATOM 5089 O O . TYR A 1 355 ? -12.536 -43.304 8.760 1.00 18.37 376 TYR A O 1
ATOM 5107 N N . ASN A 1 356 ? -13.656 -43.896 6.902 1.00 17.74 377 ASN A N 1
ATOM 5108 C CA . ASN A 1 356 ? -13.091 -42.842 6.080 1.00 18.74 377 ASN A CA 1
ATOM 5109 C C . ASN A 1 356 ? -14.104 -41.713 6.059 1.00 17.56 377 ASN A C 1
ATOM 5110 O O . ASN A 1 356 ? -15.079 -41.760 5.311 1.00 17.81 377 ASN A O 1
ATOM 5121 N N . THR A 1 357 ? -13.901 -40.733 6.934 1.00 17.21 378 THR A N 1
ATOM 5122 C CA . THR A 1 357 ? -14.905 -39.719 7.230 1.00 16.57 378 THR A CA 1
ATOM 5123 C C . THR A 1 357 ? -14.445 -38.356 6.731 1.00 16.74 378 THR A C 1
ATOM 5124 O O . THR A 1 357 ? -13.312 -38.201 6.283 1.00 17.26 378 THR A O 1
ATOM 5135 N N . PRO A 1 358 ? -15.294 -37.332 6.873 1.00 16.74 379 PRO A N 1
ATOM 5136 C CA . PRO A 1 358 ? -14.807 -35.994 6.507 1.00 17.17 379 PRO A CA 1
ATOM 5137 C C . PRO A 1 358 ? -13.625 -35.516 7.352 1.00 16.64 379 PRO A C 1
ATOM 5138 O O . PRO A 1 358 ? -12.882 -34.655 6.904 1.00 17.40 379 PRO A O 1
ATOM 5149 N N . LEU A 1 359 ? -13.472 -36.082 8.546 1.00 16.30 380 LEU A N 1
ATOM 5150 C CA . LEU A 1 359 ? -12.382 -35.759 9.467 1.00 16.71 380 LEU A CA 1
ATOM 5151 C C . LEU A 1 359 ? -11.078 -36.451 9.113 1.00 17.78 380 LEU A C 1
ATOM 5152 O O . LEU A 1 359 ? -10.070 -36.227 9.780 1.00 19.15 380 LEU A O 1
ATOM 5168 N N . GLY A 1 360 ? -11.113 -37.309 8.092 1.00 17.49 381 GLY A N 1
ATOM 5169 C CA . GLY A 1 360 ? -10.023 -38.219 7.800 1.00 17.71 381 GLY A CA 1
ATOM 5170 C C . GLY A 1 360 ? -10.369 -39.644 8.188 1.00 17.47 381 GLY A C 1
ATOM 5171 O O . GLY A 1 360 ? -11.496 -39.964 8.588 1.00 17.64 381 GLY A O 1
ATOM 5175 N N . GLU A 1 361 ? -9.375 -40.509 8.069 1.00 18.10 382 GLU A N 1
ATOM 5176 C CA . GLU A 1 361 ? -9.505 -41.886 8.499 1.00 19.24 382 GLU A CA 1
ATOM 5177 C C . GLU A 1 361 ? -9.460 -41.927 10.014 1.00 19.14 382 GLU A C 1
ATOM 5178 O O . GLU A 1 361 ? -8.473 -41.519 10.626 1.00 21.00 382 GLU A O 1
ATOM 5190 N N . ILE A 1 362 ? -10.540 -42.406 10.618 1.00 17.94 383 ILE A N 1
ATOM 5191 C CA . ILE A 1 362 ? -10.598 -42.527 12.064 1.00 17.91 383 ILE A CA 1
ATOM 5192 C C . ILE A 1 362 ? -11.002 -43.931 12.485 1.00 17.36 383 ILE A C 1
ATOM 5193 O O . ILE A 1 362 ? -11.516 -44.733 11.706 1.00 18.09 383 ILE A O 1
ATOM 5209 N N . SER A 1 363 ? -10.709 -44.214 13.743 1.00 17.15 384 SER A N 1
ATOM 5210 C CA . SER A 1 363 ? -11.085 -45.455 14.374 1.00 16.59 384 SER A CA 1
ATOM 5211 C C . SER A 1 363 ? -11.171 -45.176 15.873 1.00 15.93 384 SER A C 1
ATOM 5212 O O . SER A 1 363 ? -11.085 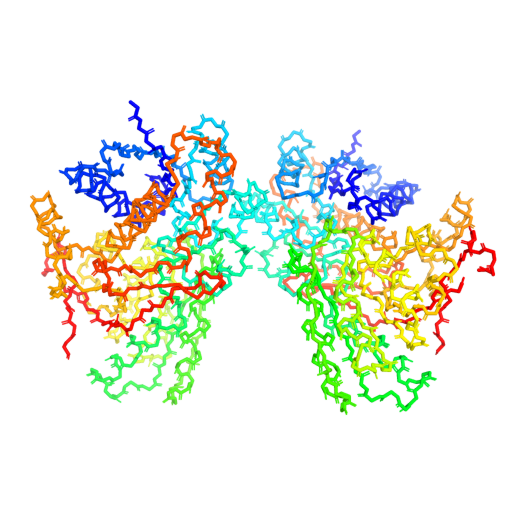-44.017 16.287 1.00 16.51 384 SER A O 1
ATOM 5220 N N . PHE A 1 364 ? -11.377 -46.220 16.673 1.00 15.79 385 PHE A N 1
ATOM 5221 C CA . PHE A 1 364 ? -11.493 -46.071 18.122 1.00 15.87 385 PHE A CA 1
ATOM 5222 C C . PHE A 1 364 ? -10.481 -46.923 18.859 1.00 16.03 385 PHE A C 1
ATOM 5223 O O . PHE A 1 364 ? -10.107 -47.989 18.393 1.00 17.15 385 PHE A O 1
ATOM 5240 N N . THR A 1 365 ? -10.044 -46.455 20.016 1.00 16.04 386 THR A N 1
ATOM 5241 C CA . THR A 1 365 ? -9.342 -47.312 20.950 1.00 16.48 386 THR A CA 1
ATOM 5242 C C . THR A 1 365 ? -10.360 -48.247 21.614 1.00 16.22 386 THR A C 1
ATOM 5243 O O . THR A 1 365 ? -11.572 -48.048 21.503 1.00 16.59 386 THR A O 1
ATOM 5254 N N . PRO A 1 366 ? -9.876 -49.257 22.339 1.00 16.81 387 PRO A N 1
ATOM 5255 C CA . PRO A 1 366 ? -10.823 -50.173 22.983 1.00 17.80 387 PRO A CA 1
ATOM 5256 C C . PRO A 1 366 ? -11.780 -49.531 23.983 1.00 17.73 387 PRO A C 1
ATOM 5257 O O . PRO A 1 366 ? -12.797 -50.146 24.283 1.00 18.69 387 PRO A O 1
ATOM 5268 N N . ILE A 1 367 ? -11.472 -48.340 24.485 1.00 17.55 388 ILE A N 1
ATOM 5269 C CA . ILE A 1 367 ? -12.383 -47.652 25.397 1.00 17.67 388 ILE A CA 1
ATOM 5270 C C . ILE A 1 367 ? -13.173 -46.539 24.726 1.00 16.21 388 ILE A C 1
ATOM 5271 O O . ILE A 1 367 ? -13.839 -45.774 25.408 1.00 16.64 388 ILE A O 1
ATOM 5287 N N . GLY A 1 368 ? -13.102 -46.423 23.404 1.00 15.64 389 GLY A N 1
ATOM 5288 C CA . GLY A 1 368 ? -13.944 -45.464 22.716 1.00 15.26 389 GLY A CA 1
ATOM 5289 C C . GLY A 1 368 ? -13.324 -44.106 22.443 1.00 14.97 389 GLY A C 1
ATOM 5290 O O . GLY A 1 368 ? -14.030 -43.191 22.032 1.00 15.06 389 GLY A O 1
ATOM 5294 N N . GLU A 1 369 ? -12.025 -43.950 22.667 1.00 14.88 390 GLU A N 1
ATOM 5295 C CA . GLU A 1 369 ? -11.337 -42.731 22.283 1.00 14.90 390 GLU A CA 1
ATOM 5296 C C . GLU A 1 369 ? -11.142 -42.704 20.775 1.00 14.80 390 GLU A C 1
ATOM 5297 O O . GLU A 1 369 ? -10.914 -43.746 20.154 1.00 15.71 390 GLU A O 1
ATOM 5309 N N . VAL A 1 370 ? -11.217 -41.523 20.181 1.00 15.27 391 VAL A N 1
ATOM 5310 C CA . VAL A 1 370 ? -10.997 -41.409 18.747 1.00 15.29 391 VAL A CA 1
ATOM 5311 C C . VAL A 1 370 ? -9.509 -41.510 18.425 1.00 15.41 391 VAL A C 1
ATOM 5312 O O . VAL A 1 370 ? -8.650 -41.031 19.175 1.00 16.38 391 VAL A O 1
ATOM 5325 N N . VAL A 1 371 ? -9.227 -42.162 17.301 1.00 16.07 392 VAL A N 1
ATOM 5326 C CA . VAL A 1 371 ? -7.894 -42.236 16.712 1.00 16.49 392 VAL A CA 1
ATOM 5327 C C . VAL A 1 371 ? -7.965 -41.385 15.451 1.00 16.84 392 VAL A C 1
ATOM 5328 O O . VAL A 1 371 ? -8.720 -41.698 14.527 1.00 17.62 392 VAL A O 1
ATOM 5341 N N . GLN A 1 372 ? -7.217 -40.289 15.443 1.00 17.52 393 GLN A N 1
ATOM 5342 C CA . GLN A 1 372 ? -7.272 -39.304 14.371 1.00 17.92 393 GLN A CA 1
ATOM 5343 C C . GLN A 1 372 ? -5.904 -38.664 14.257 1.00 18.65 393 GLN A C 1
ATOM 5344 O O . GLN A 1 372 ? -5.319 -38.279 15.262 1.00 19.66 393 GLN A O 1
ATOM 5358 N N . LYS A 1 373 ? -5.405 -38.531 13.033 1.00 18.94 394 LYS A N 1
ATOM 5359 C CA . LYS A 1 373 ? -4.026 -38.094 12.833 1.00 20.12 394 LYS A CA 1
ATOM 5360 C C . LYS A 1 373 ? -3.822 -36.596 12.592 1.00 20.19 394 LYS A C 1
ATOM 5361 O O . LYS A 1 373 ? -2.841 -36.026 13.072 1.00 21.70 394 LYS A O 1
ATOM 5376 N N . ASP A 1 374 ? -4.712 -35.963 11.835 1.00 19.47 395 ASP A N 1
ATOM 5377 C CA . ASP A 1 374 ? -4.433 -34.633 11.301 1.00 19.66 395 ASP A CA 1
ATOM 5378 C C . ASP A 1 374 ? -5.250 -33.532 11.961 1.00 18.58 395 ASP A C 1
ATOM 5379 O O . ASP A 1 374 ? -6.471 -33.634 12.108 1.00 18.68 395 ASP A O 1
ATOM 5388 N N . PHE A 1 375 ? -4.531 -32.478 12.334 1.00 18.14 396 PHE A N 1
ATOM 5389 C CA . PHE A 1 375 ? -5.093 -31.298 12.982 1.00 18.26 396 PHE A CA 1
ATOM 5390 C C . PHE A 1 375 ? -4.579 -30.045 12.310 1.00 18.11 396 PHE A C 1
ATOM 5391 O O . PHE A 1 375 ? -3.576 -30.075 11.599 1.00 19.50 396 PHE A O 1
ATOM 5408 N N . TYR A 1 376 ? -5.281 -28.947 12.535 1.00 17.33 397 TYR A N 1
ATOM 5409 C CA . TYR A 1 376 ? -5.031 -27.702 11.840 1.00 17.07 397 TYR A CA 1
ATOM 5410 C C . TYR A 1 376 ? -5.247 -26.548 12.801 1.00 16.74 397 TYR A C 1
ATOM 5411 O O . TYR A 1 376 ? -5.731 -26.734 13.928 1.00 16.51 397 TYR A O 1
ATOM 5429 N N . VAL A 1 377 ? -4.913 -25.350 12.349 1.00 16.67 398 VAL A N 1
ATOM 5430 C CA . VAL A 1 377 ? -5.302 -24.122 13.031 1.00 16.36 398 VAL A CA 1
ATOM 5431 C C . VAL A 1 377 ? -5.864 -23.183 11.979 1.00 16.47 398 VAL A C 1
ATOM 5432 O O . VAL A 1 377 ? -5.339 -23.092 10.869 1.00 17.50 398 VAL A O 1
ATOM 5445 N N . ALA A 1 378 ? -6.952 -22.511 12.329 1.00 15.92 399 ALA A N 1
ATOM 5446 C CA . ALA A 1 378 ? -7.535 -21.482 11.482 1.00 16.45 399 ALA A CA 1
ATOM 5447 C C . ALA A 1 378 ? -7.562 -20.164 12.230 1.00 16.01 399 ALA A C 1
ATOM 5448 O O . ALA A 1 378 ? -7.438 -20.117 13.457 1.00 16.95 399 ALA A O 1
ATOM 5455 N N . GLN A 1 379 ? -7.713 -19.094 11.470 1.00 16.61 400 GLN A N 1
ATOM 5456 C CA . GLN A 1 379 ? -7.686 -17.748 12.000 1.00 16.41 400 GLN A CA 1
ATOM 5457 C C . GLN A 1 379 ? -8.898 -16.996 11.470 1.00 16.22 400 GLN A C 1
ATOM 5458 O O . GLN A 1 379 ? -9.182 -17.029 10.272 1.00 16.94 400 GLN A O 1
ATOM 5472 N N . ILE A 1 380 ? -9.631 -16.338 12.358 1.00 16.15 401 ILE A N 1
ATOM 5473 C CA . ILE A 1 380 ? -10.772 -15.559 11.925 1.00 16.36 401 ILE A CA 1
ATOM 5474 C C . ILE A 1 380 ? -10.287 -14.354 11.135 1.00 17.02 401 ILE A C 1
ATOM 5475 O O . ILE A 1 380 ? -9.426 -13.597 11.594 1.00 17.72 401 ILE A O 1
ATOM 5491 N N A LYS A 1 381 ? -10.860 -14.176 9.949 0.63 17.22 402 LYS A N 1
ATOM 5492 N N B LYS A 1 381 ? -10.839 -14.197 9.936 0.37 17.22 402 LYS A N 1
ATOM 5493 C CA A LYS A 1 381 ? -10.578 -13.023 9.102 0.63 18.69 402 LYS A CA 1
ATOM 5494 C CA B LYS A 1 381 ? -10.592 -13.028 9.103 0.37 18.15 402 LYS A CA 1
ATOM 5495 C C A LYS A 1 381 ? -11.895 -12.303 8.854 0.63 18.10 402 LYS A C 1
ATOM 5496 C C B LYS A 1 381 ? -11.921 -12.323 8.890 0.37 17.86 402 LYS A C 1
ATOM 5497 O O A LYS A 1 381 ? -12.751 -12.808 8.128 0.63 19.02 402 LYS A O 1
ATOM 5498 O O B LYS A 1 381 ? -12.813 -12.857 8.231 0.37 18.44 402 LYS A O 1
ATOM 5553 N N A GLU A 1 383 ? -14.158 -9.055 7.510 0.38 22.62 404 GLU A N 1
ATOM 5554 N N B GLU A 1 383 ? -14.159 -9.055 7.511 0.62 22.05 404 GLU A N 1
ATOM 5555 C CA A GLU A 1 383 ? -14.185 -7.889 6.647 0.38 25.20 404 GLU A CA 1
ATOM 5556 C CA B GLU A 1 383 ? -14.188 -7.895 6.640 0.62 24.58 404 GLU A CA 1
ATOM 5557 C C A GLU A 1 383 ? -14.226 -6.655 7.544 0.38 25.62 404 GLU A C 1
ATOM 5558 C C B GLU A 1 383 ? -14.258 -6.648 7.530 0.62 24.82 404 GLU A C 1
ATOM 5559 O O A GLU A 1 383 ? -14.708 -6.717 8.680 0.38 25.75 404 GLU A O 1
ATOM 5560 O O B GLU A 1 383 ? -14.776 -6.701 8.652 0.62 24.59 404 GLU A O 1
ATOM 5583 N N . LYS A 1 384 ? -13.702 -5.545 7.036 1.00 26.28 405 LYS A N 1
ATOM 5584 C CA . LYS A 1 384 ? -13.548 -4.323 7.826 1.00 28.34 405 LYS A CA 1
ATOM 5585 C C . LYS A 1 384 ? -14.851 -3.834 8.443 1.00 28.59 405 LYS A C 1
ATOM 5586 O O . LYS A 1 384 ? -14.872 -3.355 9.582 1.00 28.82 405 LYS A O 1
ATOM 5591 N N . ASP A 1 385 ? -15.935 -3.967 7.687 1.00 29.15 406 ASP A N 1
ATOM 5592 C CA . ASP A 1 385 ? -17.243 -3.514 8.142 1.00 30.36 406 ASP A CA 1
ATOM 5593 C C . ASP A 1 385 ? -17.779 -4.360 9.295 1.00 29.03 406 ASP A C 1
ATOM 5594 O O . ASP A 1 385 ? -18.722 -3.956 9.969 1.00 29.14 406 ASP A O 1
ATOM 5603 N N . GLY A 1 386 ? -17.192 -5.539 9.501 1.00 27.83 407 GLY A N 1
ATOM 5604 C CA . GLY A 1 386 ? -17.543 -6.384 10.628 1.00 28.08 407 GLY A CA 1
ATOM 5605 C C . GLY A 1 386 ? -18.783 -7.238 10.426 1.00 28.04 407 GLY A C 1
ATOM 5606 O O . GLY A 1 386 ? -19.163 -7.992 11.320 1.00 28.70 407 GLY A O 1
ATOM 5610 N N . SER A 1 387 ? -19.405 -7.148 9.254 1.00 28.03 408 SER A N 1
ATOM 5611 C CA . SER A 1 387 ? -20.666 -7.850 9.020 1.00 28.59 408 SER A CA 1
ATOM 5612 C C . SER A 1 387 ? -20.457 -9.249 8.446 1.00 27.47 408 SER A C 1
ATOM 5613 O O . SER A 1 387 ? -21.396 -10.044 8.390 1.00 28.95 408 SER A O 1
ATOM 5621 N N . GLN A 1 388 ? -19.235 -9.545 8.014 1.00 25.17 409 GLN A N 1
ATOM 5622 C CA . GLN A 1 388 ? -18.928 -10.827 7.389 1.00 24.41 409 GLN A CA 1
ATOM 5623 C C . GLN A 1 388 ? -17.514 -11.239 7.728 1.00 20.70 409 GLN A C 1
ATOM 5624 O O . GLN A 1 388 ? -16.647 -10.391 7.918 1.00 20.48 409 GLN A O 1
ATOM 5638 N N . GLY A 1 389 ? -17.281 -12.543 7.781 1.00 20.37 410 GLY A N 1
ATOM 5639 C CA . GLY A 1 389 ? -15.943 -13.054 7.953 1.00 20.24 410 GLY A CA 1
ATOM 5640 C C . GLY A 1 389 ? -15.844 -14.513 7.569 1.00 19.38 410 GLY A C 1
ATOM 5641 O O . GLY A 1 389 ? -16.799 -15.114 7.074 1.00 20.73 410 GLY A O 1
ATOM 5645 N N . LYS A 1 390 ? -14.671 -15.084 7.801 1.00 19.37 411 LYS A N 1
ATOM 5646 C CA . LYS A 1 390 ? -14.427 -16.485 7.482 1.00 20.14 411 LYS A CA 1
ATOM 5647 C C . LYS A 1 390 ? -13.284 -17.003 8.343 1.00 19.06 411 LYS A C 1
ATOM 5648 O O . LYS A 1 390 ? -12.561 -16.231 8.970 1.00 19.51 411 LYS A O 1
ATOM 5663 N N . PHE A 1 391 ? -13.145 -18.321 8.383 1.00 18.85 412 PHE A N 1
ATOM 5664 C CA . PHE A 1 391 ? -11.988 -18.968 8.984 1.00 19.33 412 PHE A CA 1
ATOM 5665 C C . PHE A 1 391 ? -10.968 -19.264 7.900 1.00 19.89 412 PHE A C 1
ATOM 5666 O O . PHE A 1 391 ? -11.249 -19.994 6.946 1.00 22.49 412 PHE A O 1
ATOM 5683 N N . THR A 1 392 ? -9.781 -18.692 8.035 1.00 18.86 413 THR A N 1
ATOM 5684 C CA . THR A 1 392 ? -8.691 -18.968 7.113 1.00 19.39 413 THR A CA 1
ATOM 5685 C C . THR A 1 392 ? -7.777 -20.012 7.713 1.00 17.66 413 THR A C 1
ATOM 5686 O O . THR A 1 392 ? -7.241 -19.828 8.800 1.00 18.29 413 THR A O 1
ATOM 5697 N N . PHE A 1 393 ? -7.600 -21.115 7.009 1.00 17.58 414 PHE A N 1
ATOM 5698 C CA . PHE A 1 393 ? -6.728 -22.171 7.478 1.00 17.99 414 PHE A CA 1
ATOM 5699 C C . PHE A 1 393 ? -5.267 -21.836 7.267 1.00 18.91 414 PHE A C 1
ATOM 5700 O O . PHE A 1 393 ? -4.854 -21.427 6.183 1.00 20.77 414 PHE A O 1
ATOM 5717 N N . LEU A 1 394 ? -4.489 -21.982 8.327 1.00 18.82 415 LEU A N 1
ATOM 5718 C CA . LEU A 1 394 ? -3.058 -21.752 8.247 1.00 20.49 415 LEU A CA 1
ATOM 5719 C C . LEU A 1 394 ? -2.391 -22.931 7.563 1.00 23.19 415 LEU A C 1
ATOM 5720 O O . LEU A 1 394 ? -2.812 -24.076 7.702 1.00 23.20 415 LEU A O 1
ATOM 5736 N N . LYS A 1 395 ? -1.349 -22.634 6.801 1.00 27.78 416 LYS A N 1
ATOM 5737 C CA . LYS A 1 395 ? -0.637 -23.659 6.051 1.00 33.88 416 LYS A CA 1
ATOM 5738 C C . LYS A 1 395 ? 0.444 -24.288 6.915 1.00 38.49 416 LYS A C 1
ATOM 5739 O O . LYS A 1 395 ? 1.049 -25.283 6.529 1.00 40.74 416 LYS A O 1
ATOM 5744 N N . ASN B 1 32 ? -44.221 -25.066 62.051 1.00 39.50 53 ASN B N 1
ATOM 5745 C CA . ASN B 1 32 ? -43.281 -24.770 60.978 1.00 38.67 53 ASN B CA 1
ATOM 5746 C C . ASN B 1 32 ? -41.923 -25.433 61.221 1.00 33.78 53 ASN B C 1
ATOM 5747 O O . ASN B 1 32 ? -41.417 -25.444 62.343 1.00 33.74 53 ASN B O 1
ATOM 5757 N N . THR B 1 33 ? -41.351 -26.000 60.164 1.00 29.36 54 THR B N 1
ATOM 5758 C CA . THR B 1 33 ? -40.085 -26.722 60.249 1.00 25.51 54 THR B CA 1
ATOM 5759 C C . THR B 1 33 ? -39.250 -26.404 59.025 1.00 22.25 54 THR B C 1
ATOM 5760 O O . THR B 1 33 ? -39.775 -25.936 58.013 1.00 23.36 54 THR B O 1
ATOM 5771 N N . ILE B 1 34 ? -37.952 -26.661 59.125 1.00 19.81 55 ILE B N 1
ATOM 5772 C CA . ILE B 1 34 ? -37.032 -26.435 58.022 1.00 18.71 55 ILE B CA 1
ATOM 5773 C C . ILE B 1 34 ? -36.701 -27.794 57.380 1.00 17.76 55 ILE B C 1
ATOM 5774 O O . ILE B 1 34 ? -36.115 -28.660 58.035 1.00 18.25 55 ILE B O 1
ATOM 5790 N N . PRO B 1 35 ? -37.063 -27.983 56.096 1.00 17.45 56 PRO B N 1
ATOM 5791 C CA . PRO B 1 35 ? -36.869 -29.283 55.445 1.00 17.15 56 PRO B CA 1
ATOM 5792 C C . PRO B 1 35 ? -35.464 -29.454 54.888 1.00 16.73 56 PRO B C 1
ATOM 5793 O O . PRO B 1 35 ? -34.985 -28.606 54.139 1.00 17.14 56 PRO B O 1
ATOM 5804 N N . ILE B 1 36 ? -34.833 -30.567 55.251 1.00 16.48 57 ILE B N 1
ATOM 5805 C CA . ILE B 1 36 ? -33.531 -30.953 54.741 1.00 16.13 57 ILE B CA 1
ATOM 5806 C C . ILE B 1 36 ? -33.697 -32.307 54.048 1.00 15.59 57 ILE B C 1
ATOM 5807 O O . ILE B 1 36 ? -34.258 -33.228 54.624 1.00 15.90 57 ILE B O 1
ATOM 5823 N N . GLY B 1 37 ? -33.243 -32.406 52.803 1.00 15.32 58 GLY B N 1
ATOM 5824 C CA . GLY B 1 37 ? -33.397 -33.630 52.042 1.00 15.20 58 GLY B CA 1
ATOM 5825 C C . GLY B 1 37 ? -32.302 -34.631 52.333 1.00 14.76 58 GLY B C 1
ATOM 5826 O O . GLY B 1 37 ? -31.137 -34.254 52.450 1.00 15.29 58 GLY B O 1
ATOM 5830 N N . ILE B 1 38 ? -32.686 -35.894 52.425 1.00 14.59 59 ILE B N 1
ATOM 5831 C CA . ILE B 1 38 ? -31.751 -36.990 52.624 1.00 14.63 59 ILE B CA 1
ATOM 5832 C C . ILE B 1 38 ? -31.965 -37.951 51.451 1.00 14.67 59 ILE B C 1
ATOM 5833 O O . ILE B 1 38 ? -33.029 -38.573 51.346 1.00 15.49 59 ILE B O 1
ATOM 5849 N N . ALA B 1 39 ? -30.967 -38.042 50.573 1.00 14.27 60 ALA B N 1
ATOM 5850 C CA . ALA B 1 39 ? -31.041 -38.849 49.359 1.00 14.37 60 ALA B CA 1
ATOM 5851 C C . ALA B 1 39 ? -29.973 -39.920 49.434 1.00 13.90 60 ALA B C 1
ATOM 5852 O O . ALA B 1 39 ? -28.815 -39.660 49.127 1.00 14.57 60 ALA B O 1
ATOM 5859 N N . LEU B 1 40 ? -30.371 -41.110 49.885 1.00 13.73 61 LEU B N 1
ATOM 5860 C CA . LEU B 1 40 ? -29.454 -42.204 50.142 1.00 14.08 61 LEU B CA 1
ATOM 5861 C C . LEU B 1 40 ? -30.006 -43.481 49.541 1.00 13.56 61 LEU B C 1
ATOM 5862 O O . LEU B 1 40 ? -31.209 -43.586 49.259 1.00 14.14 61 LEU B O 1
ATOM 5878 N N . ALA B 1 41 ? -29.139 -44.471 49.381 1.00 13.92 62 ALA B N 1
ATOM 5879 C CA . ALA B 1 41 ? -29.561 -45.770 48.869 1.00 14.34 62 ALA B CA 1
ATOM 5880 C C . ALA B 1 41 ? -30.233 -46.566 49.986 1.00 14.35 62 ALA B C 1
ATOM 5881 O O . ALA B 1 41 ? -29.569 -47.136 50.850 1.00 15.49 62 ALA B O 1
ATOM 5888 N N . GLN B 1 42 ? -31.559 -46.605 49.939 1.00 14.31 63 GLN B N 1
ATOM 5889 C CA . GLN B 1 42 ? -32.352 -47.362 50.902 1.00 14.76 63 GLN B CA 1
ATOM 5890 C C . GLN B 1 42 ? -32.817 -48.703 50.340 1.00 14.37 63 GLN B C 1
ATOM 5891 O O . GLN B 1 42 ? -33.315 -49.542 51.087 1.00 15.77 63 GLN B O 1
ATOM 5905 N N . THR B 1 43 ? -32.640 -48.884 49.032 1.00 14.29 64 THR B N 1
ATOM 5906 C CA . THR B 1 43 ? -32.883 -50.143 48.338 1.00 14.43 64 THR B CA 1
ATOM 5907 C C . THR B 1 43 ? -31.673 -50.401 47.446 1.00 14.35 64 THR B C 1
ATOM 5908 O O . THR B 1 43 ? -30.850 -49.499 47.238 1.00 14.68 64 THR B O 1
ATOM 5919 N N . SER B 1 44 ? -31.615 -51.624 46.911 1.00 14.47 65 SER B N 1
ATOM 5920 C CA . SER B 1 44 ? -30.502 -52.163 46.112 1.00 14.33 65 SER B CA 1
ATOM 5921 C C . SER B 1 44 ? -29.366 -52.646 47.009 1.00 14.03 65 SER B C 1
ATOM 5922 O O . SER B 1 44 ? -29.385 -52.408 48.220 1.00 13.85 65 SER B O 1
ATOM 5930 N N . ASN B 1 45 ? -28.356 -53.291 46.426 1.00 13.69 66 ASN B N 1
ATOM 5931 C CA . ASN B 1 45 ? -27.200 -53.688 47.215 1.00 14.16 66 ASN B CA 1
ATOM 5932 C C . ASN B 1 45 ? -26.444 -52.493 47.788 1.00 13.94 66 ASN B C 1
ATOM 5933 O O . ASN B 1 45 ? -25.673 -52.645 48.744 1.00 14.62 66 ASN B O 1
ATOM 5944 N N . VAL B 1 46 ? -26.645 -51.312 47.220 1.00 13.78 67 VAL B N 1
ATOM 5945 C CA . VAL B 1 46 ? -26.005 -50.117 47.756 1.00 14.33 67 VAL B CA 1
ATOM 5946 C C . VAL B 1 46 ? -26.581 -49.784 49.145 1.00 14.16 67 VAL B C 1
ATOM 5947 O O . VAL B 1 46 ? -25.936 -49.090 49.936 1.00 14.40 67 VAL B O 1
ATOM 5960 N N . ALA B 1 47 ? -27.767 -50.313 49.464 1.00 14.00 68 ALA B N 1
ATOM 5961 C CA . ALA B 1 47 ? -28.349 -50.119 50.794 1.00 14.30 68 ALA B CA 1
ATOM 5962 C C . ALA B 1 47 ? -27.550 -50.785 51.909 1.00 14.50 68 ALA B C 1
ATOM 5963 O O . ALA B 1 47 ? -27.752 -50.451 53.068 1.00 14.61 68 ALA B O 1
ATOM 5970 N N A LEU B 1 48 ? -26.638 -51.694 51.590 0.52 14.35 69 LEU B N 1
ATOM 5971 N N B LEU B 1 48 ? -26.641 -51.707 51.592 0.48 13.99 69 LEU B N 1
ATOM 5972 C CA A LEU B 1 48 ? -25.765 -52.219 52.633 0.52 14.81 69 LEU B CA 1
ATOM 5973 C CA B LEU B 1 48 ? -25.731 -52.216 52.625 0.48 14.26 69 LEU B CA 1
ATOM 5974 C C A LEU B 1 48 ? -24.879 -51.115 53.227 0.52 14.51 69 LEU B C 1
ATOM 5975 C C B LEU B 1 48 ? -24.956 -51.064 53.263 0.48 14.24 69 LEU B C 1
ATOM 5976 O O A LEU B 1 48 ? -24.413 -51.243 54.363 0.52 14.84 69 LEU B O 1
ATOM 5977 O O B LEU B 1 48 ? -24.654 -51.095 54.464 0.48 14.47 69 LEU B O 1
ATOM 6008 N N . LEU B 1 49 ? -24.640 -50.053 52.454 1.00 14.26 70 LEU B N 1
ATOM 6009 C CA . LEU B 1 49 ? -24.005 -48.826 52.943 1.00 14.57 70 LEU B CA 1
ATOM 6010 C C . LEU B 1 49 ? -25.064 -47.832 53.410 1.00 14.39 70 LEU B C 1
ATOM 6011 O O . LEU B 1 49 ? -24.977 -47.255 54.498 1.00 15.46 70 LEU B O 1
ATOM 6027 N N . GLY B 1 50 ? -26.087 -47.622 52.591 1.00 14.30 71 GLY B N 1
ATOM 6028 C CA . GLY B 1 50 ? -27.084 -46.596 52.863 1.00 14.95 71 GLY B CA 1
ATOM 6029 C C . GLY B 1 50 ? -27.845 -46.770 54.168 1.00 15.48 71 GLY B C 1
ATOM 6030 O O . GLY B 1 50 ? -28.171 -45.784 54.822 1.00 16.33 71 GLY B O 1
ATOM 6034 N N . GLN B 1 51 ? -28.122 -48.003 54.573 1.00 16.13 72 GLN B N 1
ATOM 6035 C CA . GLN B 1 51 ? -28.850 -48.225 55.824 1.00 17.97 72 GLN B CA 1
ATOM 6036 C C . GLN B 1 51 ? -28.141 -47.598 57.029 1.00 16.70 72 GLN B C 1
ATOM 6037 O O . GLN B 1 51 ? -28.781 -47.054 57.932 1.00 17.05 72 GLN B O 1
ATOM 6051 N N . GLU B 1 52 ? -26.816 -47.674 57.037 1.00 16.51 73 GLU B N 1
ATOM 6052 C CA . GLU B 1 52 ? -26.043 -47.089 58.126 1.00 17.02 73 GLU B CA 1
ATOM 6053 C C . GLU B 1 52 ? -26.172 -45.573 58.141 1.00 15.38 73 GLU B C 1
ATOM 6054 O O . GLU B 1 52 ? -26.157 -44.929 59.200 1.00 15.66 73 GLU B O 1
ATOM 6066 N N . GLN B 1 53 ? -26.261 -45.003 56.954 1.00 15.02 74 GLN B N 1
ATOM 6067 C CA . GLN B 1 53 ? -26.375 -43.566 56.797 1.00 14.80 74 GLN B CA 1
ATOM 6068 C C . GLN B 1 53 ? -27.735 -43.062 57.265 1.00 15.12 74 GLN B C 1
ATOM 6069 O O . GLN B 1 53 ? -27.833 -42.036 57.940 1.00 16.01 74 GLN B O 1
ATOM 6083 N N . VAL B 1 54 ? -28.789 -43.785 56.905 1.00 15.16 75 VAL B N 1
ATOM 6084 C CA . VAL B 1 54 ? -30.125 -43.474 57.388 1.00 15.97 75 VAL B CA 1
ATOM 6085 C C . VAL B 1 54 ? -30.124 -43.467 58.921 1.00 16.45 75 VAL B C 1
ATOM 6086 O O . VAL B 1 54 ? -30.684 -42.562 59.551 1.00 16.88 75 VAL B O 1
ATOM 6099 N N . ALA B 1 55 ? -29.495 -44.476 59.520 1.00 16.39 76 ALA B N 1
ATOM 6100 C CA . ALA B 1 55 ? -29.451 -44.568 60.977 1.00 16.84 76 ALA B CA 1
ATOM 6101 C C . ALA B 1 55 ? -28.783 -43.338 61.583 1.00 16.59 76 ALA B C 1
ATOM 6102 O O . ALA B 1 55 ? -29.264 -42.762 62.563 1.00 17.18 76 ALA B O 1
ATOM 6109 N N . GLY B 1 56 ? -27.651 -42.929 61.019 1.00 16.15 77 GLY B N 1
ATOM 6110 C CA . GLY B 1 56 ? -26.957 -41.768 61.542 1.00 16.13 77 GLY B CA 1
ATOM 6111 C C . GLY B 1 56 ? -27.726 -40.476 61.355 1.00 15.67 77 GLY B C 1
ATOM 6112 O O . GLY B 1 56 ? -27.722 -39.612 62.244 1.00 16.43 77 GLY B O 1
ATOM 6116 N N . ALA B 1 57 ? -28.378 -40.327 60.207 1.00 15.84 78 ALA B N 1
ATOM 6117 C CA . ALA B 1 57 ? -29.181 -39.144 59.946 1.00 16.19 78 ALA B CA 1
ATOM 6118 C C . ALA B 1 57 ? -30.341 -39.037 60.927 1.00 16.28 78 ALA B C 1
ATOM 6119 O O . ALA B 1 57 ? -30.630 -37.954 61.423 1.00 17.18 78 ALA B O 1
ATOM 6126 N N . LYS B 1 58 ? -31.015 -40.152 61.203 1.00 16.92 79 LYS B N 1
ATOM 6127 C CA . LYS B 1 58 ? -32.137 -40.123 62.142 1.00 17.91 79 LYS B CA 1
ATOM 6128 C C . LYS B 1 58 ? -31.677 -39.783 63.554 1.00 17.78 79 LYS B C 1
ATOM 6129 O O . LYS B 1 58 ? -32.364 -39.058 64.271 1.00 18.34 79 LYS B O 1
ATOM 6144 N N . ILE B 1 59 ? -30.524 -40.297 63.962 1.00 17.08 80 ILE B N 1
ATOM 6145 C CA . ILE B 1 59 ? -29.972 -39.942 65.262 1.00 17.03 80 ILE B CA 1
ATOM 6146 C C . ILE B 1 59 ? -29.683 -38.438 65.316 1.00 16.93 80 ILE B C 1
ATOM 6147 O O . ILE B 1 59 ? -29.974 -37.781 66.318 1.00 17.69 80 ILE B O 1
ATOM 6163 N N . ALA B 1 60 ? -29.140 -37.888 64.237 1.00 16.96 81 ALA B N 1
ATOM 6164 C CA . ALA B 1 60 ? -28.885 -36.455 64.178 1.00 17.43 81 ALA B CA 1
ATOM 6165 C C . ALA B 1 60 ? -30.167 -35.651 64.295 1.00 17.29 81 ALA B C 1
ATOM 6166 O O . ALA B 1 60 ? -30.206 -34.647 65.003 1.00 17.73 81 ALA B O 1
ATOM 6173 N N . GLU B 1 61 ? -31.217 -36.059 63.588 1.00 17.49 82 GLU B N 1
ATOM 6174 C CA . GLU B 1 61 ? -32.460 -35.300 63.615 1.00 17.91 82 GLU B CA 1
ATOM 6175 C C . GLU B 1 61 ? -32.981 -35.177 65.049 1.00 18.27 82 GLU B C 1
ATOM 6176 O O . GLU B 1 61 ? -33.355 -34.091 65.505 1.00 18.70 82 GLU B O 1
ATOM 6188 N N . LYS B 1 62 ? -32.985 -36.289 65.770 1.00 18.58 83 LYS B N 1
ATOM 6189 C CA . LYS B 1 62 ? -33.482 -36.273 67.141 1.00 19.57 83 LYS B CA 1
ATOM 6190 C C . LYS B 1 62 ? -32.553 -35.452 68.034 1.00 19.21 83 LYS B C 1
ATOM 6191 O O . LYS B 1 62 ? -33.012 -34.648 68.844 1.00 19.94 83 LYS B O 1
ATOM 6210 N N . TYR B 1 63 ? -31.247 -35.651 67.893 1.00 18.63 84 TYR B N 1
ATOM 6211 C CA . TYR B 1 63 ? -30.282 -34.941 68.721 1.00 18.85 84 TYR B CA 1
ATOM 6212 C C . TYR B 1 63 ? -30.437 -33.423 68.570 1.00 18.62 84 TYR B C 1
ATOM 6213 O O . TYR B 1 63 ? -30.549 -32.687 69.547 1.00 19.36 84 TYR B O 1
ATOM 6231 N N . PHE B 1 64 ? -30.430 -32.956 67.328 1.00 18.27 85 PHE B N 1
ATOM 6232 C CA . PHE B 1 64 ? -30.476 -31.525 67.085 1.00 18.61 85 PHE B CA 1
ATOM 6233 C C . PHE B 1 64 ? -31.838 -30.931 67.409 1.00 19.07 85 PHE B C 1
ATOM 6234 O O . PHE B 1 64 ? -31.911 -29.831 67.952 1.00 19.93 85 PHE B O 1
ATOM 6251 N N . ASN B 1 65 ? -32.920 -31.646 67.125 1.00 18.87 86 ASN B N 1
ATOM 6252 C CA . ASN B 1 65 ? -34.237 -31.127 67.481 1.00 19.52 86 ASN B CA 1
ATOM 6253 C C . ASN B 1 65 ? -34.429 -31.090 68.989 1.00 20.81 86 ASN B C 1
ATOM 6254 O O . ASN B 1 65 ? -35.046 -30.168 69.500 1.00 21.50 86 ASN B O 1
ATOM 6265 N N . ASP B 1 66 ? -33.874 -32.062 69.706 1.00 21.24 87 ASP B N 1
ATOM 6266 C CA . ASP B 1 66 ? -33.960 -32.048 71.163 1.00 22.92 87 ASP B CA 1
ATOM 6267 C C . ASP B 1 66 ? -33.258 -30.825 71.751 1.00 23.62 87 ASP B C 1
ATOM 6268 O O . ASP B 1 66 ? -33.607 -30.390 72.843 1.00 24.89 87 ASP B O 1
ATOM 6277 N N . LYS B 1 67 ? -32.280 -30.272 71.037 1.00 24.28 88 LYS B N 1
ATOM 6278 C CA . LYS B 1 67 ? -31.554 -29.089 71.495 1.00 26.46 88 LYS B CA 1
ATOM 6279 C C . LYS B 1 67 ? -32.203 -27.791 71.004 1.00 26.52 88 LYS B C 1
ATOM 6280 O O . LYS B 1 67 ? -31.678 -26.704 71.246 1.00 28.99 88 LYS B O 1
ATOM 6299 N N . GLY B 1 68 ? -33.346 -27.901 70.331 1.00 24.38 89 GLY B N 1
ATOM 6300 C CA . GLY B 1 68 ? -34.089 -26.738 69.878 1.00 24.00 89 GLY B CA 1
ATOM 6301 C C . GLY B 1 68 ? -34.037 -26.506 68.376 1.00 22.62 89 GLY B C 1
ATOM 6302 O O . GLY B 1 68 ? -34.518 -25.476 67.897 1.00 23.84 89 GLY B O 1
ATOM 6306 N N . GLY B 1 69 ? -33.480 -27.446 67.621 1.00 21.01 90 GLY B N 1
ATOM 6307 C CA . GLY B 1 69 ? -33.426 -27.287 66.180 1.00 20.29 90 GLY B CA 1
ATOM 6308 C C . GLY B 1 69 ? -32.589 -26.094 65.758 1.00 20.12 90 GLY B C 1
ATOM 6309 O O . GLY B 1 69 ? -31.438 -25.931 66.181 1.00 21.83 90 GLY B O 1
ATOM 6313 N N . VAL B 1 70 ? -33.165 -25.265 64.896 1.00 19.81 91 VAL B N 1
ATOM 6314 C CA . VAL B 1 70 ? -32.514 -24.052 64.425 1.00 19.79 91 VAL B CA 1
ATOM 6315 C C . VAL B 1 70 ? -33.086 -22.878 65.209 1.00 20.19 91 VAL B C 1
ATOM 6316 O O . VAL B 1 70 ? -34.106 -22.289 64.835 1.00 20.28 91 VAL B O 1
ATOM 6329 N N . ASN B 1 71 ? -32.425 -22.556 66.315 1.00 20.86 92 ASN B N 1
ATOM 6330 C CA . ASN B 1 71 ? -32.828 -21.446 67.175 1.00 22.10 92 ASN B CA 1
ATOM 6331 C C . ASN B 1 71 ? -34.323 -21.493 67.498 1.00 22.26 92 ASN B C 1
ATOM 6332 O O . ASN B 1 71 ? -35.008 -20.464 67.505 1.00 23.83 92 ASN B O 1
ATOM 6343 N N . GLY B 1 72 ? -34.822 -22.699 67.757 1.00 21.96 93 GLY B N 1
ATOM 6344 C CA . GLY B 1 72 ? -36.215 -22.899 68.117 1.00 22.53 93 GLY B CA 1
ATOM 6345 C C . GLY B 1 72 ? -37.062 -23.559 67.046 1.00 22.54 93 GLY B C 1
ATOM 6346 O O . GLY B 1 72 ? -38.087 -24.163 67.372 1.00 23.78 93 GLY B O 1
ATOM 6350 N N . THR B 1 73 ? -36.657 -23.444 65.785 1.00 22.04 94 THR B N 1
ATOM 6351 C CA . THR B 1 73 ? -37.416 -24.032 64.684 1.00 21.86 94 THR B CA 1
ATOM 6352 C C . THR B 1 73 ? -36.894 -25.442 64.416 1.00 20.93 94 THR B C 1
ATOM 6353 O O . THR B 1 73 ? -35.720 -25.606 64.082 1.00 20.37 94 THR B O 1
ATOM 6364 N N . PRO B 1 74 ? -37.751 -26.468 64.559 1.00 20.54 95 PRO B N 1
ATOM 6365 C CA . PRO B 1 74 ? -37.244 -27.817 64.279 1.00 20.26 95 PRO B CA 1
ATOM 6366 C C . PRO B 1 74 ? -36.846 -28.007 62.823 1.00 19.33 95 PRO B C 1
ATOM 6367 O O . PRO B 1 74 ? -37.403 -27.365 61.928 1.00 19.84 95 PRO B O 1
ATOM 6378 N N . ILE B 1 75 ? -35.887 -28.892 62.586 1.00 19.12 96 ILE B N 1
ATOM 6379 C CA . ILE B 1 75 ? -35.667 -29.400 61.238 1.00 18.22 96 ILE B CA 1
ATOM 6380 C C . ILE B 1 75 ? -36.586 -30.590 60.991 1.00 18.30 96 ILE B C 1
ATOM 6381 O O . ILE B 1 75 ? -37.108 -31.209 61.919 1.00 19.15 96 ILE B O 1
ATOM 6397 N N . LYS B 1 76 ? -36.786 -30.896 59.717 1.00 18.04 97 LYS B N 1
ATOM 6398 C CA . LYS B 1 76 ? -37.496 -32.096 59.305 1.00 18.35 97 LYS B CA 1
ATOM 6399 C C . LYS B 1 76 ? -36.692 -32.737 58.192 1.00 17.35 97 LYS B C 1
ATOM 6400 O O . LYS B 1 76 ? -36.527 -32.141 57.121 1.00 17.77 97 LYS B O 1
ATOM 6419 N N . LEU B 1 77 ? -36.198 -33.946 58.431 1.00 16.86 98 LEU B N 1
ATOM 6420 C CA . LEU B 1 77 ? -35.507 -34.683 57.393 1.00 16.63 98 LEU B CA 1
ATOM 6421 C C . LEU B 1 77 ? -36.542 -35.319 56.482 1.00 16.80 98 LEU B C 1
ATOM 6422 O O . LEU B 1 77 ? -37.479 -35.977 56.940 1.00 18.89 98 LEU B O 1
ATOM 6438 N N . ILE B 1 78 ? -36.371 -35.113 55.182 1.00 16.46 99 ILE B N 1
ATOM 6439 C CA . ILE B 1 78 ? -37.245 -35.694 54.170 1.00 16.55 99 ILE B CA 1
ATOM 6440 C C . ILE B 1 78 ? -36.405 -36.685 53.376 1.00 16.53 99 ILE B C 1
ATOM 6441 O O . ILE B 1 78 ? -35.449 -36.294 52.704 1.00 16.70 99 ILE B O 1
ATOM 6457 N N . PHE B 1 79 ? -36.740 -37.966 53.496 1.00 17.37 100 PHE B N 1
ATOM 6458 C CA . PHE B 1 79 ? -36.010 -39.027 52.840 1.00 18.35 100 PHE B CA 1
ATOM 6459 C C . PHE B 1 79 ? -36.583 -39.353 51.465 1.00 18.66 100 PHE B C 1
ATOM 6460 O O . PHE B 1 79 ? -37.792 -39.539 51.307 1.00 20.55 100 PHE B O 1
ATOM 6477 N N . GLN B 1 80 ? -35.710 -39.401 50.464 1.00 16.97 101 GLN B N 1
ATOM 6478 C CA A GLN B 1 80 ? -36.076 -39.897 49.141 0.81 17.01 101 GLN B CA 1
ATOM 6479 C CA B GLN B 1 80 ? -36.072 -39.893 49.152 0.19 17.35 101 GLN B CA 1
ATOM 6480 C C . GLN B 1 80 ? -35.017 -40.902 48.721 1.00 16.41 101 GLN B C 1
ATOM 6481 O O . GLN B 1 80 ? -33.858 -40.544 48.513 1.00 17.01 101 GLN B O 1
ATOM 6507 N N . ASP B 1 81 ? -35.430 -42.158 48.616 1.00 15.51 102 ASP B N 1
ATOM 6508 C CA . ASP B 1 81 ? -34.552 -43.244 48.226 1.00 15.04 102 ASP B CA 1
ATOM 6509 C C . ASP B 1 81 ? -34.032 -43.006 46.811 1.00 14.95 102 ASP B C 1
ATOM 6510 O O . ASP B 1 81 ? -34.804 -42.721 45.899 1.00 16.78 102 ASP B O 1
ATOM 6519 N N . THR B 1 82 ? -32.724 -43.164 46.630 1.00 14.38 103 THR B N 1
ATOM 6520 C CA . THR B 1 82 ? -32.081 -43.052 45.326 1.00 14.46 103 THR B CA 1
ATOM 6521 C C . THR B 1 82 ? -32.021 -44.377 44.569 1.00 14.30 103 THR B C 1
ATOM 6522 O O . THR B 1 82 ? -31.672 -44.382 43.389 1.00 14.88 103 THR B O 1
ATOM 6533 N N . ALA B 1 83 ? -32.268 -45.481 45.266 1.00 14.21 104 ALA B N 1
ATOM 6534 C CA . ALA B 1 83 ? -31.897 -46.801 44.773 1.00 14.97 104 ALA B CA 1
ATOM 6535 C C . ALA B 1 83 ? -30.397 -46.817 44.427 1.00 14.05 104 ALA B C 1
ATOM 6536 O O . ALA B 1 83 ? -29.618 -46.073 45.028 1.00 14.83 104 ALA B O 1
ATOM 6543 N N . GLY B 1 84 ? -29.984 -47.685 43.506 1.00 14.32 105 GLY B N 1
ATOM 6544 C CA . GLY B 1 84 ? -28.575 -47.963 43.310 1.00 14.78 105 GLY B CA 1
ATOM 6545 C C . GLY B 1 84 ? -27.939 -47.399 42.056 1.00 14.40 105 GLY B C 1
ATOM 6546 O O . GLY B 1 84 ? -26.767 -47.678 41.808 1.00 15.48 105 GLY B O 1
ATOM 6550 N N . ASP B 1 85 ? -28.682 -46.619 41.273 1.00 14.49 106 ASP B N 1
ATOM 6551 C CA . ASP B 1 85 ? -28.185 -46.135 39.993 1.00 14.95 106 ASP B CA 1
ATOM 6552 C C . ASP B 1 85 ? -28.272 -44.612 39.877 1.00 14.30 106 ASP B C 1
ATOM 6553 O O . ASP B 1 85 ? -28.642 -43.922 40.825 1.00 14.70 106 ASP B O 1
ATOM 6562 N N . GLU B 1 86 ? -27.866 -44.097 38.730 1.00 14.21 107 GLU B N 1
ATOM 6563 C CA . GLU B 1 86 ? -27.849 -42.659 38.516 1.00 14.40 107 GLU B CA 1
ATOM 6564 C C . GLU B 1 86 ? -29.254 -42.100 38.333 1.00 14.55 107 GLU B C 1
ATOM 6565 O O . GLU B 1 86 ? -29.599 -41.083 38.929 1.00 15.02 107 GLU B O 1
ATOM 6577 N N . ALA B 1 87 ? -30.065 -42.766 37.516 1.00 15.20 108 ALA B N 1
ATOM 6578 C CA . ALA B 1 87 ? -31.425 -42.303 37.259 1.00 15.70 108 ALA B CA 1
ATOM 6579 C C . ALA B 1 87 ? -32.215 -42.147 38.551 1.00 15.53 108 ALA B C 1
ATOM 6580 O O . ALA B 1 87 ? -32.949 -41.178 38.720 1.00 15.75 108 ALA B O 1
ATOM 6587 N N . GLY B 1 88 ? -32.074 -43.109 39.454 1.00 15.09 109 GLY B N 1
ATOM 6588 C CA . GLY B 1 88 ? -32.792 -43.048 40.710 1.00 15.43 109 GLY B CA 1
ATOM 6589 C C . GLY B 1 88 ? -32.345 -41.885 41.576 1.00 14.61 109 GLY B C 1
ATOM 6590 O O . GLY B 1 88 ? -33.134 -41.290 42.321 1.00 15.12 109 GLY B O 1
ATOM 6594 N N . THR B 1 89 ? -31.066 -41.551 41.486 1.00 14.56 110 THR B N 1
ATOM 6595 C CA . THR B 1 89 ? -30.520 -40.437 42.244 1.00 14.54 110 THR B CA 1
ATOM 6596 C C . THR B 1 89 ? -30.994 -39.098 41.674 1.00 14.45 110 THR B C 1
ATOM 6597 O O . THR B 1 89 ? -31.383 -38.194 42.427 1.00 14.68 110 THR B O 1
ATOM 6608 N N . ILE B 1 90 ? -30.953 -38.966 40.350 1.00 14.83 111 ILE B N 1
ATOM 6609 C CA . ILE B 1 90 ? -31.487 -37.782 39.703 1.00 15.47 111 ILE B CA 1
ATOM 6610 C C . ILE B 1 90 ? -32.953 -37.581 40.101 1.00 15.29 111 ILE B C 1
ATOM 6611 O O . ILE B 1 90 ? -33.361 -36.469 40.441 1.00 16.07 111 ILE B O 1
ATOM 6627 N N . ASN B 1 91 ? -33.748 -38.645 40.055 1.00 15.83 112 ASN B N 1
ATOM 6628 C CA . ASN B 1 91 ? -35.152 -38.540 40.418 1.00 16.52 112 ASN B CA 1
ATOM 6629 C C . ASN B 1 91 ? -35.328 -38.101 41.866 1.00 16.07 112 ASN B C 1
ATOM 6630 O O . ASN B 1 91 ? -36.145 -37.222 42.158 1.00 16.63 112 ASN B O 1
ATOM 6641 N N . ALA B 1 92 ? -34.561 -38.709 42.768 1.00 15.57 113 ALA B N 1
ATOM 6642 C CA . ALA B 1 92 ? -34.639 -38.339 44.176 1.00 15.53 113 ALA B CA 1
ATOM 6643 C C . ALA B 1 92 ? -34.285 -36.865 44.381 1.00 15.00 113 ALA B C 1
ATOM 6644 O O . ALA B 1 92 ? -34.975 -36.154 45.116 1.00 15.47 113 ALA B O 1
ATOM 6651 N N . PHE B 1 93 ? -33.202 -36.412 43.754 1.00 15.06 114 PHE B N 1
ATOM 6652 C CA . PHE B 1 93 ? -32.781 -35.020 43.895 1.00 15.41 114 PHE B CA 1
ATOM 6653 C C . PHE B 1 93 ? -33.868 -34.079 43.354 1.00 15.24 114 PHE B C 1
ATOM 6654 O O . PHE B 1 93 ? -34.212 -33.079 43.990 1.00 16.08 114 PHE B O 1
ATOM 6671 N N . GLN B 1 94 ? -34.397 -34.378 42.176 1.00 15.53 115 GLN B N 1
ATOM 6672 C CA . GLN B 1 94 ? -35.411 -33.505 41.587 1.00 16.01 115 GLN B CA 1
ATOM 6673 C C . GLN B 1 94 ? -36.672 -33.451 42.456 1.00 15.93 115 GLN B C 1
ATOM 6674 O O . GLN B 1 94 ? -37.265 -32.388 42.632 1.00 16.80 115 GLN B O 1
ATOM 6688 N N . THR B 1 95 ? -37.067 -34.581 43.026 1.00 16.32 116 THR B N 1
ATOM 6689 C CA . THR B 1 95 ? -38.207 -34.599 43.923 1.00 16.83 116 THR B CA 1
ATOM 6690 C C . THR B 1 95 ? -37.944 -33.749 45.166 1.00 16.24 116 THR B C 1
ATOM 6691 O O . THR B 1 95 ? -38.781 -32.936 45.574 1.00 17.06 116 THR B O 1
ATOM 6702 N N . LEU B 1 96 ? -36.785 -33.933 45.776 1.00 16.15 117 LEU B N 1
ATOM 6703 C CA . LEU B 1 96 ? -36.447 -33.174 46.969 1.00 15.94 117 LEU B CA 1
ATOM 6704 C C . LEU B 1 96 ? -36.426 -31.674 46.694 1.00 16.21 117 LEU B C 1
ATOM 6705 O O . LEU B 1 96 ? -36.882 -30.882 47.516 1.00 16.99 117 LEU B O 1
ATOM 6721 N N . ILE B 1 97 ? -35.874 -31.289 45.547 1.00 16.50 118 ILE B N 1
ATOM 6722 C CA . ILE B 1 97 ? -35.722 -29.875 45.211 1.00 17.18 118 ILE B CA 1
ATOM 6723 C C . ILE B 1 97 ? -37.058 -29.245 44.864 1.00 18.30 118 ILE B C 1
ATOM 6724 O O . ILE B 1 97 ? -37.387 -28.152 45.339 1.00 18.93 118 ILE B O 1
ATOM 6740 N N . ASN B 1 98 ? -37.830 -29.930 44.028 1.00 19.10 119 ASN B N 1
ATOM 6741 C CA . ASN B 1 98 ? -39.037 -29.341 43.449 1.00 20.72 119 ASN B CA 1
ATOM 6742 C C . ASN B 1 98 ? -40.332 -29.603 44.195 1.00 22.24 119 ASN B C 1
ATOM 6743 O O . ASN B 1 98 ? -41.191 -28.726 44.232 1.00 25.21 119 ASN B O 1
ATOM 6754 N N . LYS B 1 99 ? -40.518 -30.810 44.716 1.00 21.50 120 LYS B N 1
ATOM 6755 C CA . LYS B 1 99 ? -41.727 -31.141 45.463 1.00 21.69 120 LYS B CA 1
ATOM 6756 C C . LYS B 1 99 ? -41.545 -30.860 46.951 1.00 20.66 120 LYS B C 1
ATOM 6757 O O . LYS B 1 99 ? -42.395 -30.241 47.585 1.00 21.99 120 LYS B O 1
ATOM 6772 N N . ASP B 1 100 ? -40.436 -31.330 47.514 1.00 19.38 121 ASP B N 1
ATOM 6773 C CA . ASP B 1 100 ? -40.210 -31.216 48.951 1.00 19.28 121 ASP B CA 1
ATOM 6774 C C . ASP B 1 100 ? -39.600 -29.879 49.367 1.00 19.44 121 ASP B C 1
ATOM 6775 O O . ASP B 1 100 ? -39.546 -29.573 50.556 1.00 20.11 121 ASP B O 1
ATOM 6784 N N . LYS B 1 101 ? -39.147 -29.083 48.400 1.00 19.32 122 LYS B N 1
ATOM 6785 C CA . LYS B 1 101 ? -38.678 -27.711 48.659 1.00 20.15 122 LYS B CA 1
ATOM 6786 C C . LYS B 1 101 ? -37.588 -27.663 49.721 1.00 18.73 122 LYS B C 1
ATOM 6787 O O . LYS B 1 101 ? -37.575 -26.772 50.570 1.00 19.31 122 LYS B O 1
ATOM 6806 N N . VAL B 1 102 ? -36.650 -28.600 49.658 1.00 17.12 123 VAL B N 1
ATOM 6807 C CA . VAL B 1 102 ? -35.657 -28.681 50.713 1.00 16.60 123 VAL B CA 1
ATOM 6808 C C . VAL B 1 102 ? -34.655 -27.537 50.619 1.00 16.41 123 VAL B C 1
ATOM 6809 O O . VAL B 1 102 ? -34.369 -27.036 49.527 1.00 17.06 123 VAL B O 1
ATOM 6822 N N . VAL B 1 103 ? -34.082 -27.164 51.763 1.00 16.44 124 VAL B N 1
ATOM 6823 C CA . VAL B 1 103 ? -33.074 -26.122 51.786 1.00 16.55 124 VAL B CA 1
ATOM 6824 C C . VAL B 1 103 ? -31.695 -26.609 51.352 1.00 15.96 124 VAL B C 1
ATOM 6825 O O . VAL B 1 103 ? -30.847 -25.812 50.989 1.00 16.35 124 VAL B O 1
ATOM 6838 N N . GLY B 1 104 ? -31.496 -27.924 51.393 1.00 15.98 125 GLY B N 1
ATOM 6839 C CA . GLY B 1 104 ? -30.229 -28.546 51.068 1.00 15.44 125 GLY B CA 1
ATOM 6840 C C . GLY B 1 104 ? -30.407 -30.046 51.095 1.00 14.97 125 GLY B C 1
ATOM 6841 O O . GLY B 1 104 ? -31.386 -30.539 51.636 1.00 15.36 125 GLY B O 1
ATOM 6845 N N . ILE B 1 105 ? -29.447 -30.758 50.513 1.00 14.65 126 ILE B N 1
ATOM 6846 C CA . ILE B 1 105 ? -29.477 -32.211 50.403 1.00 14.40 126 ILE B CA 1
ATOM 6847 C C . ILE B 1 105 ? -28.241 -32.801 51.075 1.00 14.21 126 ILE B C 1
ATOM 6848 O O . ILE B 1 105 ? -27.137 -32.268 50.912 1.00 14.39 126 ILE B O 1
ATOM 6864 N N . VAL B 1 106 ? -28.438 -33.894 51.809 1.00 14.30 127 VAL B N 1
ATOM 6865 C CA . VAL B 1 106 ? -27.370 -34.797 52.219 1.00 13.81 127 VAL B CA 1
ATOM 6866 C C . VAL B 1 106 ? -27.469 -36.021 51.323 1.00 13.89 127 VAL B C 1
ATOM 6867 O O . VAL B 1 106 ? -28.504 -36.689 51.300 1.00 14.27 127 VAL B O 1
ATOM 6880 N N . GLY B 1 107 ? -26.399 -36.328 50.603 1.00 13.73 128 GLY B N 1
ATOM 6881 C CA . GLY B 1 107 ? -26.356 -37.487 49.733 1.00 14.24 128 GLY B CA 1
ATOM 6882 C C . GLY B 1 107 ? -25.507 -37.185 48.523 1.00 13.73 128 GLY B C 1
ATOM 6883 O O . GLY B 1 107 ? -24.860 -36.141 48.463 1.00 14.16 128 GLY B O 1
ATOM 6887 N N . PRO B 1 108 ? -25.466 -38.113 47.560 1.00 13.84 129 PRO B N 1
ATOM 6888 C CA . PRO B 1 108 ? -26.032 -39.455 47.621 1.00 13.58 129 PRO B CA 1
ATOM 6889 C C . PRO B 1 108 ? -25.026 -40.407 48.285 1.00 13.37 129 PRO B C 1
ATOM 6890 O O . PRO B 1 108 ? -23.997 -39.986 48.796 1.00 13.91 129 PRO B O 1
ATOM 6901 N N . THR B 1 109 ? -25.319 -41.704 48.280 1.00 13.51 130 THR B N 1
ATOM 6902 C CA . THR B 1 109 ? -24.409 -42.670 48.885 1.00 12.96 130 THR B CA 1
ATOM 6903 C C . THR B 1 109 ? -23.116 -42.848 48.078 1.00 13.25 130 THR B C 1
ATOM 6904 O O . THR B 1 109 ? -22.035 -42.974 48.654 1.00 14.01 130 THR B O 1
ATOM 6915 N N . LEU B 1 110 ? -23.217 -42.886 46.751 1.00 13.42 131 LEU B N 1
ATOM 6916 C CA . LEU B 1 110 ? -22.064 -43.215 45.914 1.00 13.16 131 LEU B CA 1
ATOM 6917 C C . LEU B 1 110 ? -21.562 -42.055 45.091 1.00 13.38 131 LEU B C 1
ATOM 6918 O O . LEU B 1 110 ? -22.348 -41.307 44.498 1.00 13.67 131 LEU B O 1
ATOM 6934 N N . SER B 1 111 ? -20.238 -41.964 44.950 1.00 13.56 132 SER B N 1
ATOM 6935 C CA . SER B 1 111 ? -19.653 -41.036 43.989 1.00 13.89 132 SER B CA 1
ATOM 6936 C C . SER B 1 111 ? -20.179 -41.283 42.564 1.00 13.93 132 SER B C 1
ATOM 6937 O O . SER B 1 111 ? -20.417 -40.334 41.821 1.00 14.59 132 SER B O 1
ATOM 6945 N N . GLN B 1 112 ? -20.358 -42.546 42.185 1.00 13.86 133 GLN B N 1
ATOM 6946 C CA . GLN B 1 112 ? -20.935 -42.873 40.884 1.00 14.07 133 GLN B CA 1
ATOM 6947 C C . GLN B 1 1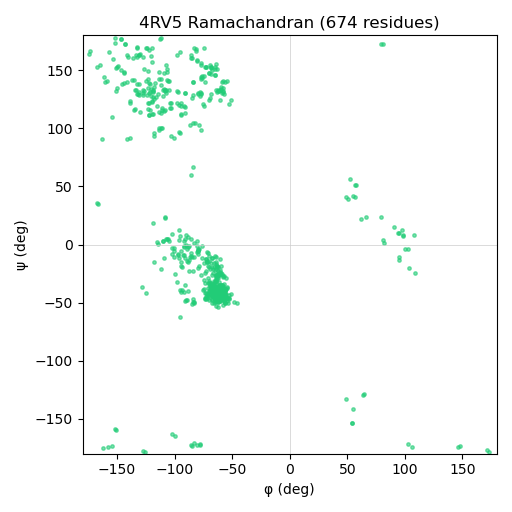12 ? -22.246 -42.123 40.642 1.00 14.34 133 GLN B C 1
ATOM 6948 O O . GLN B 1 112 ? -22.533 -41.644 39.541 1.00 15.85 133 GLN B O 1
ATOM 6962 N N . GLN B 1 113 ? -23.070 -42.078 41.681 1.00 14.01 134 GLN B N 1
ATOM 6963 C CA . GLN B 1 113 ? -24.337 -41.364 41.611 1.00 13.89 134 GLN B CA 1
ATOM 6964 C C . GLN B 1 113 ? -24.159 -39.850 41.640 1.00 14.11 134 GLN B C 1
ATOM 6965 O O . GLN B 1 113 ? -24.830 -39.129 40.906 1.00 14.67 134 GLN B O 1
ATOM 6979 N N . ALA B 1 114 ? -23.255 -39.382 42.490 1.00 13.86 135 ALA B N 1
ATOM 6980 C CA . ALA B 1 114 ? -23.007 -37.948 42.655 1.00 14.34 135 ALA B CA 1
ATOM 6981 C C . ALA B 1 114 ? -22.561 -37.291 41.359 1.00 14.59 135 ALA B C 1
ATOM 6982 O O . ALA B 1 114 ? -22.974 -36.170 41.053 1.00 14.73 135 ALA B O 1
ATOM 6989 N N . PHE B 1 115 ? -21.693 -37.949 40.595 1.00 14.95 136 PHE B N 1
ATOM 6990 C CA . PHE B 1 115 ? -21.203 -37.309 39.370 1.00 15.63 136 PHE B CA 1
ATOM 6991 C C . PHE B 1 115 ? -22.333 -37.050 38.378 1.00 16.00 136 PHE B C 1
ATOM 6992 O O . PHE B 1 115 ? -22.258 -36.116 37.595 1.00 16.43 136 PHE B O 1
ATOM 7009 N N . SER B 1 116 ? -23.382 -37.866 38.404 1.00 16.32 137 SER B N 1
ATOM 7010 C CA A SER B 1 116 ? -24.526 -37.671 37.537 0.27 16.54 137 SER B CA 1
ATOM 7011 C CA B SER B 1 116 ? -24.550 -37.632 37.525 0.73 16.57 137 SER B CA 1
ATOM 7012 C C . SER B 1 116 ? -25.572 -36.688 38.114 1.00 16.84 137 SER B C 1
ATOM 7013 O O . SER B 1 116 ? -26.091 -35.824 37.400 1.00 18.43 137 SER B O 1
ATOM 7028 N N . ALA B 1 117 ? -25.880 -36.834 39.406 1.00 16.41 138 ALA B N 1
ATOM 7029 C CA . ALA B 1 117 ? -26.979 -36.087 40.018 1.00 16.63 138 ALA B CA 1
ATOM 7030 C C . ALA B 1 117 ? -26.568 -34.764 40.615 1.00 15.57 138 ALA B C 1
ATOM 7031 O O . ALA B 1 117 ? -27.353 -33.822 40.591 1.00 16.26 138 ALA B O 1
ATOM 7038 N N . ASN B 1 118 ? -25.365 -34.663 41.175 1.00 15.23 139 ASN B N 1
ATOM 7039 C CA . ASN B 1 118 ? -24.999 -33.419 41.830 1.00 14.83 139 ASN B CA 1
ATOM 7040 C C . ASN B 1 118 ? -25.037 -32.213 40.876 1.00 14.80 139 ASN B C 1
ATOM 7041 O O . ASN B 1 118 ? -25.407 -31.128 41.305 1.00 15.27 139 ASN B O 1
ATOM 7052 N N . PRO B 1 119 ? -24.679 -32.388 39.587 1.00 14.91 140 PRO B N 1
ATOM 7053 C CA . PRO B 1 119 ? -24.812 -31.247 38.669 1.00 14.91 140 PRO B CA 1
ATOM 7054 C C . PRO B 1 119 ? -26.240 -30.700 38.596 1.00 15.20 140 PRO B C 1
ATOM 7055 O O . PRO B 1 119 ? -26.413 -29.515 38.301 1.00 16.08 140 PRO B O 1
ATOM 7066 N N . ILE B 1 120 ? -27.247 -31.533 38.843 1.00 15.93 141 ILE B N 1
ATOM 7067 C CA . ILE B 1 120 ? -28.630 -31.073 38.890 1.00 17.12 141 ILE B CA 1
ATOM 7068 C C . ILE B 1 120 ? -28.827 -30.054 40.018 1.00 16.53 141 ILE B C 1
ATOM 7069 O O . ILE B 1 120 ? -29.450 -28.996 39.830 1.00 17.00 141 ILE B O 1
ATOM 7085 N N . ALA B 1 121 ? -28.332 -30.395 41.200 1.00 15.64 142 ALA B N 1
ATOM 7086 C CA . ALA B 1 121 ? -28.422 -29.496 42.341 1.00 15.90 142 ALA B CA 1
ATOM 7087 C C . ALA B 1 121 ? -27.579 -28.243 42.124 1.00 15.53 142 ALA B C 1
ATOM 7088 O O . ALA B 1 121 ? -28.003 -27.151 42.475 1.00 16.21 142 ALA B O 1
ATOM 7095 N N . GLU B 1 122 ? -26.391 -28.403 41.552 1.00 15.44 143 GLU B N 1
ATOM 7096 C CA . GLU B 1 122 ? -25.530 -27.266 41.259 1.00 15.99 143 GLU B CA 1
ATOM 7097 C C . GLU B 1 122 ? -26.277 -26.271 40.373 1.00 16.43 143 GLU B C 1
ATOM 7098 O O . GLU B 1 122 ? -26.311 -25.074 40.653 1.00 17.48 143 GLU B O 1
ATOM 7110 N N . ARG B 1 123 ? -26.861 -26.774 39.289 1.00 16.43 144 ARG B N 1
ATOM 7111 C CA . ARG B 1 123 ? -27.552 -25.929 38.327 1.00 17.04 144 ARG B CA 1
ATOM 7112 C C . ARG B 1 123 ? -28.735 -25.225 39.001 1.00 17.62 144 ARG B C 1
ATOM 7113 O O . ARG B 1 123 ? -29.042 -24.074 38.708 1.00 19.23 144 ARG B O 1
ATOM 7134 N N . ALA B 1 124 ? -29.400 -25.928 39.910 1.00 17.14 145 ALA B N 1
ATOM 7135 C CA . ALA B 1 124 ? -30.544 -25.413 40.645 1.00 17.67 145 ALA B CA 1
ATOM 7136 C C . ALA B 1 124 ? -30.173 -24.514 41.840 1.00 17.51 145 ALA B C 1
ATOM 7137 O O . ALA B 1 124 ? -31.053 -23.959 42.476 1.00 18.63 145 ALA B O 1
ATOM 7144 N N . LYS B 1 125 ? -28.883 -24.407 42.144 1.00 17.07 146 LYS B N 1
ATOM 7145 C CA A LYS B 1 125 ? -28.395 -23.630 43.285 0.49 17.35 146 LYS B CA 1
ATOM 7146 C CA B LYS B 1 125 ? -28.393 -23.631 43.283 0.51 17.15 146 LYS B CA 1
ATOM 7147 C C . LYS B 1 125 ? -28.973 -24.142 44.609 1.00 16.78 146 LYS B C 1
ATOM 7148 O O . LYS B 1 125 ? -29.485 -23.385 45.433 1.00 17.35 146 LYS B O 1
ATOM 7184 N N . VAL B 1 126 ? -28.853 -25.450 44.795 1.00 16.09 147 VAL B N 1
ATOM 7185 C CA . VAL B 1 126 ? -29.258 -26.142 46.015 1.00 16.08 147 VAL B CA 1
ATOM 7186 C C . VAL B 1 126 ? -28.016 -26.814 46.596 1.00 15.63 147 VAL B C 1
ATOM 7187 O O . VAL B 1 126 ? -27.377 -27.592 45.907 1.00 15.60 147 VAL B O 1
ATOM 7200 N N . PRO B 1 127 ? -27.658 -26.513 47.857 1.00 15.09 148 PRO B N 1
ATOM 7201 C CA . PRO B 1 127 ? -26.469 -27.172 48.401 1.00 15.32 148 PRO B CA 1
ATOM 7202 C C . PRO B 1 127 ? -26.638 -28.678 48.539 1.00 14.61 148 PRO B C 1
ATOM 7203 O O . PRO B 1 127 ? -27.723 -29.181 48.828 1.00 15.12 148 PRO B O 1
ATOM 7214 N N . VAL B 1 128 ? -25.518 -29.361 48.316 1.00 14.69 149 VAL B N 1
ATOM 7215 C CA . VAL B 1 128 ? -25.359 -30.784 48.530 1.00 15.00 149 VAL B CA 1
ATOM 7216 C C . VAL B 1 128 ? -24.147 -30.975 49.436 1.00 14.69 149 VAL B C 1
ATOM 7217 O O . VAL B 1 128 ? -23.091 -30.389 49.195 1.00 15.82 149 VAL B O 1
ATOM 7230 N N . VAL B 1 129 ? -24.317 -31.790 50.472 1.00 14.48 150 VAL B N 1
ATOM 7231 C CA . VAL B 1 129 ? -23.218 -32.215 51.324 1.00 14.47 150 VAL B CA 1
ATOM 7232 C C . VAL B 1 129 ? -23.121 -33.736 51.205 1.00 14.08 150 VAL B C 1
ATOM 7233 O O . VAL B 1 129 ? -24.012 -34.478 51.629 1.00 14.56 150 VAL B O 1
ATOM 7246 N N . GLY B 1 130 ? -22.029 -34.194 50.605 1.00 14.40 151 GLY B N 1
ATOM 7247 C CA . GLY B 1 130 ? -21.811 -35.617 50.394 1.00 14.05 151 GLY B CA 1
ATOM 7248 C C . GLY B 1 130 ? -21.362 -36.300 51.680 1.00 14.08 151 GLY B C 1
ATOM 7249 O O . GLY B 1 130 ? -20.415 -35.828 52.334 1.00 14.71 151 GLY B O 1
ATOM 7253 N N . PRO B 1 131 ? -22.017 -37.415 52.048 1.00 13.96 152 PRO B N 1
ATOM 7254 C CA . PRO B 1 131 ? -21.688 -38.080 53.316 1.00 14.16 152 PRO B CA 1
ATOM 7255 C C . PRO B 1 131 ? -20.721 -39.249 53.179 1.00 13.85 152 PRO B C 1
ATOM 7256 O O . PRO B 1 131 ? -20.256 -39.766 54.184 1.00 14.47 152 PRO B O 1
ATOM 7267 N N . SER B 1 132 ? -20.417 -39.642 51.945 1.00 13.81 153 SER B N 1
ATOM 7268 C CA . SER B 1 132 ? -19.693 -40.876 51.655 1.00 13.93 153 SER B CA 1
ATOM 7269 C C . SER B 1 132 ? -19.239 -40.883 50.205 1.00 14.25 153 SER B C 1
ATOM 7270 O O . SER B 1 132 ? -19.254 -41.920 49.546 1.00 15.34 153 SER B O 1
ATOM 7278 N N . ASN B 1 133 ? -18.869 -39.718 49.681 1.00 13.77 154 ASN B N 1
ATOM 7279 C CA . ASN B 1 133 ? -18.443 -39.608 48.290 1.00 14.22 154 ASN B CA 1
ATOM 7280 C C . ASN B 1 133 ? -16.984 -39.235 48.315 1.00 14.38 154 ASN B C 1
ATOM 7281 O O . ASN B 1 133 ? -16.645 -38.073 48.540 1.00 15.56 154 ASN B O 1
ATOM 7292 N N . THR B 1 134 ? -16.125 -40.235 48.144 1.00 13.94 155 THR B N 1
ATOM 7293 C CA . THR B 1 134 ? -14.704 -40.090 48.435 1.00 14.16 155 THR B CA 1
ATOM 7294 C C . THR B 1 134 ? -13.829 -40.096 47.185 1.00 14.18 155 THR B C 1
ATOM 7295 O O . THR B 1 134 ? -12.607 -40.010 47.294 1.00 14.93 155 THR B O 1
ATOM 7306 N N . ALA B 1 135 ? -14.441 -40.172 46.009 1.00 14.36 156 ALA B N 1
ATOM 7307 C CA . ALA B 1 135 ? -13.694 -40.138 44.769 1.00 14.94 156 ALA B CA 1
ATOM 7308 C C . ALA B 1 135 ? -13.060 -38.779 44.525 1.00 14.87 156 ALA B C 1
ATOM 7309 O O . ALA B 1 135 ? -13.577 -37.742 44.922 1.00 15.55 156 ALA B O 1
ATOM 7316 N N . LYS B 1 136 ? -11.958 -38.788 43.794 1.00 15.57 157 LYS B N 1
ATOM 7317 C CA . LYS B 1 136 ? -11.380 -37.548 43.313 1.00 16.73 157 LYS B CA 1
ATOM 7318 C C . LYS B 1 136 ? -12.406 -36.803 42.468 1.00 16.81 157 LYS B C 1
ATOM 7319 O O . LYS B 1 136 ? -13.074 -37.410 41.632 1.00 17.51 157 LYS B O 1
ATOM 7338 N N . GLY B 1 137 ? -12.540 -35.499 42.698 1.00 17.41 158 GLY B N 1
ATOM 7339 C CA . GLY B 1 137 ? -13.348 -34.656 41.837 1.00 18.05 158 GLY B CA 1
ATOM 7340 C C . GLY B 1 137 ? -14.723 -34.272 42.362 1.00 16.73 158 GLY B C 1
ATOM 7341 O O . GLY B 1 137 ? -15.415 -33.504 41.705 1.00 17.51 158 GLY B O 1
ATOM 7345 N N . ILE B 1 138 ? -15.132 -34.775 43.521 1.00 16.15 159 ILE B N 1
ATOM 7346 C CA . ILE B 1 138 ? -16.481 -34.482 44.002 1.00 15.92 159 ILE B CA 1
ATOM 7347 C C . ILE B 1 138 ? -16.701 -32.983 44.308 1.00 15.60 159 ILE B C 1
ATOM 7348 O O . ILE B 1 138 ? -17.629 -32.388 43.775 1.00 15.88 159 ILE B O 1
ATOM 7364 N N . PRO B 1 139 ? -15.841 -32.347 45.134 1.00 16.19 160 PRO B N 1
ATOM 7365 C CA . PRO B 1 139 ? -16.096 -30.928 45.416 1.00 16.71 160 PRO B CA 1
ATOM 7366 C C . PRO B 1 139 ? -15.993 -30.056 44.164 1.00 16.01 160 PRO B C 1
ATOM 7367 O O . PRO B 1 139 ? -16.623 -29.005 44.084 1.00 16.38 160 PRO B O 1
ATOM 7378 N N . GLU B 1 140 ? -15.210 -30.512 43.192 1.00 16.41 161 GLU B N 1
ATOM 7379 C CA . GLU B 1 140 ? -14.996 -29.821 41.941 1.00 17.10 161 GLU B CA 1
ATOM 7380 C C . GLU B 1 140 ? -16.238 -29.827 41.050 1.00 16.49 161 GLU B C 1
ATOM 7381 O O . GLU B 1 140 ? -16.283 -29.115 40.058 1.00 18.05 161 GLU B O 1
ATOM 7393 N N . ILE B 1 141 ? -17.260 -30.605 41.400 1.00 16.03 162 ILE B N 1
ATOM 7394 C CA . ILE B 1 141 ? -18.486 -30.593 40.614 1.00 16.19 162 ILE B CA 1
ATOM 7395 C C . ILE B 1 141 ? -19.101 -29.191 40.569 1.00 16.51 162 ILE B C 1
ATOM 7396 O O . ILE B 1 141 ? -19.688 -28.800 39.555 1.00 18.05 162 ILE B O 1
ATOM 7412 N N . GLY B 1 142 ? -18.977 -28.438 41.652 1.00 16.43 163 GLY B N 1
ATOM 7413 C CA . GLY B 1 142 ? -19.443 -27.071 41.612 1.00 17.75 163 GLY B CA 1
ATOM 7414 C C . GLY B 1 142 ? -19.434 -26.372 42.941 1.00 16.76 163 GLY B C 1
ATOM 7415 O O . GLY B 1 142 ? -18.998 -26.920 43.960 1.00 16.63 163 GLY B O 1
ATOM 7419 N N . ASP B 1 143 ? -19.933 -25.140 42.909 1.00 16.94 164 ASP B N 1
ATOM 7420 C CA . ASP B 1 143 ? -19.939 -24.233 44.045 1.00 17.69 164 ASP B CA 1
ATOM 7421 C C . ASP B 1 143 ? -20.912 -24.601 45.153 1.00 16.93 164 ASP B C 1
ATOM 7422 O O . ASP B 1 143 ? -20.849 -24.024 46.225 1.00 18.44 164 ASP B O 1
ATOM 7431 N N . TYR B 1 144 ? -21.843 -25.499 44.846 1.00 15.72 165 TYR B N 1
ATOM 7432 C CA . TYR B 1 144 ? -22.858 -25.964 45.781 1.00 15.27 165 TYR B CA 1
ATOM 7433 C C . TYR B 1 144 ? -22.592 -27.379 46.280 1.00 15.26 165 TYR B C 1
ATOM 7434 O O . TYR B 1 144 ? -23.402 -27.923 47.016 1.00 16.35 165 TYR B O 1
ATOM 7452 N N . VAL B 1 145 ? -21.458 -27.961 45.901 1.00 14.82 166 VAL B N 1
ATOM 7453 C CA . VAL B 1 145 ? -21.138 -29.334 46.293 1.00 14.91 166 VAL B CA 1
ATOM 7454 C C . VAL B 1 145 ? -19.974 -29.350 47.274 1.00 14.66 166 VAL B C 1
ATOM 7455 O O . VAL B 1 145 ? -18.851 -28.976 46.939 1.00 15.62 166 VAL B O 1
ATOM 7468 N N . ALA B 1 146 ? -20.259 -29.797 48.493 1.00 14.73 167 ALA B N 1
ATOM 7469 C CA . ALA B 1 146 ? -19.238 -30.007 49.519 1.00 14.80 167 ALA B CA 1
ATOM 7470 C C . ALA B 1 146 ? -19.326 -31.453 49.978 1.00 14.03 167 ALA B C 1
ATOM 7471 O O . ALA B 1 146 ? -20.291 -32.148 49.659 1.00 14.73 167 ALA B O 1
ATOM 7478 N N . ARG B 1 147 ? -18.346 -31.909 50.753 1.00 14.27 168 ARG B N 1
ATOM 7479 C CA . ARG B 1 147 ? -18.431 -33.246 51.332 1.00 14.41 168 ARG B CA 1
ATOM 7480 C C . ARG B 1 147 ? -17.832 -33.247 52.726 1.00 14.15 168 ARG B C 1
ATOM 7481 O O . ARG B 1 147 ? -16.896 -32.506 53.006 1.00 15.15 168 ARG B O 1
ATOM 7502 N N . VAL B 1 148 ? -18.390 -34.087 53.596 1.00 14.64 169 VAL B N 1
ATOM 7503 C CA . VAL B 1 148 ? -17.793 -34.338 54.907 1.00 14.32 169 VAL B CA 1
ATOM 7504 C C . VAL B 1 148 ? -17.002 -35.646 54.955 1.00 14.43 169 VAL B C 1
ATOM 7505 O O . VAL B 1 148 ? -16.401 -35.946 55.976 1.00 15.83 169 VAL B O 1
ATOM 7518 N N . SER B 1 149 ? -17.001 -36.403 53.857 1.00 14.55 170 SER B N 1
ATOM 7519 C CA . SER B 1 149 ? -16.338 -37.691 53.755 1.00 14.48 170 SER B CA 1
ATOM 7520 C C . SER B 1 149 ? -14.945 -37.537 53.170 1.00 14.51 170 SER B C 1
ATOM 7521 O O . SER B 1 149 ? -14.800 -37.232 51.992 1.00 15.50 170 SER B O 1
ATOM 7529 N N . ALA B 1 150 ? -13.928 -37.774 53.995 1.00 15.09 171 ALA B N 1
ATOM 7530 C CA . ALA B 1 150 ? -12.553 -37.595 53.563 1.00 15.16 171 ALA B CA 1
ATOM 7531 C C . ALA B 1 150 ? -12.251 -38.466 52.359 1.00 15.16 171 ALA B C 1
ATOM 7532 O O . ALA B 1 150 ? -12.699 -39.613 52.300 1.00 15.29 171 ALA B O 1
ATOM 7539 N N . PRO B 1 151 ? -11.492 -37.939 51.396 1.00 15.51 172 PRO B N 1
ATOM 7540 C CA . PRO B 1 151 ? -11.341 -38.631 50.119 1.00 16.01 172 PRO B CA 1
ATOM 7541 C C . PRO B 1 151 ? -10.319 -39.750 50.120 1.00 15.64 172 PRO B C 1
ATOM 7542 O O . PRO B 1 151 ? -9.485 -39.866 51.026 1.00 16.22 172 PRO B O 1
ATOM 7553 N N . VAL B 1 152 ? -10.367 -40.554 49.061 1.00 15.84 173 VAL B N 1
ATOM 7554 C CA . VAL B 1 152 ? -9.488 -41.708 48.930 1.00 16.32 173 VAL B CA 1
ATOM 7555 C C . VAL B 1 152 ? -8.006 -41.353 49.060 1.00 16.21 173 VAL B C 1
ATOM 7556 O O . VAL B 1 152 ? -7.228 -42.121 49.631 1.00 16.84 173 VAL B O 1
ATOM 7569 N N . SER B 1 153 ? -7.602 -40.194 48.540 1.00 16.80 174 SER B N 1
ATOM 7570 C CA . SER B 1 153 ? -6.191 -39.834 48.561 1.00 17.73 174 SER B CA 1
ATOM 7571 C C . SER B 1 153 ? -5.654 -39.682 49.980 1.00 17.85 174 SER B C 1
ATOM 7572 O O . SER B 1 153 ? -4.461 -39.865 50.197 1.00 19.23 174 SER B O 1
ATOM 7580 N N . VAL B 1 154 ? -6.510 -39.336 50.931 1.00 17.84 175 VAL B N 1
ATOM 7581 C CA . VAL B 1 154 ? -6.075 -39.172 52.318 1.00 19.00 175 VAL B CA 1
ATOM 7582 C C . VAL B 1 154 ? -6.355 -40.420 53.157 1.00 18.73 175 VAL B C 1
ATOM 7583 O O . VAL B 1 154 ? -5.585 -40.738 54.048 1.00 21.55 175 VAL B O 1
ATOM 7596 N N . VAL B 1 155 ? -7.414 -41.153 52.854 1.00 17.56 176 VAL B N 1
ATOM 7597 C CA . VAL B 1 155 ? -7.814 -42.284 53.678 1.00 18.03 176 VAL B CA 1
ATOM 7598 C C . VAL B 1 155 ? -7.065 -43.569 53.314 1.00 17.75 176 VAL B C 1
ATOM 7599 O O . VAL B 1 155 ? -6.528 -44.250 54.195 1.00 18.14 176 VAL B O 1
ATOM 7612 N N . ALA B 1 156 ? -7.060 -43.931 52.031 1.00 17.29 177 ALA B N 1
ATOM 7613 C CA . ALA B 1 156 ? -6.610 -45.258 51.607 1.00 17.06 177 ALA B CA 1
ATOM 7614 C C . ALA B 1 156 ? -5.165 -45.589 51.982 1.00 16.90 177 ALA B C 1
ATOM 7615 O O . ALA B 1 156 ? -4.886 -46.715 52.358 1.00 17.50 177 ALA B O 1
ATOM 7622 N N . PRO B 1 157 ? -4.225 -44.632 51.887 1.00 16.92 178 PRO B N 1
ATOM 7623 C CA . PRO B 1 157 ? -2.845 -45.050 52.169 1.00 17.26 178 PRO B CA 1
ATOM 7624 C C . PRO B 1 157 ? -2.660 -45.579 53.580 1.00 18.20 178 PRO B C 1
ATOM 7625 O O . PRO B 1 157 ? -1.758 -46.382 53.816 1.00 18.81 178 PRO B O 1
ATOM 7636 N N . ASN B 1 158 ? -3.514 -45.141 54.503 1.00 18.46 179 ASN B N 1
ATOM 7637 C CA . ASN B 1 158 ? -3.400 -45.548 55.900 1.00 19.15 179 ASN B CA 1
ATOM 7638 C C . ASN B 1 158 ? -3.463 -47.067 56.068 1.00 18.09 179 ASN B C 1
ATOM 7639 O O . ASN B 1 158 ? -2.736 -47.630 56.891 1.00 18.26 179 ASN B O 1
ATOM 7650 N N . SER B 1 159 ? -4.326 -47.738 55.312 1.00 17.25 180 SER B N 1
ATOM 7651 C CA . SER B 1 159 ? -4.469 -49.178 55.501 1.00 17.50 180 SER B CA 1
ATOM 7652 C C . SER B 1 159 ? -3.264 -49.941 54.932 1.00 17.10 180 SER B C 1
ATOM 7653 O O . SER B 1 159 ? -2.867 -50.955 55.493 1.00 17.21 180 SER B O 1
ATOM 7661 N N . VAL B 1 160 ? -2.661 -49.445 53.853 1.00 17.43 181 VAL B N 1
ATOM 7662 C CA . VAL B 1 160 ? -1.446 -50.067 53.338 1.00 18.26 181 VAL B CA 1
ATOM 7663 C C . VAL B 1 160 ? -0.338 -49.957 54.381 1.00 18.69 181 VAL B C 1
ATOM 7664 O O . VAL B 1 160 ? 0.369 -50.933 54.672 1.00 18.88 181 VAL B O 1
ATOM 7677 N N . LYS B 1 161 ? -0.181 -48.768 54.953 1.00 18.87 182 LYS B N 1
ATOM 7678 C CA . LYS B 1 161 ? 0.843 -48.550 55.957 1.00 19.53 182 LYS B CA 1
ATOM 7679 C C . LYS B 1 161 ? 0.606 -49.452 57.164 1.00 18.95 182 LYS B C 1
ATOM 7680 O O . LYS B 1 161 ? 1.551 -50.017 57.719 1.00 19.70 182 LYS B O 1
ATOM 7699 N N . ALA B 1 162 ? -0.649 -49.605 57.569 1.00 18.76 183 ALA B N 1
ATOM 7700 C CA . ALA B 1 162 ? -0.964 -50.453 58.713 1.00 19.31 183 ALA B CA 1
ATOM 7701 C C . ALA B 1 162 ? -0.675 -51.929 58.418 1.00 19.12 183 ALA B C 1
ATOM 7702 O O . ALA B 1 162 ? -0.193 -52.656 59.286 1.00 19.39 183 ALA B O 1
ATOM 7709 N N . ALA B 1 163 ? -0.968 -52.381 57.201 1.00 18.53 184 ALA B N 1
ATOM 7710 C CA . ALA B 1 163 ? -0.678 -53.770 56.837 1.00 18.81 184 ALA B CA 1
ATOM 7711 C C . ALA B 1 163 ? 0.829 -54.054 56.931 1.00 18.76 184 ALA B C 1
ATOM 7712 O O . ALA B 1 163 ? 1.250 -55.100 57.431 1.00 19.18 184 ALA B O 1
ATOM 7719 N N . LEU B 1 164 ? 1.637 -53.111 56.456 1.00 18.53 185 LEU B N 1
ATOM 7720 C CA . LEU B 1 164 ? 3.092 -53.249 56.511 1.00 19.70 185 LEU B CA 1
ATOM 7721 C C . LEU B 1 164 ? 3.633 -53.232 57.936 1.00 20.64 185 LEU B C 1
ATOM 7722 O O . LEU B 1 164 ? 4.585 -53.946 58.256 1.00 20.82 185 LEU B O 1
ATOM 7738 N N . LYS B 1 165 ? 3.027 -52.416 58.791 1.00 22.30 186 LYS B N 1
ATOM 7739 C CA . LYS B 1 165 ? 3.418 -52.383 60.187 1.00 24.79 186 LYS B CA 1
ATOM 7740 C C . LYS B 1 165 ? 3.107 -53.716 60.847 1.00 25.18 186 LYS B C 1
ATOM 7741 O O . LYS B 1 165 ? 3.905 -54.219 61.640 1.00 25.90 186 LYS B O 1
ATOM 7760 N N . GLN B 1 166 ? 1.941 -54.283 60.533 1.00 25.32 187 GLN B N 1
ATOM 7761 C CA . GLN B 1 166 ? 1.559 -55.591 61.068 1.00 25.79 187 GLN B CA 1
ATOM 7762 C C . GLN B 1 166 ? 2.438 -56.719 60.556 1.00 25.05 187 GLN B C 1
ATOM 7763 O O . GLN B 1 166 ? 2.771 -57.628 61.315 1.00 26.73 187 GLN B O 1
ATOM 7777 N N . ASN B 1 167 ? 2.792 -56.677 59.273 1.00 23.50 188 ASN B N 1
ATOM 7778 C CA . ASN B 1 167 ? 3.638 -57.713 58.681 1.00 22.87 188 ASN B CA 1
ATOM 7779 C C . ASN B 1 167 ? 4.676 -57.114 57.748 1.00 20.80 188 ASN B C 1
ATOM 7780 O O . ASN B 1 167 ? 4.436 -56.936 56.555 1.00 20.17 188 ASN B O 1
ATOM 7791 N N . PRO B 1 168 ? 5.856 -56.815 58.294 1.00 20.45 189 PRO B N 1
ATOM 7792 C CA . PRO B 1 168 ? 6.916 -56.227 57.474 1.00 19.88 189 PRO B CA 1
ATOM 7793 C C . PRO B 1 168 ? 7.417 -57.132 56.356 1.00 19.38 189 PRO B C 1
ATOM 7794 O O . PRO B 1 168 ? 8.155 -56.651 55.500 1.00 20.62 189 PRO B O 1
ATOM 7805 N N . ASN B 1 169 ? 7.040 -58.408 56.351 1.00 19.78 190 ASN B N 1
ATOM 7806 C CA . ASN B 1 169 ? 7.465 -59.288 55.271 1.00 20.34 190 ASN B CA 1
ATOM 7807 C C . ASN B 1 169 ? 6.651 -59.134 53.989 1.00 20.02 190 ASN B C 1
ATOM 7808 O O . ASN B 1 169 ? 6.987 -59.747 52.974 1.00 21.87 190 ASN B O 1
ATOM 7819 N N . ILE B 1 170 ? 5.589 -58.330 54.020 1.00 19.67 191 ILE B N 1
ATOM 7820 C CA . ILE B 1 170 ? 4.818 -58.083 52.810 1.00 18.96 191 ILE B CA 1
ATOM 7821 C C . ILE B 1 170 ? 5.696 -57.447 51.732 1.00 19.32 191 ILE B C 1
ATOM 7822 O O . ILE B 1 170 ? 6.294 -56.385 51.949 1.00 20.33 191 ILE B O 1
ATOM 7838 N N . LYS B 1 171 ? 5.735 -58.092 50.569 1.00 19.48 192 LYS B N 1
ATOM 7839 C CA . LYS B 1 171 ? 6.451 -57.562 49.414 1.00 20.66 192 LYS B CA 1
ATOM 7840 C C . LYS B 1 171 ? 5.589 -57.520 48.166 1.00 20.50 192 LYS B C 1
ATOM 7841 O O . LYS B 1 171 ? 5.716 -56.612 47.352 1.00 23.40 192 LYS B O 1
ATOM 7860 N N . LYS B 1 172 ? 4.729 -58.515 48.005 1.00 19.00 193 LYS B N 1
ATOM 7861 C CA . LYS B 1 172 ? 3.949 -58.668 46.782 1.00 18.97 193 LYS B CA 1
ATOM 7862 C C . LYS B 1 172 ? 2.477 -58.380 47.016 1.00 18.17 193 LYS B C 1
ATOM 7863 O O . LYS B 1 172 ? 1.871 -58.951 47.917 1.00 18.89 193 LYS B O 1
ATOM 7882 N N . VAL B 1 173 ? 1.915 -57.499 46.200 1.00 17.62 194 VAL B N 1
ATOM 7883 C CA . VAL B 1 173 ? 0.538 -57.052 46.372 1.00 17.25 194 VAL B CA 1
ATOM 7884 C C . VAL B 1 173 ? -0.287 -57.279 45.113 1.00 17.01 194 VAL B C 1
ATOM 7885 O O . VAL B 1 173 ? 0.119 -56.886 44.018 1.00 17.78 194 VAL B O 1
ATOM 7898 N N . ALA B 1 174 ? -1.442 -57.918 45.286 1.00 16.22 195 ALA B N 1
ATOM 7899 C CA . ALA B 1 174 ? -2.434 -58.071 44.225 1.00 16.36 195 ALA B CA 1
ATOM 7900 C C . ALA B 1 174 ? -3.581 -57.113 44.492 1.00 16.24 195 ALA B C 1
ATOM 7901 O O . ALA B 1 174 ? -4.091 -57.061 45.608 1.00 17.21 195 ALA B O 1
ATOM 7908 N N . VAL B 1 175 ? -4.003 -56.385 43.467 1.00 15.93 196 VAL B N 1
ATOM 7909 C CA . VAL B 1 175 ? -5.023 -55.354 43.589 1.00 15.95 196 VAL B CA 1
ATOM 7910 C C . VAL B 1 175 ? -6.223 -55.718 42.728 1.00 15.76 196 VAL B C 1
ATOM 7911 O O . VAL B 1 175 ? -6.062 -56.124 41.577 1.00 17.04 196 VAL B O 1
ATOM 7924 N N . PHE B 1 176 ? -7.414 -55.551 43.304 1.00 14.76 197 PHE B N 1
ATOM 7925 C CA . PHE B 1 176 ? -8.681 -55.812 42.627 1.00 14.60 197 PHE B CA 1
ATOM 7926 C C . PHE B 1 176 ? -9.532 -54.543 42.658 1.00 14.21 197 PHE B C 1
ATOM 7927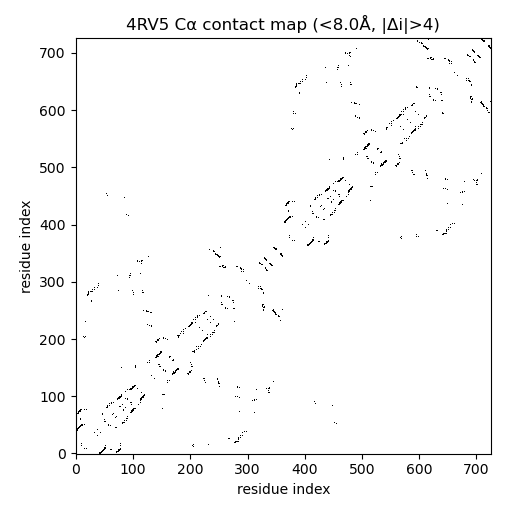 O O . PHE B 1 176 ? -9.580 -53.875 43.693 1.00 14.28 197 PHE B O 1
ATOM 7944 N N . PHE B 1 177 ? -10.273 -54.255 41.591 1.00 14.04 198 PHE B N 1
ATOM 7945 C CA . PHE B 1 177 ? -11.196 -53.131 41.637 1.00 14.09 198 PHE B CA 1
ATOM 7946 C C . PHE B 1 177 ? -12.404 -53.327 40.749 1.00 13.97 198 PHE B C 1
ATOM 7947 O O . PHE B 1 177 ? -12.338 -54.016 39.720 1.00 14.28 198 PHE B O 1
ATOM 7964 N N . ALA B 1 178 ? -13.486 -52.664 41.157 1.00 13.82 199 ALA B N 1
ATOM 7965 C CA . ALA B 1 178 ? -14.755 -52.659 40.427 1.00 14.09 199 ALA B CA 1
ATOM 7966 C C . ALA B 1 178 ? -14.721 -51.604 39.320 1.00 14.31 199 ALA B C 1
ATOM 7967 O O . ALA B 1 178 ? -14.842 -50.395 39.570 1.00 15.34 199 ALA B O 1
ATOM 7974 N N . GLN B 1 179 ? -14.562 -52.063 38.085 1.00 14.60 200 GLN B N 1
ATOM 7975 C CA . GLN B 1 179 ? -14.327 -51.158 36.979 1.00 15.62 200 GLN B CA 1
ATOM 7976 C C . GLN B 1 179 ? -15.544 -50.340 36.581 1.00 15.25 200 GLN B C 1
ATOM 7977 O O . GLN B 1 179 ? -15.401 -49.366 35.858 1.00 16.95 200 GLN B O 1
ATOM 7991 N N . ASN B 1 180 ? -16.733 -50.731 37.033 1.00 14.24 201 ASN B N 1
ATOM 7992 C CA . ASN B 1 180 ? -17.946 -49.988 36.711 1.00 14.37 201 ASN B CA 1
ATOM 7993 C C . ASN B 1 180 ? -18.273 -48.882 37.704 1.00 14.58 201 ASN B C 1
ATOM 7994 O O . ASN B 1 180 ? -19.225 -48.150 37.470 1.00 15.83 201 ASN B O 1
ATOM 8005 N N . ASP B 1 181 ? -17.511 -48.742 38.784 1.00 14.27 202 ASP B N 1
ATOM 8006 C CA . ASP B 1 181 ? -17.865 -47.830 39.867 1.00 14.08 202 ASP B CA 1
ATOM 8007 C C . ASP B 1 181 ? -16.821 -46.719 39.985 1.00 14.63 202 ASP B C 1
ATOM 8008 O O . ASP B 1 181 ? -15.622 -46.980 40.129 1.00 14.79 202 ASP B O 1
ATOM 8017 N N . ALA B 1 182 ? -17.289 -45.471 39.961 1.00 14.61 203 ALA B N 1
ATOM 8018 C CA . ALA B 1 182 ? -16.392 -44.325 39.903 1.00 14.87 203 ALA B CA 1
ATOM 8019 C C . ALA B 1 182 ? -15.478 -44.259 41.122 1.00 14.60 203 ALA B C 1
ATOM 8020 O O . ALA B 1 182 ? -14.281 -43.993 41.006 1.00 15.40 203 ALA B O 1
ATOM 8027 N N . PHE B 1 183 ? -16.043 -44.461 42.303 1.00 14.31 204 PHE B N 1
ATOM 8028 C CA . PHE B 1 183 ? -15.252 -44.438 43.511 1.00 14.33 204 PHE B CA 1
ATOM 8029 C C . PHE B 1 183 ? -14.188 -45.540 43.481 1.00 13.94 204 PHE B C 1
ATOM 8030 O O . PHE B 1 183 ? -13.033 -45.293 43.828 1.00 14.31 204 PHE B O 1
ATOM 8047 N N . SER B 1 184 ? -14.577 -46.749 43.098 1.00 14.14 205 SER B N 1
ATOM 8048 C CA . SER B 1 184 ? -13.636 -47.863 43.131 1.00 14.02 205 SER B CA 1
ATOM 8049 C C . SER B 1 184 ? -12.446 -47.617 42.209 1.00 14.73 205 SER B C 1
ATOM 8050 O O . SER B 1 184 ? -11.306 -47.952 42.547 1.00 15.39 205 SER B O 1
ATOM 8058 N N . LYS B 1 185 ? -12.703 -47.025 41.046 1.00 15.37 206 LYS B N 1
ATOM 8059 C CA . LYS B 1 185 ? -11.620 -46.692 40.128 1.00 16.32 206 LYS B CA 1
ATOM 8060 C C . LYS B 1 185 ? -10.720 -45.603 40.705 1.00 15.96 206 LYS B C 1
ATOM 8061 O O . LYS B 1 185 ? -9.496 -45.644 40.523 1.00 17.87 206 LYS B O 1
ATOM 8080 N N . SER B 1 186 ? -11.304 -44.618 41.376 1.00 14.87 207 SER B N 1
ATOM 8081 C CA . SER B 1 186 ? -10.498 -43.576 41.984 1.00 15.20 207 SER B CA 1
ATOM 8082 C C . SER B 1 186 ? -9.661 -44.143 43.146 1.00 15.03 207 SER B C 1
ATOM 8083 O O . SER B 1 186 ? -8.469 -43.843 43.292 1.00 15.82 207 SER B O 1
ATOM 8091 N N . GLU B 1 187 ? -10.287 -44.982 43.958 1.00 14.79 208 GLU B N 1
ATOM 8092 C CA . GLU B 1 187 ? -9.611 -45.567 45.105 1.00 15.10 208 GLU B CA 1
ATOM 8093 C C . GLU B 1 187 ? -8.468 -46.473 44.678 1.00 14.91 208 GLU B C 1
ATOM 8094 O O . GLU B 1 187 ? -7.383 -46.443 45.265 1.00 15.36 208 GLU B O 1
ATOM 8106 N N . THR B 1 188 ? -8.697 -47.285 43.655 1.00 15.07 209 THR B N 1
ATOM 8107 C CA . THR B 1 188 ? -7.658 -48.219 43.248 1.00 15.25 209 THR B CA 1
ATOM 8108 C C . THR B 1 188 ? -6.412 -47.491 42.747 1.00 15.82 209 THR B C 1
ATOM 8109 O O . THR B 1 188 ? -5.295 -47.969 42.919 1.00 16.07 209 THR B O 1
ATOM 8120 N N . GLU B 1 189 ? -6.595 -46.321 42.146 1.00 15.93 210 GLU B N 1
ATOM 8121 C CA . GLU B 1 189 ? -5.443 -45.560 41.692 1.00 16.17 210 GLU B CA 1
ATOM 8122 C C . GLU B 1 189 ? -4.584 -45.148 42.888 1.00 15.81 210 GLU B C 1
ATOM 8123 O O . GLU B 1 189 ? -3.356 -45.206 42.823 1.00 17.09 210 GLU B O 1
ATOM 8135 N N . ILE B 1 190 ? -5.215 -44.731 43.978 1.00 15.82 211 ILE B N 1
ATOM 8136 C CA . ILE B 1 190 ? -4.472 -44.393 45.185 1.00 15.74 211 ILE B CA 1
ATOM 8137 C C . ILE B 1 190 ? -3.818 -45.628 45.788 1.00 15.56 211 ILE B C 1
ATOM 8138 O O . ILE B 1 190 ? -2.652 -45.576 46.179 1.00 16.24 211 ILE B O 1
ATOM 8154 N N . PHE B 1 191 ? -4.529 -46.745 45.879 1.00 15.35 212 PHE B N 1
ATOM 8155 C CA . PHE B 1 191 ? -3.907 -47.934 46.441 1.00 15.44 212 PHE B CA 1
ATOM 8156 C C . PHE B 1 191 ? -2.707 -48.381 45.604 1.00 15.96 212 PHE B C 1
ATOM 8157 O O . PHE B 1 191 ? -1.665 -48.738 46.161 1.00 16.34 212 PHE B O 1
ATOM 8174 N N . GLN B 1 192 ? -2.844 -48.378 44.286 1.00 16.32 213 GLN B N 1
ATOM 8175 C CA . GLN B 1 192 ? -1.754 -48.809 43.421 1.00 16.16 213 GLN B CA 1
ATOM 8176 C C . GLN B 1 192 ? -0.571 -47.870 43.554 1.00 17.34 213 GLN B C 1
ATOM 8177 O O . GLN B 1 192 ? 0.570 -48.329 43.625 1.00 17.63 213 GLN B O 1
ATOM 8191 N N . GLN B 1 193 ? -0.820 -46.566 43.602 1.00 17.18 214 GLN B N 1
ATOM 8192 C CA . GLN B 1 193 ? 0.275 -45.624 43.724 1.00 18.06 214 GLN B CA 1
ATOM 8193 C C . GLN B 1 193 ? 0.961 -45.774 45.078 1.00 17.68 214 GLN B C 1
ATOM 8194 O O . GLN B 1 193 ? 2.182 -45.642 45.178 1.00 18.83 214 GLN B O 1
ATOM 8208 N N . THR B 1 194 ? 0.180 -46.056 46.113 1.00 17.72 215 THR B N 1
ATOM 8209 C CA . THR B 1 194 ? 0.734 -46.251 47.448 1.00 18.18 215 THR B CA 1
ATOM 8210 C C . THR B 1 194 ? 1.641 -47.497 47.486 1.00 18.46 215 THR B C 1
ATOM 8211 O O . THR B 1 194 ? 2.743 -47.467 48.046 1.00 19.20 215 THR B O 1
ATOM 8222 N N . VAL B 1 195 ? 1.163 -48.590 46.898 1.00 18.26 216 VAL B N 1
ATOM 8223 C CA . VAL B 1 195 ? 1.951 -49.817 46.779 1.00 18.87 216 VAL B CA 1
ATOM 8224 C C . VAL B 1 195 ? 3.290 -49.516 46.107 1.00 19.23 216 VAL B C 1
ATOM 8225 O O . VAL B 1 195 ? 4.354 -49.919 46.590 1.00 20.05 216 VAL B O 1
ATOM 8238 N N . LYS B 1 196 ? 3.240 -48.794 44.999 1.00 18.89 217 LYS B N 1
ATOM 8239 C CA . LYS B 1 196 ? 4.464 -48.432 44.306 1.00 20.20 217 LYS B CA 1
ATOM 8240 C C . LYS B 1 196 ? 5.343 -47.507 45.139 1.00 20.12 217 LYS B C 1
ATOM 8241 O O . LYS B 1 196 ? 6.555 -47.728 45.239 1.00 21.10 217 LYS B O 1
ATOM 8260 N N . ASP B 1 197 ? 4.739 -46.470 45.720 1.00 20.88 218 ASP B N 1
ATOM 8261 C CA . ASP B 1 197 ? 5.506 -45.449 46.422 1.00 21.53 218 ASP B CA 1
ATOM 8262 C C . ASP B 1 197 ? 6.193 -46.041 47.633 1.00 21.93 218 ASP B C 1
ATOM 8263 O O . ASP B 1 197 ? 7.277 -45.591 48.006 1.00 21.92 218 ASP B O 1
ATOM 8272 N N . GLN B 1 198 ? 5.570 -47.050 48.229 1.00 22.70 219 GLN B N 1
ATOM 8273 C CA . GLN B 1 198 ? 6.152 -47.765 49.356 1.00 23.40 219 GLN B CA 1
ATOM 8274 C C . GLN B 1 198 ? 7.273 -48.747 48.964 1.00 25.34 219 GLN B C 1
ATOM 8275 O O . GLN B 1 198 ? 7.956 -49.251 49.843 1.00 28.61 219 GLN B O 1
ATOM 8289 N N . GLY B 1 199 ? 7.459 -49.034 47.677 1.00 25.03 220 GLY B N 1
ATOM 8290 C CA . GLY B 1 199 ? 8.471 -49.995 47.233 1.00 25.43 220 GLY B CA 1
ATOM 8291 C C . GLY B 1 199 ? 8.028 -51.447 47.104 1.00 24.69 220 GLY B C 1
ATOM 8292 O O . GLY B 1 199 ? 8.863 -52.361 47.026 1.00 26.82 220 GLY B O 1
ATOM 8296 N N . LEU B 1 200 ? 6.721 -51.673 47.099 1.00 23.12 221 LEU B N 1
ATOM 8297 C CA . LEU B 1 200 ? 6.177 -53.021 46.991 1.00 22.30 221 LEU B CA 1
ATOM 8298 C C . LEU B 1 200 ? 5.984 -53.415 45.525 1.00 22.92 221 LEU B C 1
ATOM 8299 O O . LEU B 1 200 ? 6.010 -52.564 44.633 1.00 24.21 221 LEU B O 1
ATOM 8315 N N A GLU B 1 201 ? 5.804 -54.710 45.286 0.59 22.96 222 GLU B N 1
ATOM 8316 N N B GLU B 1 201 ? 5.810 -54.707 45.284 0.41 23.15 222 GLU B N 1
ATOM 8317 C CA A GLU B 1 201 ? 5.558 -55.225 43.942 0.59 24.03 222 GLU B CA 1
ATOM 8318 C CA B GLU B 1 201 ? 5.557 -55.198 43.939 0.41 24.14 222 GLU B CA 1
ATOM 8319 C C A GLU B 1 201 ? 4.065 -55.246 43.665 0.59 22.94 222 GLU B C 1
ATOM 8320 C C B GLU B 1 201 ? 4.066 -55.246 43.662 0.41 23.30 222 GLU B C 1
ATOM 8321 O O A GLU B 1 201 ? 3.289 -55.742 44.484 0.59 23.01 222 GLU B O 1
ATOM 8322 O O B GLU B 1 201 ? 3.295 -55.758 44.474 0.41 23.67 222 GLU B O 1
ATOM 8345 N N . LEU B 1 202 ? 3.677 -54.703 42.511 1.00 22.36 223 LEU B N 1
ATOM 8346 C CA . LEU B 1 202 ? 2.304 -54.786 42.025 1.00 21.67 223 LEU B CA 1
ATOM 8347 C C . LEU B 1 202 ? 2.195 -56.009 41.118 1.00 21.28 223 LEU B C 1
ATOM 8348 O O . LEU B 1 202 ? 2.433 -55.946 39.893 1.00 22.33 223 LEU B O 1
ATOM 8364 N N . VAL B 1 203 ? 1.881 -57.144 41.718 1.00 19.86 224 VAL B N 1
ATOM 8365 C CA . VAL B 1 203 ? 2.014 -58.385 40.983 1.00 19.63 224 VAL B CA 1
ATOM 8366 C C . VAL B 1 203 ? 0.866 -58.568 40.003 1.00 18.85 224 VAL B C 1
ATOM 8367 O O . VAL B 1 203 ? 1.033 -59.268 39.008 1.00 18.93 224 VAL B O 1
ATOM 8380 N N . THR B 1 204 ? -0.293 -57.961 40.276 1.00 18.85 225 THR B N 1
ATOM 8381 C CA . THR B 1 204 ? -1.393 -57.990 39.318 1.00 18.02 225 THR B CA 1
ATOM 8382 C C . THR B 1 204 ? -2.432 -56.947 39.667 1.00 17.88 225 THR B C 1
ATOM 8383 O O . THR B 1 204 ? -2.562 -56.571 40.833 1.00 18.40 225 THR B O 1
ATOM 8394 N N . VAL B 1 205 ? -3.175 -56.510 38.645 1.00 17.62 226 VAL B N 1
ATOM 8395 C CA . VAL B 1 205 ? -4.364 -55.685 38.802 1.00 17.59 226 VAL B CA 1
ATOM 8396 C C . VAL B 1 205 ? -5.498 -56.436 38.122 1.00 16.94 226 VAL B C 1
ATOM 8397 O O . VAL B 1 205 ? -5.467 -56.667 36.913 1.00 18.80 226 VAL B O 1
ATOM 8410 N N . GLN B 1 206 ? -6.492 -56.818 38.927 1.00 15.94 227 GLN B N 1
ATOM 8411 C CA . GLN B 1 206 ? -7.647 -57.582 38.472 1.00 15.61 227 GLN B CA 1
ATOM 8412 C C . GLN B 1 206 ? -8.905 -56.723 38.539 1.00 15.35 227 GLN B C 1
ATOM 8413 O O . GLN B 1 206 ? -9.119 -56.004 39.513 1.00 17.28 227 GLN B O 1
ATOM 8427 N N . LYS B 1 207 ? -9.732 -56.799 37.505 1.00 15.93 228 LYS B N 1
ATOM 8428 C CA . LYS B 1 207 ? -10.976 -56.036 37.448 1.00 15.72 228 LYS B CA 1
ATOM 8429 C C . LYS B 1 207 ? -12.179 -56.952 37.669 1.00 15.02 228 LYS B C 1
ATOM 8430 O O . LYS B 1 207 ? -12.153 -58.150 37.326 1.00 15.92 228 LYS B O 1
ATOM 8449 N N . PHE B 1 208 ? -13.233 -56.370 38.219 1.00 14.42 229 PHE B N 1
ATOM 8450 C CA . PHE B 1 208 ? -14.530 -57.036 38.324 1.00 14.43 229 PHE B CA 1
ATOM 8451 C C . PHE B 1 208 ? -15.616 -55.971 38.195 1.00 14.55 229 PHE B C 1
ATOM 8452 O O . PHE B 1 208 ? -15.304 -54.788 38.079 1.00 15.20 229 PHE B O 1
ATOM 8469 N N . GLN B 1 209 ? -16.873 -56.393 38.204 1.00 14.83 230 GLN B N 1
ATOM 8470 C CA . GLN B 1 209 ? -18.007 -55.478 38.235 1.00 15.03 230 GLN B CA 1
ATOM 8471 C C . GLN B 1 209 ? -18.733 -55.630 39.568 1.00 14.59 230 GLN B C 1
ATOM 8472 O O . GLN B 1 209 ? -18.811 -56.739 40.112 1.00 14.78 230 GLN B O 1
ATOM 8486 N N . THR B 1 210 ? -19.334 -54.549 40.067 1.00 14.47 231 THR B N 1
ATOM 8487 C CA . THR B 1 210 ? -20.071 -54.627 41.329 1.00 14.63 231 THR B CA 1
ATOM 8488 C C . THR B 1 210 ? -21.239 -55.608 41.265 1.00 14.73 231 THR B C 1
ATOM 8489 O O . THR B 1 210 ? -21.698 -56.057 42.306 1.00 15.92 231 THR B O 1
ATOM 8500 N N . THR B 1 211 ? -21.735 -55.912 40.066 1.00 14.66 232 THR B N 1
ATOM 8501 C CA . THR B 1 211 ? -22.849 -56.822 39.889 1.00 15.56 232 THR B CA 1
ATOM 8502 C C . THR B 1 211 ? -22.410 -58.289 39.817 1.00 15.23 232 THR B C 1
ATOM 8503 O O . THR B 1 211 ? -23.261 -59.175 39.838 1.00 15.78 232 THR B O 1
ATOM 8514 N N . ASP B 1 212 ? -21.110 -58.559 39.716 1.00 15.00 233 ASP B N 1
ATOM 8515 C CA . ASP B 1 212 ? -20.642 -59.932 39.581 1.00 15.37 233 ASP B CA 1
ATOM 8516 C C . ASP B 1 212 ? -20.893 -60.723 40.855 1.00 14.94 233 ASP B C 1
ATOM 8517 O O . ASP B 1 212 ? -20.847 -60.163 41.965 1.00 15.37 233 ASP B O 1
ATOM 8526 N N . THR B 1 213 ? -21.095 -62.027 40.682 1.00 14.59 234 THR B N 1
ATOM 8527 C CA . THR B 1 213 ? -21.182 -62.946 41.813 1.00 14.94 234 THR B CA 1
ATOM 8528 C C . THR B 1 213 ? -20.089 -64.014 41.807 1.00 14.66 234 THR B C 1
ATOM 8529 O O . THR B 1 213 ? -19.868 -64.649 42.836 1.00 15.22 234 THR B O 1
ATOM 8540 N N . ASP B 1 214 ? -19.408 -64.192 40.675 1.00 15.28 235 ASP B N 1
ATOM 8541 C CA . ASP B 1 214 ? -18.362 -65.195 40.521 1.00 15.73 235 ASP B CA 1
ATOM 8542 C 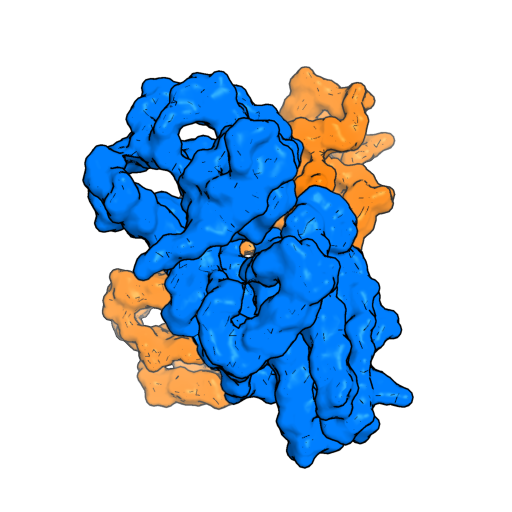C . ASP B 1 214 ? -17.044 -64.458 40.285 1.00 15.70 235 ASP B C 1
ATOM 8543 O O . ASP B 1 214 ? -16.909 -63.736 39.294 1.00 16.62 235 ASP B O 1
ATOM 8552 N N . PHE B 1 215 ? -16.076 -64.667 41.182 1.00 15.14 236 PHE B N 1
ATOM 8553 C CA . PHE B 1 215 ? -14.749 -64.062 41.092 1.00 15.39 236 PHE B CA 1
ATOM 8554 C C . PHE B 1 215 ? -13.632 -65.111 40.967 1.00 15.82 236 PHE B C 1
ATOM 8555 O O . PHE B 1 215 ? -12.464 -64.812 41.215 1.00 16.29 236 PHE B O 1
ATOM 8572 N N . GLN B 1 216 ? -13.988 -66.326 40.581 1.00 16.39 237 GLN B N 1
ATOM 8573 C CA . GLN B 1 216 ? -13.036 -67.413 40.622 1.00 17.05 237 GLN B CA 1
ATOM 8574 C C . GLN B 1 216 ? -11.805 -67.161 39.768 1.00 16.64 237 GLN B C 1
ATOM 8575 O O . GLN B 1 216 ? -10.679 -67.406 40.202 1.00 17.28 237 GLN B O 1
ATOM 8589 N N . SER B 1 217 ? -11.992 -66.695 38.545 1.00 16.80 238 SER B N 1
ATOM 8590 C CA . SER B 1 217 ? -10.849 -66.564 37.655 1.00 17.83 238 SER B CA 1
ATOM 8591 C C . SER B 1 217 ? -9.879 -65.489 38.152 1.00 17.14 238 SER B C 1
ATOM 8592 O O . SER B 1 217 ? -8.665 -65.712 38.170 1.00 17.73 238 SER B O 1
ATOM 8600 N N . GLN B 1 218 ? -10.401 -64.342 38.565 1.00 16.55 239 GLN B N 1
ATOM 8601 C CA . GLN B 1 218 ? -9.533 -63.280 39.065 1.00 16.31 239 GLN B CA 1
ATOM 8602 C C . GLN B 1 218 ? -8.832 -63.686 40.355 1.00 16.07 239 GLN B C 1
ATOM 8603 O O . GLN B 1 218 ? -7.641 -63.420 40.543 1.00 16.26 239 GLN B O 1
ATOM 8617 N N . ALA B 1 219 ? -9.563 -64.332 41.249 1.00 15.97 240 ALA B N 1
ATOM 8618 C CA . ALA B 1 219 ? -8.974 -64.777 42.502 1.00 16.40 240 ALA B CA 1
ATOM 8619 C C . ALA B 1 219 ? -7.854 -65.778 42.247 1.00 16.41 240 ALA B C 1
ATOM 8620 O O . ALA B 1 219 ? -6.789 -65.682 42.846 1.00 17.12 240 ALA B O 1
ATOM 8627 N N . THR B 1 220 ? -8.085 -66.732 41.354 1.00 17.27 241 THR B N 1
ATOM 8628 C CA . THR B 1 220 ? -7.066 -67.715 41.015 1.00 18.23 241 THR B CA 1
ATOM 8629 C C . THR B 1 220 ? -5.838 -67.066 40.370 1.00 18.22 241 THR B C 1
ATOM 8630 O O . THR B 1 220 ? -4.705 -67.413 40.713 1.00 18.76 241 THR B O 1
ATOM 8641 N N . ASN B 1 221 ? -6.052 -66.135 39.443 1.00 18.32 242 ASN B N 1
ATOM 8642 C CA . ASN B 1 221 ? -4.945 -65.393 38.824 1.00 19.04 242 ASN B CA 1
ATOM 8643 C C . ASN B 1 221 ? -4.060 -64.765 39.870 1.00 18.18 242 ASN B C 1
ATOM 8644 O O . ASN B 1 221 ? -2.830 -64.831 39.789 1.00 19.10 242 ASN B O 1
ATOM 8655 N N . ALA B 1 222 ? -4.679 -64.113 40.842 1.00 18.02 243 ALA B N 1
ATOM 8656 C CA . ALA B 1 222 ? -3.910 -63.480 41.904 1.00 17.56 243 ALA B CA 1
ATOM 8657 C C . ALA B 1 222 ? -3.219 -64.510 42.796 1.00 17.61 243 ALA B C 1
ATOM 8658 O O . ALA B 1 222 ? -2.040 -64.371 43.107 1.00 18.09 243 ALA B O 1
ATOM 8665 N N . ILE B 1 223 ? -3.957 -65.527 43.228 1.00 17.44 244 ILE B N 1
ATOM 8666 C CA . ILE B 1 223 ? -3.424 -66.529 44.136 1.00 17.90 244 ILE B CA 1
ATOM 8667 C C . ILE B 1 223 ? -2.176 -67.199 43.569 1.00 18.74 244 ILE B C 1
ATOM 8668 O O . ILE B 1 223 ? -1.220 -67.472 44.299 1.00 19.51 244 ILE B O 1
ATOM 8684 N N . ASN B 1 224 ? -2.161 -67.447 42.268 1.00 18.68 245 ASN B N 1
ATOM 8685 C CA . ASN B 1 224 ? -1.035 -68.143 41.672 1.00 20.40 245 ASN B CA 1
ATOM 8686 C C . ASN B 1 224 ? 0.235 -67.308 41.640 1.00 20.11 245 ASN B C 1
ATOM 8687 O O . ASN B 1 224 ? 1.303 -67.855 41.447 1.00 21.37 245 ASN B O 1
ATOM 8698 N N . LEU B 1 225 ? 0.123 -66.004 41.867 1.00 18.91 246 LEU B N 1
ATOM 8699 C CA . LEU B 1 225 ? 1.284 -65.129 42.011 1.00 19.02 246 LEU B CA 1
ATOM 8700 C C . LEU B 1 225 ? 1.798 -65.067 43.455 1.00 19.65 246 LEU B C 1
ATOM 8701 O O . LEU B 1 225 ? 2.786 -64.401 43.730 1.00 21.19 246 LEU B O 1
ATOM 8717 N N . LYS B 1 226 ? 1.128 -65.766 44.365 1.00 19.39 247 LYS B N 1
ATOM 8718 C CA . LYS B 1 226 ? 1.529 -65.834 45.772 1.00 20.57 247 LYS B CA 1
ATOM 8719 C C . LYS B 1 226 ? 1.739 -64.447 46.404 1.00 19.77 247 LYS B C 1
ATOM 8720 O O . LYS B 1 226 ? 2.779 -64.140 46.955 1.00 20.44 247 LYS B O 1
ATOM 8732 N N . PRO B 1 227 ? 0.716 -63.600 46.347 1.00 19.03 248 PRO B N 1
ATOM 8733 C CA . PRO B 1 227 ? 0.826 -62.288 46.978 1.00 19.30 248 PRO B CA 1
ATOM 8734 C C . PRO B 1 227 ? 0.855 -62.414 48.490 1.00 18.05 248 PRO B C 1
ATOM 8735 O O . PRO B 1 227 ? 0.348 -63.374 49.070 1.00 18.27 248 PRO B O 1
ATOM 8746 N N . ASP B 1 228 ? 1.453 -61.418 49.120 1.00 17.52 249 ASP B N 1
ATOM 8747 C CA . ASP B 1 228 ? 1.455 -61.296 50.566 1.00 17.65 249 ASP B CA 1
ATOM 8748 C C . ASP B 1 228 ? 0.301 -60.419 51.066 1.00 17.54 249 ASP B C 1
ATOM 8749 O O . ASP B 1 228 ? -0.080 -60.469 52.240 1.00 18.01 249 ASP B O 1
ATOM 8758 N N . LEU B 1 229 ? -0.249 -59.616 50.165 1.00 16.80 250 LEU B N 1
ATOM 8759 C CA . LEU B 1 229 ? -1.308 -58.674 50.481 1.00 16.41 250 LEU B CA 1
ATOM 8760 C C . LEU B 1 229 ? -2.216 -58.598 49.269 1.00 15.68 250 LEU B C 1
ATOM 8761 O O . LEU B 1 229 ? -1.748 -58.559 48.132 1.00 16.43 250 LEU B O 1
ATOM 8777 N N . VAL B 1 230 ? -3.520 -58.566 49.533 1.00 15.28 251 VAL B N 1
ATOM 8778 C CA . VAL B 1 230 ? -4.551 -58.341 48.523 1.00 15.30 251 VAL B CA 1
ATOM 8779 C C . VAL B 1 230 ? -5.321 -57.089 48.931 1.00 15.20 251 VAL B C 1
ATOM 8780 O O . VAL B 1 230 ? -5.687 -56.954 50.097 1.00 16.19 251 VAL B O 1
ATOM 8793 N N . ILE B 1 231 ? -5.559 -56.191 47.977 1.00 14.86 252 ILE B N 1
ATOM 8794 C CA . ILE B 1 231 ? -6.326 -54.971 48.199 1.00 14.63 252 ILE B CA 1
ATOM 8795 C C . ILE B 1 231 ? -7.552 -55.000 47.295 1.00 14.34 252 ILE B C 1
ATOM 8796 O O . ILE B 1 231 ? -7.431 -55.273 46.101 1.00 15.41 252 ILE B O 1
ATOM 8812 N N . ILE B 1 232 ? -8.722 -54.723 47.875 1.00 14.27 253 ILE B N 1
ATOM 8813 C CA . ILE B 1 232 ? -9.979 -54.759 47.148 1.00 14.47 253 ILE B CA 1
ATOM 8814 C C . ILE B 1 232 ? -10.693 -53.413 47.219 1.00 14.16 253 ILE B C 1
ATOM 8815 O O . ILE B 1 232 ? -11.013 -52.942 48.307 1.00 14.74 253 ILE B O 1
ATOM 8831 N N . SER B 1 233 ? -10.953 -52.819 46.052 1.00 13.95 254 SER B N 1
ATOM 8832 C CA . SER B 1 233 ? -11.803 -51.633 45.934 1.00 14.25 254 SER B CA 1
ATOM 8833 C C . SER B 1 233 ? -13.091 -52.021 45.216 1.00 14.15 254 SER B C 1
ATOM 8834 O O . SER B 1 233 ? -13.120 -52.136 43.997 1.00 14.88 254 SER B O 1
ATOM 8842 N N . GLY B 1 234 ? -14.152 -52.220 45.983 1.00 14.52 255 GLY B N 1
ATOM 8843 C CA . GLY B 1 234 ? -15.490 -52.408 45.443 1.00 14.46 255 GLY B CA 1
ATOM 8844 C C . GLY B 1 234 ? -16.481 -51.892 46.456 1.00 13.98 255 GLY B C 1
ATOM 8845 O O . GLY B 1 234 ? -16.121 -51.103 47.328 1.00 14.89 255 GLY B O 1
ATOM 8849 N N . LEU B 1 235 ? -17.728 -52.336 46.341 1.00 13.88 256 LEU B N 1
ATOM 8850 C CA . LEU B 1 235 ? -18.730 -52.050 47.353 1.00 13.67 256 LEU B CA 1
ATOM 8851 C C . LEU B 1 235 ? -18.868 -53.284 48.259 1.00 13.93 256 LEU B C 1
ATOM 8852 O O . LEU B 1 235 ? -17.967 -54.120 48.322 1.00 14.86 256 LEU B O 1
ATOM 8868 N N . ALA B 1 236 ? -19.934 -53.362 49.045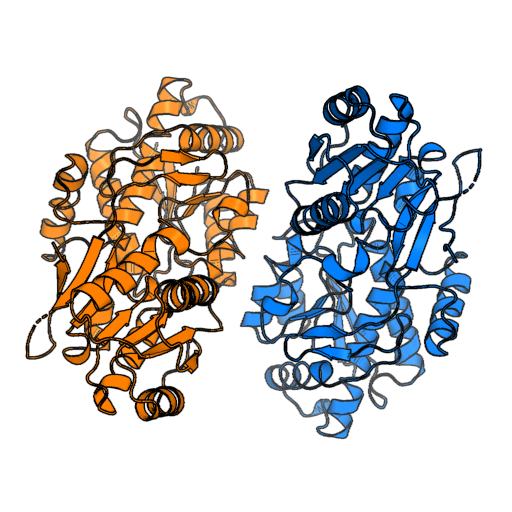 1.00 14.11 257 ALA B N 1
ATOM 8869 C CA . ALA B 1 236 ? -19.955 -54.275 50.171 1.00 14.32 257 ALA B CA 1
ATOM 8870 C C . ALA B 1 236 ? -20.355 -55.704 49.788 1.00 14.10 257 ALA B C 1
ATOM 8871 O O . ALA B 1 236 ? -19.691 -56.665 50.161 1.00 14.60 257 ALA B O 1
ATOM 8878 N N . ALA B 1 237 ? -21.449 -55.862 49.051 1.00 14.34 258 ALA B N 1
ATOM 8879 C CA . ALA B 1 237 ? -21.871 -57.205 48.648 1.00 14.56 258 ALA B CA 1
ATOM 8880 C C . ALA B 1 237 ? -20.820 -57.843 47.731 1.00 14.26 258 ALA B C 1
ATOM 8881 O O . ALA B 1 237 ? -20.423 -58.996 47.925 1.00 15.33 258 ALA B O 1
ATOM 8888 N N . ASP B 1 238 ? -20.361 -57.088 46.742 1.00 13.77 259 ASP B N 1
ATOM 8889 C CA . ASP B 1 238 ? -19.338 -57.584 45.838 1.00 14.02 259 ASP B CA 1
ATOM 8890 C C . ASP B 1 238 ? -17.998 -57.774 46.556 1.00 13.96 259 ASP B C 1
ATOM 8891 O O . ASP B 1 238 ? -17.358 -58.824 46.450 1.00 14.48 259 ASP B O 1
ATOM 8900 N N . GLY B 1 239 ? -17.548 -56.753 47.273 1.00 14.39 260 GLY B N 1
ATOM 8901 C CA . GLY B 1 239 ? -16.262 -56.839 47.948 1.00 14.49 260 GLY B CA 1
ATOM 8902 C C . GLY B 1 239 ? -16.217 -57.959 48.967 1.00 14.35 260 GLY B C 1
ATOM 8903 O O . GLY B 1 239 ? -15.245 -58.711 49.053 1.00 14.70 260 GLY B O 1
ATOM 8907 N N . GLY B 1 240 ? -17.285 -58.097 49.746 1.00 14.55 261 GLY B N 1
ATOM 8908 C CA . GLY B 1 240 ? -17.331 -59.148 50.739 1.00 14.77 261 GLY B CA 1
ATOM 8909 C C . GLY B 1 240 ? -17.324 -60.532 50.113 1.00 14.32 261 GLY B C 1
ATOM 8910 O O . GLY B 1 240 ? -16.724 -61.466 50.652 1.00 14.72 261 GLY B O 1
ATOM 8914 N N . ASN B 1 241 ? -18.013 -60.701 48.990 1.00 13.98 262 ASN B N 1
ATOM 8915 C CA . ASN B 1 241 ? -18.008 -61.999 48.311 1.00 14.11 262 ASN B CA 1
ATOM 8916 C C . ASN B 1 241 ? -16.662 -62.311 47.672 1.00 14.16 262 ASN B C 1
ATOM 8917 O O . ASN B 1 241 ? -16.262 -63.470 47.631 1.00 14.68 262 ASN B O 1
ATOM 8928 N N . LEU B 1 242 ? -15.949 -61.289 47.221 1.00 14.11 263 LEU B N 1
ATOM 8929 C CA . LEU B 1 242 ? -14.602 -61.488 46.713 1.00 14.26 263 LEU B CA 1
ATOM 8930 C C . LEU B 1 242 ? -13.666 -61.935 47.857 1.00 14.22 263 LEU B C 1
ATOM 8931 O O . LEU B 1 242 ? -12.879 -62.866 47.689 1.00 14.47 263 LEU B O 1
ATOM 8947 N N . VAL B 1 243 ? -13.769 -61.303 49.025 1.00 14.26 264 VAL B N 1
ATOM 8948 C CA . VAL B 1 243 ? -13.021 -61.757 50.200 1.00 15.07 264 VAL B CA 1
ATOM 8949 C C . VAL B 1 243 ? -13.297 -63.241 50.461 1.00 15.20 264 VAL B C 1
ATOM 8950 O O . VAL B 1 243 ? -12.381 -64.051 50.637 1.00 15.38 264 VAL B O 1
ATOM 8963 N N . ARG B 1 244 ? -14.573 -63.592 50.501 1.00 15.74 265 ARG B N 1
ATOM 8964 C CA A ARG B 1 244 ? -14.969 -64.952 50.777 0.64 16.01 265 ARG B CA 1
ATOM 8965 C CA B ARG B 1 244 ? -14.995 -64.978 50.721 0.36 16.27 265 ARG B CA 1
ATOM 8966 C C . ARG B 1 244 ? -14.332 -65.912 49.755 1.00 15.54 265 ARG B C 1
ATOM 8967 O O . ARG B 1 244 ? -13.772 -66.947 50.132 1.00 16.28 265 ARG B O 1
ATOM 9008 N N . GLN B 1 245 ? -14.436 -65.575 48.475 1.00 15.75 266 GLN B N 1
ATOM 9009 C CA . GLN B 1 245 ? -13.968 -66.481 47.438 1.00 15.84 266 GLN B CA 1
ATOM 9010 C C . GLN B 1 245 ? -12.451 -66.610 47.431 1.00 15.66 266 GLN B C 1
ATOM 9011 O O . GLN B 1 245 ? -11.919 -67.705 47.192 1.00 16.66 266 GLN B O 1
ATOM 9025 N N . LEU B 1 246 ? -11.737 -65.534 47.733 1.00 15.38 267 LEU B N 1
ATOM 9026 C CA . LEU B 1 246 ? -10.287 -65.611 47.889 1.00 15.60 267 LEU B CA 1
ATOM 9027 C C . LEU B 1 246 ? -9.905 -66.570 49.009 1.00 15.81 267 LEU B C 1
ATOM 9028 O O . LEU B 1 246 ? -9.035 -67.432 48.849 1.00 16.41 267 LEU B O 1
ATOM 9044 N N . ARG B 1 247 ? -10.553 -66.428 50.160 1.00 16.05 268 ARG B N 1
ATOM 9045 C CA . ARG B 1 247 ? -10.259 -67.295 51.300 1.00 16.76 268 ARG B CA 1
ATOM 9046 C C . ARG B 1 247 ? -10.612 -68.752 50.976 1.00 17.45 268 ARG B C 1
ATOM 9047 O O . ARG B 1 247 ? -9.857 -69.669 51.308 1.00 18.39 268 ARG B O 1
ATOM 9068 N N . GLU B 1 248 ? -11.748 -68.974 50.316 1.00 17.30 269 GLU B N 1
ATOM 9069 C CA . GLU B 1 248 ? -12.170 -70.331 49.981 1.00 18.34 269 GLU B CA 1
ATOM 9070 C C . GLU B 1 248 ? -11.190 -71.004 49.024 1.00 18.87 269 GLU B C 1
ATOM 9071 O O . GLU B 1 248 ? -11.034 -72.216 49.059 1.00 20.12 269 GLU B O 1
ATOM 9083 N N . LEU B 1 249 ? -10.529 -70.215 48.184 1.00 18.21 270 LEU B N 1
ATOM 9084 C CA . LEU B 1 249 ? -9.539 -70.732 47.245 1.00 19.11 270 LEU B CA 1
ATOM 9085 C C . LEU B 1 249 ? -8.154 -70.862 47.876 1.00 20.15 270 LEU B C 1
ATOM 9086 O O . LEU B 1 249 ? -7.198 -71.225 47.197 1.00 22.32 270 LEU B O 1
ATOM 9102 N N . GLY B 1 250 ? -8.061 -70.602 49.174 1.00 20.03 271 GLY B N 1
ATOM 9103 C CA . GLY B 1 250 ? -6.867 -70.904 49.941 1.00 20.23 271 GLY B CA 1
ATOM 9104 C C . GLY B 1 250 ? -5.926 -69.734 50.177 1.00 20.33 271 GLY B C 1
ATOM 9105 O O . GLY B 1 250 ? -4.829 -69.949 50.680 1.00 21.69 271 GLY B O 1
ATOM 9109 N N . TYR B 1 251 ? -6.323 -68.514 49.822 1.00 19.61 272 TYR B N 1
ATOM 9110 C CA . TYR B 1 251 ? -5.461 -67.367 50.077 1.00 18.95 272 TYR B CA 1
ATOM 9111 C C . TYR B 1 251 ? -5.418 -67.101 51.577 1.00 19.47 272 TYR B C 1
ATOM 9112 O O . TYR B 1 251 ? -6.468 -66.929 52.205 1.00 20.68 272 TYR B O 1
ATOM 9130 N N . GLN B 1 252 ? -4.212 -67.069 52.145 1.00 20.84 273 GLN B N 1
ATOM 9131 C CA . GLN B 1 252 ? -4.040 -66.924 53.598 1.00 22.70 273 GLN B CA 1
ATOM 9132 C C . GLN B 1 252 ? -3.366 -65.620 54.008 1.00 21.99 273 GLN B C 1
ATOM 9133 O O . GLN B 1 252 ? -3.147 -65.381 55.194 1.00 23.91 273 GLN B O 1
ATOM 9147 N N . GLY B 1 253 ? -3.029 -64.786 53.034 1.00 20.11 274 GLY B N 1
ATOM 9148 C CA . GLY B 1 253 ? -2.317 -63.554 53.305 1.00 19.20 274 GLY B CA 1
ATOM 9149 C C . GLY B 1 253 ? -3.219 -62.438 53.794 1.00 18.12 274 GLY B C 1
ATOM 9150 O O . GLY B 1 253 ? -4.405 -62.624 54.073 1.00 18.91 274 GLY B O 1
ATOM 9154 N N . ALA B 1 254 ? -2.644 -61.253 53.907 1.00 17.71 275 ALA B N 1
ATOM 9155 C CA . ALA B 1 254 ? -3.374 -60.098 54.395 1.00 16.86 275 ALA B CA 1
ATOM 9156 C C . ALA B 1 254 ? -4.350 -59.585 53.346 1.00 15.73 275 ALA B C 1
ATOM 9157 O O . ALA B 1 254 ? -4.132 -59.748 52.146 1.00 16.02 275 ALA B O 1
ATOM 9164 N N . ILE B 1 255 ? -5.425 -58.955 53.812 1.00 15.81 276 ILE B N 1
ATOM 9165 C CA . ILE B 1 255 ? -6.412 -58.333 52.937 1.00 15.38 276 ILE B CA 1
ATOM 9166 C C . ILE B 1 255 ? -6.750 -56.951 53.461 1.00 15.34 276 ILE B C 1
ATOM 9167 O O . ILE B 1 255 ? -7.031 -56.794 54.646 1.00 15.94 276 ILE B O 1
ATOM 9183 N N . ILE B 1 256 ? -6.749 -55.977 52.556 1.00 15.20 277 ILE B N 1
ATOM 9184 C CA . ILE B 1 256 ? -7.303 -54.652 52.796 1.00 14.95 277 ILE B CA 1
ATOM 9185 C C . ILE B 1 256 ? -8.571 -54.511 51.980 1.00 14.45 277 ILE B C 1
ATOM 9186 O O . ILE B 1 256 ? -8.589 -54.823 50.785 1.00 15.11 277 ILE B O 1
ATOM 9202 N N . GLY B 1 257 ? -9.612 -54.008 52.628 1.00 14.55 278 GLY B N 1
ATOM 9203 C CA . GLY B 1 257 ? -10.799 -53.541 51.939 1.00 14.52 278 GLY B CA 1
ATOM 9204 C C . GLY B 1 257 ? -10.837 -52.028 51.918 1.00 14.48 278 GLY B C 1
ATOM 9205 O O . GLY B 1 257 ? -10.461 -51.391 52.894 1.00 15.06 278 GLY B O 1
ATOM 9209 N N . GLY B 1 258 ? -11.266 -51.467 50.794 1.00 14.51 279 GLY B N 1
ATOM 9210 C CA . GLY B 1 258 ? -11.491 -50.047 50.694 1.00 15.04 279 GLY B CA 1
ATOM 9211 C C . GLY B 1 258 ? -12.788 -49.595 51.330 1.00 14.33 279 GLY B C 1
ATOM 9212 O O . GLY B 1 258 ? -13.505 -50.352 51.995 1.00 14.32 279 GLY B O 1
ATOM 9216 N N . ASN B 1 259 ? -13.101 -48.330 51.116 1.00 14.22 280 ASN B N 1
ATOM 9217 C CA . ASN B 1 259 ? -14.197 -47.687 51.824 1.00 14.17 280 ASN B CA 1
ATOM 9218 C C . ASN B 1 259 ? -15.544 -48.298 51.489 1.00 14.01 280 ASN B C 1
ATOM 9219 O O . ASN B 1 259 ? -16.468 -48.216 52.296 1.00 14.54 280 ASN B O 1
ATOM 9230 N N . GLY B 1 260 ? -15.682 -48.902 50.310 1.00 14.21 281 GLY B N 1
ATOM 9231 C CA . GLY B 1 260 ? -16.948 -49.501 49.936 1.00 14.15 281 GLY B CA 1
ATOM 9232 C C . GLY B 1 260 ? -17.293 -50.751 50.722 1.00 14.05 281 GLY B C 1
ATOM 9233 O O . GLY B 1 260 ? -18.449 -51.173 50.735 1.00 14.90 281 GLY B O 1
ATOM 9237 N N . LEU B 1 261 ? -16.284 -51.364 51.342 1.00 14.04 282 LEU B N 1
ATOM 9238 C CA . LEU B 1 261 ? -16.483 -52.517 52.220 1.00 14.35 282 LEU B CA 1
ATOM 9239 C C . LEU B 1 261 ? -16.672 -52.090 53.672 1.00 14.59 282 LEU B C 1
ATOM 9240 O O . LEU B 1 261 ? -16.888 -52.932 54.536 1.00 15.56 282 LEU B O 1
ATOM 9256 N N . ASN B 1 262 ? -16.598 -50.789 53.940 1.00 14.37 283 ASN B N 1
ATOM 9257 C CA . ASN B 1 262 ? -16.518 -50.279 55.300 1.00 14.61 283 ASN B CA 1
ATOM 9258 C C . ASN B 1 262 ? -17.887 -50.103 55.931 1.00 15.16 283 ASN B C 1
ATOM 9259 O O . ASN B 1 262 ? -18.279 -49.013 56.309 1.00 16.90 283 ASN B O 1
ATOM 9270 N N . THR B 1 263 ? -18.614 -51.198 56.031 1.00 16.19 284 THR B N 1
ATOM 9271 C CA . THR B 1 263 ? -19.937 -51.203 56.605 1.00 17.04 284 THR B CA 1
ATOM 9272 C C . THR B 1 263 ? -20.040 -52.486 57.406 1.00 17.15 284 THR B C 1
ATOM 9273 O O . THR B 1 263 ? -19.570 -53.554 56.969 1.00 16.97 284 THR B O 1
ATOM 9284 N N . SER B 1 264 ? -20.663 -52.404 58.570 1.00 17.85 285 SER B N 1
ATOM 9285 C CA . SER B 1 264 ? -20.842 -53.607 59.356 1.00 19.33 285 SER B CA 1
ATOM 9286 C C . SER B 1 264 ? -21.693 -54.653 58.633 1.00 18.04 285 SER B C 1
ATOM 9287 O O . SER B 1 264 ? -21.664 -55.841 58.981 1.00 18.50 285 SER B O 1
ATOM 9295 N N . ASN B 1 265 ? -22.450 -54.233 57.634 1.00 16.97 286 ASN B N 1
ATOM 9296 C CA . ASN B 1 265 ? -23.200 -55.205 56.854 1.00 16.89 286 ASN B CA 1
ATOM 9297 C C . ASN B 1 265 ? -22.315 -56.150 56.044 1.00 17.23 286 ASN B C 1
ATOM 9298 O O . ASN B 1 265 ? -22.794 -57.199 55.599 1.00 18.06 286 ASN B O 1
ATOM 9309 N N . VAL B 1 266 ? -21.042 -55.822 55.857 1.00 16.89 287 VAL B N 1
ATOM 9310 C CA . VAL B 1 266 ? -20.154 -56.746 55.173 1.00 16.49 287 VAL B CA 1
ATOM 9311 C C . VAL B 1 266 ? -19.933 -58.024 55.989 1.00 16.64 287 VAL B C 1
ATOM 9312 O O . VAL B 1 266 ? -19.615 -59.068 55.424 1.00 16.68 287 VAL B O 1
ATOM 9325 N N . PHE B 1 267 ? -20.103 -57.946 57.311 1.00 16.84 288 PHE B N 1
ATOM 9326 C CA . PHE B 1 267 ? -19.858 -59.109 58.159 1.00 17.23 288 PHE B CA 1
ATOM 9327 C C . PHE B 1 267 ? -20.791 -60.261 57.800 1.00 17.36 288 PHE B C 1
ATOM 9328 O O . PHE B 1 267 ? -20.422 -61.421 57.916 1.00 18.05 288 PHE B O 1
ATOM 9345 N N . ALA B 1 268 ? -21.997 -59.927 57.354 1.00 16.64 289 ALA B N 1
ATOM 9346 C CA . ALA B 1 268 ? -22.977 -60.930 56.962 1.00 17.46 289 ALA B CA 1
ATOM 9347 C C . ALA B 1 268 ? -22.729 -61.497 55.559 1.00 17.55 289 ALA B C 1
ATOM 9348 O O . ALA B 1 268 ? -23.437 -62.404 55.126 1.00 19.26 289 ALA B O 1
ATOM 9355 N N . VAL B 1 269 ? -21.750 -60.958 54.841 1.00 16.84 290 VAL B N 1
ATOM 9356 C CA . VAL B 1 269 ? -21.388 -61.428 53.510 1.00 17.50 290 VAL B CA 1
ATOM 9357 C C . VAL B 1 269 ? -20.235 -62.421 53.631 1.00 17.95 290 VAL B C 1
ATOM 9358 O O . VAL B 1 269 ? -20.388 -63.596 53.287 1.00 19.07 290 VAL B O 1
ATOM 9371 N N . CYS B 1 270 ? -19.080 -61.974 54.130 1.00 17.71 291 CYS B N 1
ATOM 9372 C CA . CYS B 1 270 ? -17.956 -62.888 54.264 1.00 17.45 291 CYS B CA 1
ATOM 9373 C C . CYS B 1 270 ? -17.942 -63.776 55.528 1.00 17.12 291 CYS B C 1
ATOM 9374 O O . CYS B 1 270 ? -17.164 -64.725 55.584 1.00 17.88 291 CYS B O 1
ATOM 9381 N N . LYS B 1 271 ? -18.819 -63.502 56.496 1.00 17.52 292 LYS B N 1
ATOM 9382 C CA . LYS B 1 271 ? -18.929 -64.340 57.689 1.00 17.98 292 LYS B CA 1
ATOM 9383 C C . LYS B 1 271 ? -17.559 -64.467 58.366 1.00 17.87 292 LYS B C 1
ATOM 9384 O O . LYS B 1 271 ? -16.831 -63.486 58.427 1.00 17.33 292 LYS B O 1
ATOM 9403 N N . ALA B 1 272 ? -17.194 -65.636 58.893 1.00 18.17 293 ALA B N 1
ATOM 9404 C CA . ALA B 1 272 ? -15.909 -65.765 59.580 1.00 18.46 293 ALA B CA 1
ATOM 9405 C C . ALA B 1 272 ? -14.749 -65.414 58.655 1.00 18.11 293 ALA B C 1
ATOM 9406 O O . ALA B 1 272 ? -13.685 -65.027 59.127 1.00 18.64 293 ALA B O 1
ATOM 9413 N N . LEU B 1 273 ? -14.953 -65.570 57.347 1.00 17.54 294 LEU B N 1
ATOM 9414 C CA . LEU B 1 273 ? -13.906 -65.280 56.387 1.00 17.21 294 LEU B CA 1
ATOM 9415 C C . LEU B 1 273 ? -13.627 -63.777 56.222 1.00 17.40 294 LEU B C 1
ATOM 9416 O O . LEU B 1 273 ? -12.663 -63.417 55.559 1.00 17.84 294 LEU B O 1
ATOM 9432 N N . CYS B 1 274 ? -14.429 -62.904 56.839 1.00 16.82 295 CYS B N 1
ATOM 9433 C CA . CYS B 1 274 ? -14.082 -61.483 56.939 1.00 16.93 295 CYS B CA 1
ATOM 9434 C C . CYS B 1 274 ? -12.923 -61.244 57.917 1.00 16.49 295 CYS B C 1
ATOM 9435 O O . CYS B 1 274 ? -12.347 -60.162 57.930 1.00 16.55 295 CYS B O 1
ATOM 9442 N N . ASP B 1 275 ? -12.642 -62.203 58.797 1.00 17.04 296 ASP B N 1
ATOM 9443 C CA . ASP B 1 275 ? -11.739 -61.949 59.914 1.00 17.37 296 ASP B CA 1
ATOM 9444 C C . ASP B 1 275 ? -10.359 -61.519 59.423 1.00 17.33 296 ASP B C 1
ATOM 9445 O O . ASP B 1 275 ? -9.775 -62.163 58.558 1.00 18.46 296 ASP B O 1
ATOM 9454 N N . GLY B 1 276 ? -9.848 -60.426 59.987 1.00 17.41 297 GLY B N 1
ATOM 9455 C CA . GLY B 1 276 ? -8.520 -59.944 59.667 1.00 17.49 297 GLY B CA 1
ATOM 9456 C C . GLY B 1 276 ? -8.459 -58.867 58.593 1.00 16.69 297 GLY B C 1
ATOM 9457 O O . GLY B 1 276 ? -7.423 -58.224 58.441 1.00 17.18 297 GLY B O 1
ATOM 9461 N N . VAL B 1 277 ? -9.544 -58.650 57.853 1.00 16.53 298 VAL B N 1
ATOM 9462 C CA . VAL B 1 277 ? -9.539 -57.616 56.832 1.00 15.79 298 VAL B CA 1
ATOM 9463 C C . VAL B 1 277 ? -9.288 -56.256 57.476 1.00 15.48 298 VAL B C 1
ATOM 9464 O O . VAL B 1 277 ? -9.907 -55.910 58.474 1.00 16.12 298 VAL B O 1
ATOM 9477 N N . LEU B 1 278 ? -8.378 -55.496 56.881 1.00 15.54 299 LEU B N 1
ATOM 9478 C CA . LEU B 1 278 ? -8.041 -54.142 57.324 1.00 15.65 299 LEU B CA 1
ATOM 9479 C C . LEU B 1 278 ? -8.784 -53.110 56.495 1.00 15.15 299 LEU B C 1
ATOM 9480 O O . LEU B 1 278 ? -8.768 -53.173 55.265 1.00 15.42 299 LEU B O 1
ATOM 9496 N N . ILE B 1 279 ? -9.394 -52.141 57.166 1.00 14.91 300 ILE B N 1
ATOM 9497 C CA . ILE B 1 279 ? -10.134 -51.081 56.492 1.00 14.94 300 ILE B CA 1
ATOM 9498 C C . ILE B 1 279 ? -9.834 -49.755 57.174 1.00 15.18 300 ILE B C 1
ATOM 9499 O O . ILE B 1 279 ? -10.025 -49.604 58.389 1.00 15.31 300 ILE B O 1
ATOM 9515 N N . ALA B 1 280 ? -9.351 -48.786 56.401 1.00 15.05 301 ALA B N 1
ATOM 9516 C CA . ALA B 1 280 ? -9.084 -47.446 56.915 1.00 15.59 301 ALA B CA 1
ATOM 9517 C C . ALA B 1 280 ? -10.382 -46.766 57.343 1.00 15.58 301 ALA B C 1
ATOM 9518 O O . ALA B 1 280 ? -11.463 -47.057 56.823 1.00 15.60 301 ALA B O 1
ATOM 9525 N N . GLN B 1 281 ? -10.261 -45.857 58.299 1.00 15.85 302 GLN B N 1
ATOM 9526 C CA . GLN B 1 281 ? -11.410 -45.222 58.924 1.00 15.91 302 GLN B CA 1
ATOM 9527 C C . GLN B 1 281 ? -11.209 -43.718 59.053 1.00 15.94 302 GLN B C 1
ATOM 9528 O O . GLN B 1 281 ? -10.121 -43.242 59.408 1.00 16.52 302 GLN B O 1
ATOM 9542 N N . ALA B 1 282 ? -12.286 -42.976 58.825 1.00 15.50 303 ALA B N 1
ATOM 9543 C CA . ALA B 1 282 ? -12.313 -41.529 59.000 1.00 15.75 303 ALA B CA 1
ATOM 9544 C C . ALA B 1 282 ? -13.144 -41.133 60.238 1.00 15.51 303 ALA B C 1
ATOM 9545 O O . ALA B 1 282 ? -13.626 -40.018 60.351 1.00 16.20 303 ALA B O 1
ATOM 9552 N N . TYR B 1 283 ? -13.277 -42.070 61.172 1.00 15.59 304 TYR B N 1
ATOM 9553 C CA . TYR B 1 283 ? -14.099 -41.937 62.364 1.00 15.70 304 TYR B CA 1
ATOM 9554 C C . TYR B 1 283 ? -13.627 -42.964 63.371 1.00 16.04 304 TYR B C 1
ATOM 9555 O O . TYR B 1 283 ? -13.328 -44.101 62.995 1.00 16.73 304 TYR B O 1
ATOM 9573 N N . SER B 1 284 ? -13.576 -42.590 64.647 1.00 16.66 305 SER B N 1
ATOM 9574 C CA . SER B 1 284 ? -13.385 -43.567 65.714 1.00 17.90 305 SER B CA 1
ATOM 9575 C C . SER B 1 284 ? -14.457 -43.423 66.788 1.00 18.02 305 SER B C 1
ATOM 9576 O O . SER B 1 284 ? -14.647 -42.336 67.332 1.00 18.61 305 SER B O 1
ATOM 9584 N N . PRO B 1 285 ? -15.129 -44.529 67.152 1.00 18.49 306 PRO B N 1
ATOM 9585 C CA . PRO B 1 285 ? -16.086 -44.460 68.260 1.00 19.62 306 PRO B CA 1
ATOM 9586 C C . PRO B 1 285 ? -15.491 -43.918 69.563 1.00 21.52 306 PRO B C 1
ATOM 9587 O O . PRO B 1 285 ? -16.213 -43.320 70.360 1.00 22.80 306 PRO B O 1
ATOM 9598 N N . GLU B 1 286 ? -14.193 -44.117 69.764 1.00 22.43 307 GLU B N 1
ATOM 9599 C CA . GLU B 1 286 ? -13.534 -43.729 71.005 1.00 24.49 307 GLU B CA 1
ATOM 9600 C C . GLU B 1 286 ? -13.026 -42.295 71.000 1.00 24.90 307 GLU B C 1
ATOM 9601 O O . GLU B 1 286 ? -12.481 -41.843 72.004 1.00 26.05 307 GLU B O 1
ATOM 9610 N N . TYR B 1 287 ? -13.184 -41.576 69.893 1.00 24.93 308 TYR B N 1
ATOM 9611 C CA . TYR B 1 287 ? -12.813 -40.164 69.884 1.00 25.29 308 TYR B CA 1
ATOM 9612 C C . TYR B 1 287 ? -13.617 -39.431 70.971 1.00 25.24 308 TYR B C 1
ATOM 9613 O O . TYR B 1 287 ? -14.829 -39.616 71.082 1.00 24.87 308 TYR B O 1
ATOM 9631 N N . THR B 1 288 ? -12.940 -38.620 71.779 1.00 26.75 309 THR B N 1
ATOM 9632 C CA . THR B 1 288 ? -13.534 -38.110 73.015 1.00 28.65 309 THR B CA 1
ATOM 9633 C C . THR B 1 288 ? -14.318 -36.808 72.879 1.00 28.52 309 THR B C 1
ATOM 9634 O O . THR B 1 288 ? -14.750 -36.249 73.883 1.00 29.42 309 THR B O 1
ATOM 9645 N N . GLY B 1 289 ? -14.507 -36.316 71.662 1.00 28.74 310 GLY B N 1
ATOM 9646 C CA . GLY B 1 289 ? -15.294 -35.111 71.473 1.00 29.27 310 GLY B CA 1
ATOM 9647 C C . GLY B 1 289 ? -16.666 -35.254 72.109 1.00 29.59 310 GLY B C 1
ATOM 9648 O O . GLY B 1 289 ? -17.274 -36.323 72.051 1.00 27.56 310 GLY B O 1
ATOM 9652 N N . GLU B 1 290 ? -17.144 -34.175 72.722 1.00 33.08 311 GLU B N 1
ATOM 9653 C CA . GLU B 1 290 ? -18.428 -34.170 73.407 1.00 36.89 311 GLU B CA 1
ATOM 9654 C C . GLU B 1 290 ? -19.572 -34.663 72.520 1.00 32.94 311 GLU B C 1
ATOM 9655 O O . GLU B 1 290 ? -20.391 -35.480 72.939 1.00 32.92 311 GLU B O 1
ATOM 9667 N N . ILE B 1 291 ? -19.635 -34.176 71.291 1.00 29.47 312 ILE B N 1
ATOM 9668 C CA . ILE B 1 291 ? -20.737 -34.581 70.436 1.00 27.26 312 ILE B CA 1
ATOM 9669 C C . ILE B 1 291 ? -20.595 -36.035 70.007 1.00 24.17 312 ILE B C 1
ATOM 9670 O O . ILE B 1 291 ? -21.594 -36.730 69.839 1.00 22.30 312 ILE B O 1
ATOM 9686 N N . ASN B 1 292 ? -19.366 -36.510 69.823 1.00 24.05 313 ASN B N 1
ATOM 9687 C CA . ASN B 1 292 ? -19.197 -37.926 69.554 1.00 23.11 313 ASN B CA 1
ATOM 9688 C C . ASN B 1 292 ? -19.721 -38.756 70.721 1.00 23.80 313 ASN B C 1
ATOM 9689 O O . ASN B 1 292 ? -20.362 -39.776 70.506 1.00 23.71 313 ASN B O 1
ATOM 9700 N N . LYS B 1 293 ? -19.445 -38.336 71.949 1.00 25.40 314 LYS B N 1
ATOM 9701 C CA . LYS B 1 293 ? -19.925 -39.097 73.099 1.00 26.75 314 LYS B CA 1
ATOM 9702 C C . LYS B 1 293 ? -21.456 -39.225 73.083 1.00 25.89 314 LYS B C 1
ATOM 9703 O O . LYS B 1 293 ? -21.996 -40.300 73.335 1.00 25.64 314 LYS B O 1
ATOM 9715 N N . ALA B 1 294 ? -22.144 -38.145 72.732 1.00 25.39 315 ALA B N 1
ATOM 9716 C CA . ALA B 1 294 ? -23.604 -38.155 72.647 1.00 24.57 315 ALA B CA 1
ATOM 9717 C C . ALA B 1 294 ? -24.110 -38.992 71.470 1.00 23.46 315 ALA B C 1
ATOM 9718 O O . ALA B 1 294 ? -25.056 -39.765 71.606 1.00 23.67 315 ALA B O 1
ATOM 9725 N N . PHE B 1 295 ? -23.488 -38.828 70.311 1.00 22.40 316 PHE B N 1
ATOM 9726 C CA . PHE B 1 295 ? -23.854 -39.606 69.139 1.00 21.20 316 PHE B CA 1
ATOM 9727 C C . PHE B 1 295 ? -23.641 -41.094 69.393 1.00 21.00 316 PHE B C 1
ATOM 9728 O O . PHE B 1 295 ? -24.515 -41.915 69.110 1.00 21.05 316 PHE B O 1
ATOM 9745 N N . ARG B 1 296 ? -22.475 -41.436 69.934 1.00 21.42 317 ARG B N 1
ATOM 9746 C CA A ARG B 1 296 ? -22.142 -42.823 70.235 0.56 22.03 317 ARG B CA 1
ATOM 9747 C CA B ARG B 1 296 ? -22.161 -42.830 70.214 0.44 22.46 317 ARG B CA 1
ATOM 9748 C C . ARG B 1 296 ? -23.162 -43.425 71.199 1.00 22.98 317 ARG B C 1
ATOM 9749 O O . ARG B 1 296 ? -23.630 -44.546 71.011 1.00 23.00 317 ARG B O 1
ATOM 9790 N N . GLN B 1 297 ? -23.507 -42.683 72.248 1.00 24.38 318 GLN B N 1
ATOM 9791 C CA . GLN B 1 297 ? -24.429 -43.227 73.234 1.00 25.71 318 GLN B CA 1
ATOM 9792 C C . GLN B 1 297 ? -25.788 -43.496 72.600 1.00 24.87 318 GLN B C 1
ATOM 9793 O O . GLN B 1 297 ? -26.385 -44.540 72.840 1.00 25.20 318 GLN B O 1
ATOM 9807 N N . ALA B 1 298 ? -26.263 -42.576 71.768 1.00 24.13 319 ALA B N 1
ATOM 9808 C CA . ALA B 1 298 ? -27.540 -42.772 71.094 1.00 23.93 319 ALA B CA 1
ATOM 9809 C C . ALA B 1 298 ? -27.485 -43.989 70.181 1.00 23.38 319 ALA B C 1
ATOM 9810 O O . ALA B 1 298 ? -28.415 -44.788 70.139 1.00 23.97 319 ALA B O 1
ATOM 9817 N N . TYR B 1 299 ? -26.386 -44.134 69.451 1.00 22.18 320 TYR B N 1
ATOM 9818 C CA . TYR B 1 299 ? -26.237 -45.256 68.534 1.00 21.09 320 TYR B CA 1
ATOM 9819 C C . TYR B 1 299 ? -26.197 -46.590 69.285 1.00 21.94 320 TYR B C 1
ATOM 9820 O O . TYR B 1 299 ? -26.913 -47.537 68.947 1.00 22.30 320 TYR B O 1
ATOM 9838 N N . VAL B 1 300 ? -25.354 -46.666 70.308 1.00 22.88 321 VAL B N 1
ATOM 9839 C CA . VAL B 1 300 ? -25.200 -47.907 71.054 1.00 25.12 321 VAL B CA 1
ATOM 9840 C C . VAL B 1 300 ? -26.497 -48.270 71.767 1.00 26.97 321 VAL B C 1
ATOM 9841 O O . VAL B 1 300 ? -26.870 -49.440 71.819 1.00 27.45 321 VAL B O 1
ATOM 9854 N N . ASP B 1 301 ? -27.186 -47.268 72.313 1.00 28.72 322 ASP B N 1
ATOM 9855 C CA . ASP B 1 301 ? -28.453 -47.513 72.997 1.00 30.59 322 ASP B CA 1
ATOM 9856 C C . ASP B 1 301 ? -29.423 -48.216 72.063 1.00 30.24 322 ASP B C 1
ATOM 9857 O O . ASP B 1 301 ? -30.143 -49.119 72.475 1.00 31.28 322 ASP B O 1
ATOM 9866 N N . GLN B 1 302 ? -29.431 -47.810 70.799 1.00 29.37 323 GLN B N 1
ATOM 9867 C CA . GLN B 1 302 ? -30.437 -48.293 69.867 1.00 28.58 323 GLN B CA 1
ATOM 9868 C C . GLN B 1 302 ? -30.037 -49.591 69.161 1.00 26.74 323 GLN B C 1
ATOM 9869 O O . GLN B 1 302 ? -30.866 -50.486 68.982 1.00 27.76 323 GLN B O 1
ATOM 9883 N N . TYR B 1 303 ? -28.771 -49.699 68.771 1.00 24.47 324 TYR B N 1
ATOM 9884 C CA . TYR B 1 303 ? -28.331 -50.795 67.913 1.00 23.92 324 TYR B CA 1
ATOM 9885 C C . TYR B 1 303 ? -27.449 -51.831 68.611 1.00 24.60 324 TYR B C 1
ATOM 9886 O O . TYR B 1 303 ? -27.195 -52.901 68.058 1.00 24.98 324 TYR B O 1
ATOM 9904 N N . LYS B 1 304 ? -26.992 -51.520 69.820 1.00 25.21 325 LYS B N 1
ATOM 9905 C CA . LYS B 1 304 ? -26.190 -52.457 70.620 1.00 26.64 325 LYS B CA 1
ATOM 9906 C C . LYS B 1 304 ? -24.864 -52.845 69.954 1.00 25.86 325 LYS B C 1
ATOM 9907 O O . LYS B 1 304 ? -24.287 -53.897 70.261 1.00 27.26 325 LYS B O 1
ATOM 9926 N N . LYS B 1 305 ? -24.406 -52.006 69.035 1.00 23.91 326 LYS B N 1
ATOM 9927 C CA . LYS B 1 305 ? -23.102 -52.140 68.396 1.00 22.51 326 LYS B CA 1
ATOM 9928 C C . LYS B 1 305 ? -22.496 -50.744 68.375 1.00 20.26 326 LYS B C 1
ATOM 9929 O O . LYS B 1 305 ? -23.219 -49.740 68.485 1.00 20.54 326 LYS B O 1
ATOM 9948 N N . GLU B 1 306 ? -21.181 -50.660 68.210 1.00 19.63 327 GLU B N 1
ATOM 9949 C CA . GLU B 1 306 ? -20.531 -49.364 68.079 1.00 19.81 327 GLU B CA 1
ATOM 9950 C C . GLU B 1 306 ? -20.916 -48.694 66.757 1.00 19.05 327 GLU B C 1
ATOM 9951 O O . GLU B 1 306 ? -21.113 -49.369 65.747 1.00 19.87 327 GLU B O 1
ATOM 9963 N N . PRO B 1 307 ? -21.011 -47.356 66.752 1.00 18.41 328 PRO B N 1
ATOM 9964 C CA . PRO B 1 307 ? -21.370 -46.657 65.521 1.00 18.14 328 PRO B CA 1
ATOM 9965 C C . PRO B 1 307 ? -20.323 -46.846 64.435 1.00 18.08 328 PRO B C 1
ATOM 9966 O O . PRO B 1 307 ? -19.131 -46.684 64.688 1.00 19.12 328 PRO B O 1
ATOM 9977 N N . PRO B 1 308 ? -20.763 -47.177 63.222 1.00 18.04 329 PRO B N 1
ATOM 9978 C CA . PRO B 1 308 ? -19.811 -47.283 62.119 1.00 18.60 329 PRO B CA 1
ATOM 9979 C C . PRO B 1 308 ? -19.557 -45.924 61.460 1.00 15.95 329 PRO B C 1
ATOM 9980 O O . PRO B 1 308 ? -20.320 -44.959 61.624 1.00 16.26 329 PRO B O 1
ATOM 9991 N N . GLN B 1 309 ? -18.475 -45.868 60.701 1.00 15.86 330 GLN B N 1
ATOM 9992 C CA . GLN B 1 309 ? -18.090 -44.652 60.011 1.00 15.40 330 GLN B CA 1
ATOM 9993 C C . GLN B 1 309 ? -19.231 -43.998 59.247 1.00 14.60 330 GLN B C 1
ATOM 9994 O O . GLN B 1 309 ? -19.424 -42.787 59.345 1.00 14.92 330 GLN B O 1
ATOM 10008 N N . PHE B 1 310 ? -19.965 -44.763 58.444 1.00 14.20 331 PHE B N 1
ATOM 10009 C CA . PHE B 1 310 ? -20.948 -44.127 57.579 1.00 14.43 331 PHE B CA 1
ATOM 10010 C C . PHE B 1 310 ? -22.069 -43.486 58.395 1.00 14.31 331 PHE B C 1
ATOM 10011 O O . PHE B 1 310 ? -22.645 -42.477 57.976 1.00 14.47 331 PHE B O 1
ATOM 10028 N N . SER B 1 311 ? -22.398 -44.058 59.553 1.00 14.36 332 SER B N 1
ATOM 10029 C CA . SER B 1 311 ? -23.395 -43.447 60.430 1.00 14.85 332 SER B CA 1
ATOM 10030 C C . SER B 1 311 ? -22.891 -42.108 60.982 1.00 14.50 332 SER B C 1
ATOM 10031 O O . SER B 1 311 ? -23.627 -41.115 61.021 1.00 15.24 332 SER B O 1
ATOM 10039 N N . ALA B 1 312 ? -21.637 -42.096 61.416 1.00 14.61 333 ALA B N 1
ATOM 10040 C CA . ALA B 1 312 ? -21.017 -40.883 61.943 1.00 15.36 333 ALA B CA 1
ATOM 10041 C C . ALA B 1 312 ? -20.922 -39.788 60.880 1.00 14.71 333 ALA B C 1
ATOM 10042 O O . ALA B 1 312 ? -21.147 -38.613 61.175 1.00 15.02 333 ALA B O 1
ATOM 10049 N N . GLN B 1 313 ? -20.563 -40.165 59.660 1.00 14.33 334 GLN B N 1
ATOM 10050 C CA . GLN B 1 313 ? -20.427 -39.188 58.596 1.00 14.25 334 GLN B CA 1
ATOM 10051 C C . GLN B 1 313 ? -21.793 -38.616 58.190 1.00 14.12 334 GLN B C 1
ATOM 10052 O O . GLN B 1 313 ? -21.915 -37.427 57.890 1.00 14.48 334 GLN B O 1
ATOM 10066 N N . ALA B 1 314 ? -22.827 -39.455 58.181 1.00 14.29 335 ALA B N 1
ATOM 10067 C CA . ALA B 1 314 ? -24.164 -38.956 57.898 1.00 14.52 335 ALA B CA 1
ATOM 10068 C C . ALA B 1 314 ? -24.632 -37.982 58.989 1.00 14.55 335 ALA B C 1
ATOM 10069 O O . ALA B 1 314 ? -25.227 -36.946 58.698 1.00 14.88 335 ALA B O 1
ATOM 10076 N N . PHE B 1 315 ? -24.363 -38.323 60.248 1.00 14.82 336 PHE B N 1
ATOM 10077 C CA . PHE B 1 315 ? -24.669 -37.413 61.350 1.00 15.11 336 PHE B CA 1
ATOM 10078 C C . PHE B 1 315 ? -23.943 -36.082 61.127 1.00 14.43 336 PHE B C 1
ATOM 10079 O O . PHE B 1 315 ? -24.538 -35.015 61.279 1.00 15.09 336 PHE B O 1
ATOM 10096 N N . ALA B 1 316 ? -22.666 -36.149 60.779 1.00 14.53 337 ALA B N 1
ATOM 10097 C CA . ALA B 1 316 ? -21.880 -34.940 60.590 1.00 14.60 337 ALA B CA 1
ATOM 10098 C C . ALA B 1 316 ? -22.450 -34.065 59.480 1.00 14.64 337 ALA B C 1
ATOM 10099 O O . ALA B 1 316 ? -22.435 -32.839 59.588 1.00 15.11 337 ALA B O 1
ATOM 10106 N N . ALA B 1 317 ? -22.929 -34.679 58.402 1.00 14.48 338 ALA B N 1
ATOM 10107 C CA . ALA B 1 317 ? -23.531 -33.902 57.318 1.00 14.51 338 ALA B CA 1
ATOM 10108 C C . ALA B 1 317 ? -24.774 -33.155 57.788 1.00 14.43 338 ALA B C 1
ATOM 10109 O O . ALA B 1 317 ? -24.960 -31.974 57.465 1.00 15.28 338 ALA B O 1
ATOM 10116 N N . VAL B 1 318 ? -25.628 -33.825 58.549 1.00 14.61 339 VAL B N 1
ATOM 10117 C CA . VAL B 1 318 ? -26.797 -33.159 59.107 1.00 15.03 339 VAL B CA 1
ATOM 10118 C C . VAL B 1 318 ? -26.374 -32.041 60.070 1.00 14.95 339 VAL B C 1
ATOM 10119 O O . VAL B 1 318 ? -26.935 -30.956 60.047 1.00 15.48 339 VAL B O 1
ATOM 10132 N N . GLN B 1 319 ? -25.378 -32.311 60.906 1.00 15.05 340 GLN B N 1
ATOM 10133 C CA . GLN B 1 319 ? -24.844 -31.312 61.825 1.00 15.48 340 GLN B CA 1
ATOM 10134 C C . GLN B 1 319 ? -24.370 -30.051 61.086 1.00 15.60 340 GLN B C 1
ATOM 10135 O O . GLN B 1 319 ? -24.613 -28.934 61.537 1.00 15.92 340 GLN B O 1
ATOM 10149 N N . VAL B 1 320 ? -23.664 -30.227 59.972 1.00 15.42 341 VAL B N 1
ATOM 10150 C CA . VAL B 1 320 ? -23.211 -29.089 59.193 1.00 15.63 341 VAL B CA 1
ATOM 10151 C C . VAL B 1 320 ? -24.398 -28.229 58.788 1.00 15.28 341 VAL B C 1
ATOM 10152 O O . VAL B 1 320 ? -24.371 -27.006 58.918 1.00 16.13 341 VAL B O 1
ATOM 10165 N N . TYR B 1 321 ? -25.459 -28.859 58.303 1.00 15.16 342 TYR B N 1
ATOM 10166 C CA . TYR B 1 321 ? -26.639 -28.098 57.947 1.00 15.29 342 TYR B CA 1
ATOM 10167 C C . TYR B 1 321 ? -27.289 -27.414 59.154 1.00 15.49 342 TYR B C 1
ATOM 10168 O O . TYR B 1 321 ? -27.675 -26.243 59.072 1.00 15.90 342 TYR B O 1
ATOM 10186 N N . VAL B 1 322 ? -27.453 -28.122 60.263 1.00 15.91 343 VAL B N 1
ATOM 10187 C CA . VAL B 1 322 ? -28.104 -27.517 61.429 1.00 15.90 343 VAL B CA 1
ATOM 10188 C C . VAL B 1 322 ? -27.292 -26.328 61.937 1.00 15.87 343 VAL B C 1
ATOM 10189 O O . VAL B 1 322 ? -27.848 -25.253 62.195 1.00 16.62 343 VAL B O 1
ATOM 10202 N N . GLU B 1 323 ? -25.989 -26.516 62.119 1.00 16.33 344 GLU B N 1
ATOM 10203 C CA . GLU B 1 323 ? -25.193 -25.458 62.704 1.00 16.29 344 GLU B CA 1
ATOM 10204 C C . GLU B 1 323 ? -25.060 -24.287 61.743 1.00 16.50 344 GLU B C 1
ATOM 10205 O O . GLU B 1 323 ? -25.027 -23.138 62.179 1.00 17.25 344 GLU B O 1
ATOM 10217 N N . SER B 1 324 ? -25.026 -24.544 60.441 1.00 16.51 345 SER B N 1
ATOM 10218 C CA A SER B 1 324 ? -24.997 -23.469 59.461 0.70 16.37 345 SER B CA 1
ATOM 10219 C CA B SER B 1 324 ? -24.971 -23.443 59.488 0.30 16.56 345 SER B CA 1
ATOM 10220 C C . SER B 1 324 ? -26.320 -22.714 59.414 1.00 16.77 345 SER B C 1
ATOM 10221 O O . SER B 1 324 ? -26.353 -21.490 59.295 1.00 17.40 345 SER B O 1
ATOM 10236 N N . LEU B 1 325 ? -27.427 -23.441 59.485 1.00 17.03 346 LEU B N 1
ATOM 10237 C CA . LEU B 1 325 ? -28.721 -22.787 59.558 1.00 16.89 346 LEU B CA 1
ATOM 10238 C C . LEU B 1 325 ? -28.818 -21.908 60.814 1.00 17.25 346 LEU B C 1
ATOM 10239 O O . LEU B 1 325 ? -29.332 -20.789 60.751 1.00 17.90 346 LEU B O 1
ATOM 10255 N N . LYS B 1 326 ? -28.332 -22.411 61.943 1.00 17.03 347 LYS B N 1
ATOM 10256 C CA . LYS B 1 326 ? -28.322 -21.608 63.166 1.00 17.61 347 LYS B CA 1
ATOM 10257 C C . LYS B 1 326 ? -27.501 -20.337 62.984 1.00 17.49 347 LYS B C 1
ATOM 10258 O O . LYS B 1 326 ? -27.909 -19.259 63.408 1.00 18.45 347 LYS B O 1
ATOM 10277 N N . ALA B 1 327 ? -26.322 -20.462 62.389 1.00 17.49 348 ALA B N 1
ATOM 10278 C CA . ALA B 1 327 ? -25.433 -19.314 62.213 1.00 18.41 348 ALA B CA 1
ATOM 10279 C C . ALA B 1 327 ? -26.055 -18.291 61.270 1.00 18.73 348 ALA B C 1
ATOM 10280 O O . ALA B 1 327 ? -26.023 -17.089 61.532 1.00 19.91 348 ALA B O 1
ATOM 10287 N N . LEU B 1 328 ? -26.625 -18.773 60.172 1.00 18.42 349 LEU B N 1
ATOM 10288 C CA . LEU B 1 328 ? -27.274 -17.907 59.205 1.00 18.81 349 LEU B CA 1
ATOM 10289 C C . LEU B 1 328 ? -28.458 -17.198 59.851 1.00 19.02 349 LEU B C 1
ATOM 10290 O O . LEU B 1 328 ? -28.595 -15.983 59.746 1.00 20.12 349 LEU B O 1
ATOM 10306 N N . ASP B 1 329 ? -29.296 -17.962 60.542 1.00 18.41 350 ASP B N 1
ATOM 10307 C CA . ASP B 1 329 ? -30.506 -17.435 61.149 1.00 19.39 350 ASP B CA 1
ATOM 10308 C C . ASP B 1 329 ? -30.196 -16.370 62.200 1.00 19.14 350 ASP B C 1
ATOM 10309 O O . ASP B 1 329 ? -30.934 -15.398 62.342 1.00 20.87 350 ASP B O 1
ATOM 10318 N N . THR B 1 330 ? -29.101 -16.542 62.934 1.00 19.88 351 THR B N 1
ATOM 10319 C CA . THR B 1 330 ? -28.665 -15.536 63.901 1.00 20.68 351 THR B CA 1
ATOM 10320 C C . THR B 1 330 ? -28.350 -14.212 63.211 1.00 20.71 351 THR B C 1
ATOM 10321 O O . THR B 1 330 ? -28.702 -13.140 63.707 1.00 21.99 351 THR B O 1
ATOM 10332 N N . LYS B 1 331 ? -27.685 -14.290 62.068 1.00 20.37 352 LYS B N 1
ATOM 10333 C CA . LYS B 1 331 ? -27.282 -13.096 61.347 1.00 20.72 352 LYS B CA 1
ATOM 10334 C C . LYS B 1 331 ? -28.431 -12.429 60.625 1.00 21.82 352 LYS B C 1
ATOM 10335 O O . LYS B 1 331 ? -28.515 -11.198 60.570 1.00 23.06 352 LYS B O 1
ATOM 10354 N N . ASN B 1 332 ? -29.292 -13.259 60.050 1.00 22.74 353 ASN B N 1
ATOM 10355 C CA . ASN B 1 332 ? -30.432 -12.809 59.271 1.00 25.17 353 ASN B CA 1
ATOM 10356 C C . ASN B 1 332 ? -31.490 -13.905 59.331 1.00 24.10 353 ASN B C 1
ATOM 10357 O O . ASN B 1 332 ? -31.317 -14.985 58.772 1.00 24.13 353 ASN B O 1
ATOM 10368 N N . LYS B 1 333 ? -32.569 -13.624 60.046 1.00 23.73 354 LYS B N 1
ATOM 10369 C CA . LYS B 1 333 ? -33.624 -14.597 60.312 1.00 23.72 354 LYS B CA 1
ATOM 10370 C C . LYS B 1 333 ? -34.109 -15.274 59.034 1.00 23.04 354 LYS B C 1
ATOM 10371 O O . LYS B 1 333 ? -34.542 -14.597 58.099 1.00 23.29 354 LYS B O 1
ATOM 10380 N N . VAL B 1 334 ? -34.061 -16.601 58.990 1.00 23.23 355 VAL B N 1
ATOM 10381 C CA . VAL B 1 334 ? -34.358 -17.283 57.741 1.00 24.85 355 VAL B CA 1
ATOM 10382 C C . VAL B 1 334 ? -35.842 -17.161 57.379 1.00 26.99 355 VAL B C 1
ATOM 10383 O O . VAL B 1 334 ? -36.203 -17.288 56.211 1.00 27.79 355 VAL B O 1
ATOM 10396 N N . SER B 1 335 ? -36.696 -16.874 58.359 1.00 28.35 356 SER B N 1
ATOM 10397 C CA . SER B 1 335 ? -38.122 -16.707 58.078 1.00 30.57 356 SER B CA 1
ATOM 10398 C C . SER B 1 335 ? -38.414 -15.454 57.241 1.00 32.00 356 SER B C 1
ATOM 10399 O O . SER B 1 335 ? -39.524 -15.284 56.743 1.00 32.73 356 SER B O 1
ATOM 10407 N N . LYS B 1 336 ? -37.427 -14.576 57.089 1.00 32.59 357 LYS B N 1
ATOM 10408 C CA . LYS B 1 336 ? -37.629 -13.317 56.371 1.00 33.61 357 LYS B CA 1
ATOM 10409 C C . LYS B 1 336 ? -37.240 -13.370 54.887 1.00 32.50 357 LYS B C 1
ATOM 10410 O O . LYS B 1 336 ? -37.468 -12.407 54.151 1.00 32.98 357 LYS B O 1
ATOM 10429 N N . ILE B 1 337 ? -36.662 -14.482 54.444 1.00 30.94 358 ILE B N 1
ATOM 10430 C CA . ILE B 1 337 ? -36.259 -14.612 53.042 1.00 29.92 358 ILE B CA 1
ATOM 10431 C C . ILE B 1 337 ? -36.916 -15.807 52.380 1.00 29.79 358 ILE B C 1
ATOM 10432 O O . ILE B 1 337 ? -37.494 -16.661 53.051 1.00 31.33 358 ILE B O 1
ATOM 10448 N N . GLN B 1 338 ? -36.819 -15.847 51.056 1.00 28.26 359 GLN B N 1
ATOM 10449 C CA . GLN B 1 338 ? -37.463 -16.873 50.248 1.00 28.58 359 GLN B CA 1
ATOM 10450 C C . GLN B 1 338 ? -36.487 -18.008 49.962 1.00 24.98 359 GLN B C 1
ATOM 10451 O O . GLN B 1 338 ? -35.281 -17.872 50.146 1.00 23.66 359 GLN B O 1
ATOM 10465 N N . LEU B 1 339 ? -37.023 -19.129 49.504 1.00 23.58 360 LEU B N 1
ATOM 10466 C CA . LEU B 1 339 ? -36.247 -20.359 49.407 1.00 22.18 360 LEU B CA 1
ATOM 10467 C C . LEU B 1 339 ? -35.005 -20.257 48.513 1.00 21.31 360 LEU B C 1
ATOM 10468 O O . LEU B 1 339 ? -33.950 -20.752 48.891 1.00 20.29 360 LEU B O 1
ATOM 10484 N N . PRO B 1 340 ? -35.105 -19.626 47.332 1.00 22.07 361 PRO B N 1
ATOM 10485 C CA . PRO B 1 340 ? -33.883 -19.601 46.512 1.00 22.58 361 PRO B CA 1
ATOM 10486 C C . PRO B 1 340 ? -32.726 -18.870 47.200 1.00 22.24 361 PRO B C 1
ATOM 10487 O O . PRO B 1 340 ? -31.583 -19.323 47.160 1.00 21.83 361 PRO B O 1
ATOM 10498 N N . GLU B 1 341 ? -33.032 -17.750 47.847 1.00 22.67 362 GLU B N 1
ATOM 10499 C CA . GLU B 1 341 ? -32.021 -17.011 48.590 1.00 23.14 362 GLU B CA 1
ATOM 10500 C C . GLU B 1 341 ? -31.535 -17.799 49.811 1.00 21.24 362 GLU B C 1
ATOM 10501 O O . GLU B 1 341 ? -30.345 -17.793 50.131 1.00 21.09 362 GLU B O 1
ATOM 10513 N N . LEU B 1 342 ? -32.444 -18.485 50.494 1.00 19.98 363 LEU B N 1
ATOM 10514 C CA . LEU B 1 342 ? -32.058 -19.276 51.652 1.00 19.13 363 LEU B CA 1
ATOM 10515 C C . LEU B 1 342 ? -31.059 -20.352 51.241 1.00 18.76 363 LEU B C 1
ATOM 10516 O O . LEU B 1 342 ? -30.046 -20.546 51.914 1.00 18.89 363 LEU B O 1
ATOM 10532 N N . ARG B 1 343 ? -31.329 -21.034 50.135 1.00 18.03 364 ARG B N 1
ATOM 10533 C CA . ARG B 1 343 ? -30.426 -22.060 49.650 1.00 17.48 364 ARG B CA 1
ATOM 10534 C C . ARG B 1 343 ? -29.034 -21.501 49.360 1.00 17.67 364 ARG B C 1
ATOM 10535 O O . ARG B 1 343 ? -28.028 -22.089 49.752 1.00 17.66 364 ARG B O 1
ATOM 10556 N N . THR B 1 344 ? -28.977 -20.368 48.669 1.00 17.99 365 THR B N 1
ATOM 10557 C CA . THR B 1 344 ? -27.701 -19.770 48.324 1.00 18.11 365 THR B CA 1
ATOM 10558 C C . THR B 1 344 ? -26.956 -19.272 49.564 1.00 18.18 365 THR B C 1
ATOM 10559 O O . THR B 1 344 ? -25.748 -19.482 49.681 1.00 18.29 365 THR B O 1
ATOM 10570 N N . GLU B 1 345 ? -27.668 -18.644 50.488 1.00 18.27 366 GLU B N 1
ATOM 10571 C CA . GLU B 1 345 ? -27.019 -18.155 51.698 1.00 18.71 366 GLU B CA 1
ATOM 10572 C C . GLU B 1 345 ? -26.599 -19.304 52.618 1.00 18.07 366 GLU B C 1
ATOM 10573 O O . GLU B 1 345 ? -25.584 -19.206 53.301 1.00 18.22 366 GLU B O 1
ATOM 10585 N N . LEU B 1 346 ? -27.368 -20.389 52.630 1.00 17.81 367 LEU B N 1
ATOM 10586 C CA . LEU B 1 346 ? -27.002 -21.561 53.414 1.00 17.17 367 LEU B CA 1
ATOM 10587 C C . LEU B 1 346 ? -25.718 -22.189 52.882 1.00 16.79 367 LEU B C 1
ATOM 10588 O O . LEU B 1 346 ? -24.813 -22.532 53.646 1.00 17.13 367 LEU B O 1
ATOM 10604 N N . ASN B 1 347 ? -25.641 -22.341 51.567 1.00 16.88 368 ASN B N 1
ATOM 10605 C CA . ASN B 1 347 ? -24.444 -22.851 50.935 1.00 17.27 368 ASN B CA 1
ATOM 10606 C C . ASN B 1 347 ? -23.224 -21.991 51.294 1.00 17.25 368 ASN B C 1
ATOM 10607 O O . ASN B 1 347 ? -22.173 -22.498 51.673 1.00 17.31 368 ASN B O 1
ATOM 10618 N N . LYS B 1 348 ? -23.366 -20.676 51.161 1.00 17.61 369 LYS B N 1
ATOM 10619 C CA . LYS B 1 348 ? -22.275 -19.769 51.473 1.00 18.10 369 LYS B CA 1
ATOM 10620 C C . LYS B 1 348 ? -21.849 -19.916 52.938 1.00 17.78 369 LYS B C 1
ATOM 10621 O O . LYS B 1 348 ? -20.655 -19.993 53.258 1.00 18.14 369 LYS B O 1
ATOM 10633 N N . GLN B 1 349 ? -22.829 -19.949 53.835 1.00 17.91 370 GLN B N 1
ATOM 10634 C CA . GLN B 1 349 ? -22.545 -20.065 55.256 1.00 17.64 370 GLN B CA 1
ATOM 10635 C C . GLN B 1 349 ? -21.832 -21.378 55.583 1.00 17.01 370 GLN B C 1
ATOM 10636 O O . GLN B 1 349 ? -20.845 -21.399 56.328 1.00 17.56 370 GLN B O 1
ATOM 10650 N N . LEU B 1 350 ? -22.328 -22.491 55.061 1.00 16.82 371 LEU B N 1
ATOM 10651 C CA . LEU B 1 350 ? -21.801 -23.769 55.517 1.00 16.61 371 LEU B CA 1
ATOM 10652 C C . LEU B 1 350 ? -20.321 -23.903 55.154 1.00 16.44 371 LEU B C 1
ATOM 10653 O O . LEU B 1 350 ? -19.549 -24.501 55.910 1.00 16.69 371 LEU B O 1
ATOM 10669 N N . LEU B 1 351 ? -19.928 -23.343 54.014 1.00 16.73 372 LEU B N 1
ATOM 10670 C CA . LEU B 1 351 ? -18.536 -23.424 53.588 1.00 17.19 372 LEU B CA 1
ATOM 10671 C C . LEU B 1 351 ? -17.588 -22.684 54.536 1.00 17.66 372 LEU B C 1
ATOM 10672 O O . LEU B 1 351 ? -16.390 -22.991 54.564 1.00 18.22 372 LEU B O 1
ATOM 10688 N N . THR B 1 352 ? -18.109 -21.730 55.309 1.00 18.19 373 THR B N 1
ATOM 10689 C CA . THR B 1 352 ? -17.278 -20.944 56.216 1.00 18.65 373 THR B CA 1
ATOM 10690 C C . THR B 1 352 ? -17.187 -21.528 57.625 1.00 18.57 373 THR B C 1
ATOM 10691 O O . THR B 1 352 ? -16.410 -21.044 58.435 1.00 19.87 373 THR B O 1
ATOM 10702 N N . GLY B 1 353 ? -17.992 -22.536 57.932 1.00 18.45 374 GLY B N 1
ATOM 10703 C CA . GLY B 1 353 ? -18.123 -22.994 59.297 1.00 18.45 374 GLY B CA 1
ATOM 10704 C C . GLY B 1 353 ? -17.023 -23.917 59.767 1.00 18.24 374 GLY B C 1
ATOM 10705 O O . GLY B 1 353 ? -16.334 -24.572 58.986 1.00 18.59 374 GLY B O 1
ATOM 10709 N N . LYS B 1 354 ? -16.891 -23.963 61.085 1.00 18.36 375 LYS B N 1
ATOM 10710 C CA . LYS B 1 354 ? -16.051 -24.925 61.792 1.00 19.66 375 LYS B CA 1
ATOM 10711 C C . LYS B 1 354 ? -16.981 -25.743 62.681 1.00 18.62 375 LYS B C 1
ATOM 10712 O O . LYS B 1 354 ? -17.816 -25.177 63.390 1.00 19.54 375 LYS B O 1
ATOM 10731 N N . TYR B 1 355 ? -16.828 -27.063 62.644 1.00 17.90 376 TYR B N 1
ATOM 10732 C CA . TYR B 1 355 ? -17.781 -27.965 63.277 1.00 17.92 376 TYR B CA 1
ATOM 10733 C C . TYR B 1 355 ? -17.062 -29.013 64.099 1.00 18.34 376 TYR B C 1
ATOM 10734 O O . TYR B 1 355 ? -16.155 -29.678 63.609 1.00 19.50 376 TYR B O 1
ATOM 10752 N N . ASN B 1 356 ? -17.485 -29.174 65.348 1.00 18.56 377 ASN B N 1
ATOM 10753 C CA . ASN B 1 356 ? -16.958 -30.218 66.211 1.00 20.56 377 ASN B CA 1
ATOM 10754 C C . ASN B 1 356 ? -17.918 -31.390 66.113 1.00 18.77 377 ASN B C 1
ATOM 10755 O O . ASN B 1 356 ? -18.957 -31.389 66.767 1.00 18.71 377 ASN B O 1
ATOM 10766 N N . THR B 1 357 ? -17.584 -32.353 65.263 1.00 18.29 378 THR B N 1
ATOM 10767 C CA . THR B 1 357 ? -18.513 -33.417 64.858 1.00 17.29 378 THR B CA 1
ATOM 10768 C C . THR B 1 357 ? -18.058 -34.759 65.424 1.00 16.98 378 THR B C 1
ATOM 10769 O O . THR B 1 357 ? -17.000 -34.838 66.043 1.00 17.13 378 THR B O 1
ATOM 10780 N N . PRO B 1 358 ? -18.825 -35.837 65.184 1.00 16.99 379 PRO B N 1
ATOM 10781 C CA . PRO B 1 358 ? -18.311 -37.141 65.631 1.00 17.39 379 PRO B CA 1
ATOM 10782 C C . PRO B 1 358 ? -16.974 -37.522 64.975 1.00 16.46 379 PRO B C 1
ATOM 10783 O O . PRO B 1 358 ? -16.225 -38.318 65.552 1.00 16.72 379 PRO B O 1
ATOM 10794 N N . LEU B 1 359 ? -16.702 -36.951 63.795 1.00 16.78 380 LEU B N 1
ATOM 10795 C CA . LEU B 1 359 ? -15.468 -37.185 63.035 1.00 17.04 380 LEU B CA 1
ATOM 10796 C C . LEU B 1 359 ? -14.277 -36.405 63.558 1.00 17.19 380 LEU B C 1
ATOM 10797 O O . LEU B 1 359 ? -13.169 -36.548 63.038 1.00 18.41 380 LEU B O 1
ATOM 10813 N N . GLY B 1 360 ? -14.511 -35.568 64.570 1.00 17.35 381 GLY B N 1
ATOM 10814 C CA . GLY B 1 360 ? -13.535 -34.586 64.989 1.00 17.81 381 GLY B CA 1
ATOM 10815 C C . GLY B 1 360 ? -13.900 -33.201 64.501 1.00 17.48 381 GLY B C 1
ATOM 10816 O O . GLY B 1 360 ? -14.978 -32.959 63.945 1.00 17.75 381 GLY B O 1
ATOM 10820 N N . GLU B 1 361 ? -12.966 -32.285 64.702 1.00 18.19 382 GLU B N 1
ATOM 10821 C CA . GLU B 1 361 ? -13.128 -30.917 64.227 1.00 19.72 382 GLU B CA 1
ATOM 10822 C C . GLU B 1 361 ? -12.908 -30.883 62.729 1.00 19.61 382 GLU B C 1
ATOM 10823 O O . GLU B 1 361 ? -11.829 -31.257 62.251 1.00 21.87 382 GLU B O 1
ATOM 10835 N N . ILE B 1 362 ? -13.923 -30.444 61.985 1.00 18.40 383 ILE B N 1
ATOM 10836 C CA . ILE B 1 362 ? -13.805 -30.339 60.543 1.00 18.77 383 ILE B CA 1
ATOM 10837 C C . ILE B 1 362 ? -14.248 -28.966 60.075 1.00 18.16 383 ILE B C 1
ATOM 10838 O O . ILE B 1 362 ? -14.903 -28.198 60.795 1.00 18.73 383 ILE B O 1
ATOM 10854 N N . SER B 1 363 ? -13.855 -28.673 58.847 1.00 17.32 384 SER B N 1
ATOM 10855 C CA . SER B 1 363 ? -14.213 -27.441 58.181 1.00 17.10 384 SER B CA 1
ATOM 10856 C C . SER B 1 363 ? -14.063 -27.715 56.691 1.00 16.23 384 SER B C 1
ATOM 10857 O O . SER B 1 363 ? -13.859 -28.869 56.302 1.00 16.35 384 SER B O 1
ATOM 10865 N N . PHE B 1 364 ? -14.218 -26.680 55.869 1.00 16.30 385 PHE B N 1
ATOM 10866 C CA . PHE B 1 364 ? -14.134 -26.830 54.423 1.00 16.02 385 PHE B CA 1
ATOM 10867 C C . PHE B 1 364 ? -13.139 -25.853 53.847 1.00 16.15 385 PHE B C 1
ATOM 10868 O O . PHE B 1 364 ? -12.962 -24.748 54.370 1.00 17.43 385 PHE B O 1
ATOM 10885 N N . THR B 1 365 ? -12.530 -26.242 52.741 1.00 15.95 386 THR B N 1
ATOM 10886 C CA . THR B 1 365 ? -11.847 -25.276 51.918 1.00 15.94 386 THR B CA 1
ATOM 10887 C C . THR B 1 365 ? -12.885 -24.613 51.002 1.00 16.21 386 THR B C 1
ATOM 10888 O O . THR B 1 365 ? -14.029 -25.072 50.916 1.00 16.68 386 THR B O 1
ATOM 10899 N N . PRO B 1 366 ? -12.504 -23.529 50.312 1.00 16.86 387 PRO B N 1
ATOM 10900 C CA . PRO B 1 366 ? -13.516 -22.809 49.544 1.00 18.01 387 PRO B CA 1
ATOM 10901 C C . PRO B 1 366 ? -14.167 -23.642 48.449 1.00 17.88 387 PRO B C 1
ATOM 10902 O O . PRO B 1 366 ? -15.310 -23.365 48.118 1.00 20.65 387 PRO B O 1
ATOM 10913 N N . ILE B 1 367 ? -13.482 -24.657 47.932 1.00 17.17 388 ILE B N 1
ATOM 10914 C CA . ILE B 1 367 ? -14.030 -25.531 46.898 1.00 18.50 388 ILE B CA 1
ATOM 10915 C C . ILE B 1 367 ? -14.978 -26.591 47.470 1.00 18.12 388 ILE B C 1
ATOM 10916 O O . ILE B 1 367 ? -15.646 -27.283 46.708 1.00 19.31 388 ILE B O 1
ATOM 10932 N N . GLY B 1 368 ? -15.058 -26.704 48.793 1.00 16.73 389 GLY B N 1
ATOM 10933 C CA . GLY B 1 368 ? -15.980 -27.638 49.421 1.00 16.33 389 GLY B CA 1
ATOM 10934 C C . GLY B 1 368 ? -15.337 -28.955 49.828 1.00 15.28 389 GLY B C 1
ATOM 10935 O O . GLY B 1 368 ? -16.036 -29.911 50.172 1.00 16.02 389 GLY B O 1
ATOM 10939 N N . GLU B 1 369 ? -14.004 -29.009 49.816 1.00 15.42 390 GLU B N 1
ATOM 10940 C CA . GLU B 1 369 ? -13.286 -30.175 50.313 1.00 15.59 390 GLU B CA 1
ATOM 10941 C C . GLU B 1 369 ? -13.273 -30.162 51.829 1.00 15.23 390 GLU B C 1
ATOM 10942 O O . GLU B 1 369 ? -13.193 -29.105 52.453 1.00 15.92 390 GLU B O 1
ATOM 10954 N N . VAL B 1 370 ? -13.360 -31.341 52.426 1.00 15.25 391 VAL B N 1
ATOM 10955 C CA . VAL B 1 370 ? -13.313 -31.442 53.873 1.00 15.76 391 VAL B CA 1
ATOM 10956 C C . VAL B 1 370 ? -11.891 -31.294 54.390 1.00 15.85 391 VAL B C 1
ATOM 10957 O O . VAL B 1 370 ? -10.930 -31.769 53.782 1.00 17.52 391 VAL B O 1
ATOM 10970 N N . VAL B 1 371 ? -11.788 -30.621 55.531 1.00 16.18 392 VAL B N 1
ATOM 10971 C CA . VAL B 1 371 ? -10.550 -30.475 56.278 1.00 16.65 392 VAL B CA 1
ATOM 10972 C C . VAL B 1 371 ? -10.719 -31.338 57.523 1.00 16.89 392 VAL B C 1
ATOM 10973 O O . VAL B 1 371 ? -11.616 -31.100 58.333 1.00 18.12 392 VAL B O 1
ATOM 10986 N N . GLN B 1 372 ? -9.890 -32.370 57.644 1.00 17.61 393 GLN B N 1
ATOM 10987 C CA . GLN B 1 372 ? -9.999 -33.338 58.731 1.00 18.74 393 GLN B CA 1
ATOM 10988 C C . GLN B 1 372 ? -8.613 -33.895 59.011 1.00 19.86 393 GLN B C 1
ATOM 10989 O O . GLN B 1 372 ? -7.914 -34.300 58.087 1.00 20.51 393 GLN B O 1
ATOM 11003 N N . LYS B 1 373 ? -8.224 -33.934 60.282 1.00 20.47 394 LYS B N 1
ATOM 11004 C CA . LYS B 1 373 ? -6.856 -34.294 60.655 1.00 21.42 394 LYS B CA 1
ATOM 11005 C C . LYS B 1 373 ? -6.631 -35.787 60.940 1.00 21.19 394 LYS B C 1
ATOM 11006 O O . LYS B 1 373 ? -5.592 -36.333 60.574 1.00 22.43 394 LYS B O 1
ATOM 11021 N N . ASP B 1 374 ? -7.575 -36.428 61.616 1.00 20.03 395 ASP B N 1
ATOM 11022 C CA . ASP B 1 374 ? -7.323 -37.737 62.209 1.00 19.96 395 ASP B CA 1
ATOM 11023 C C . ASP B 1 374 ? -7.999 -38.885 61.488 1.00 19.15 395 ASP B C 1
ATOM 11024 O O . ASP B 1 374 ? -9.202 -38.854 61.201 1.00 18.91 395 ASP B O 1
ATOM 11033 N N . PHE B 1 375 ? -7.185 -39.901 61.220 1.00 18.40 396 PHE B N 1
ATOM 11034 C CA . PHE B 1 375 ? -7.606 -41.128 60.566 1.00 18.17 396 PHE B CA 1
ATOM 11035 C C . PHE B 1 375 ? -7.108 -42.313 61.357 1.00 17.96 396 PHE B C 1
ATOM 11036 O O . PHE B 1 375 ? -6.210 -42.183 62.202 1.00 19.52 396 PHE B O 1
ATOM 11053 N N . TYR B 1 376 ? -7.695 -43.469 61.081 1.00 17.34 397 TYR B N 1
ATOM 11054 C CA . TYR B 1 376 ? -7.427 -44.690 61.815 1.00 17.34 397 TYR B CA 1
ATOM 11055 C C . TYR B 1 376 ? -7.454 -45.853 60.855 1.00 16.43 397 TYR B C 1
ATOM 11056 O O . TYR B 1 376 ? -7.823 -45.701 59.691 1.00 16.36 397 TYR B O 1
ATOM 11074 N N . VAL B 1 377 ? -7.072 -47.022 61.348 1.00 16.65 398 VAL B N 1
ATOM 11075 C CA . VAL B 1 377 ? -7.316 -48.265 60.639 1.00 16.63 398 VAL B CA 1
ATOM 11076 C C . VAL B 1 377 ? -7.930 -49.237 61.627 1.00 16.18 398 VAL B C 1
ATOM 11077 O O . VAL B 1 377 ? -7.523 -49.288 62.789 1.00 17.62 398 VAL B O 1
ATOM 11090 N N . ALA B 1 378 ? -8.939 -49.968 61.164 1.00 16.20 399 ALA B N 1
ATOM 11091 C CA . ALA B 1 378 ? -9.556 -51.022 61.954 1.00 16.38 399 ALA B CA 1
ATOM 11092 C C . ALA B 1 378 ? -9.427 -52.357 61.244 1.00 16.05 399 ALA B C 1
ATOM 11093 O O . ALA B 1 378 ? -9.226 -52.429 60.028 1.00 17.01 399 ALA B O 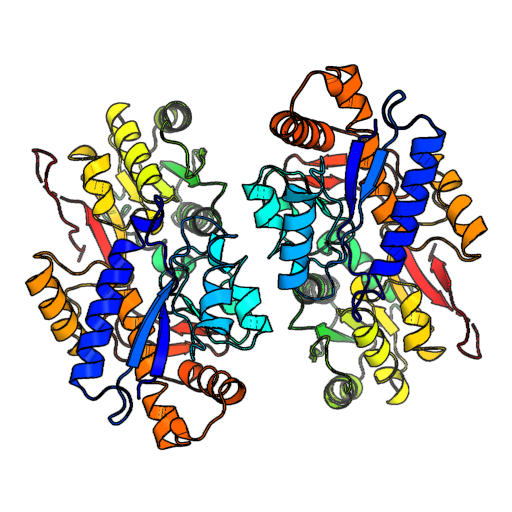1
ATOM 11100 N N . GLN B 1 379 ? -9.506 -53.409 62.038 1.00 16.41 400 GLN B N 1
ATOM 11101 C CA . GLN B 1 379 ? -9.386 -54.766 61.546 1.00 16.86 400 GLN B CA 1
ATOM 11102 C C . GLN B 1 379 ? -10.647 -55.520 61.932 1.00 16.27 400 GLN B C 1
ATOM 11103 O O . GLN B 1 379 ? -11.064 -55.468 63.090 1.00 17.32 400 GLN B O 1
ATOM 11117 N N . ILE B 1 380 ? -11.273 -56.201 60.982 1.00 16.62 401 ILE B N 1
ATOM 11118 C CA . ILE B 1 380 ? -12.486 -56.945 61.291 1.00 16.90 401 ILE B CA 1
ATOM 11119 C C . ILE B 1 380 ? -12.127 -58.123 62.189 1.00 17.34 401 ILE B C 1
ATOM 11120 O O . ILE B 1 380 ? -11.216 -58.900 61.897 1.00 18.31 401 ILE B O 1
ATOM 11136 N N . LYS B 1 381 ? -12.866 -58.248 63.288 1.00 17.67 402 LYS B N 1
ATOM 11137 C CA . LYS B 1 381 ? -12.740 -59.382 64.194 1.00 19.01 402 LYS B CA 1
ATOM 11138 C C . LYS B 1 381 ? -14.085 -60.099 64.236 1.00 18.86 402 LYS B C 1
ATOM 11139 O O . LYS B 1 381 ? -15.079 -59.535 64.702 1.00 19.62 402 LYS B O 1
ATOM 11171 N N . GLU B 1 383 ? -16.588 -63.376 65.316 1.00 22.95 404 GLU B N 1
ATOM 11172 C CA . GLU B 1 383 ? -16.747 -64.497 66.220 1.00 26.52 404 GLU B CA 1
ATOM 11173 C C . GLU B 1 383 ? -16.492 -65.772 65.417 1.00 26.75 404 GLU B C 1
ATOM 11174 O O . GLU B 1 383 ? -16.646 -65.781 64.194 1.00 26.64 404 GLU B O 1
ATOM 11186 N N . LYS B 1 384 ? -16.073 -66.835 66.098 1.00 28.45 405 LYS B N 1
ATOM 11187 C CA . LYS B 1 384 ? -15.654 -68.061 65.418 1.00 30.21 405 LYS B CA 1
ATOM 11188 C C . LYS B 1 384 ? -16.737 -68.636 64.507 1.00 29.55 405 LYS B C 1
ATOM 11189 O O . LYS B 1 384 ? -16.436 -69.120 63.410 1.00 29.69 405 LYS B O 1
ATOM 11198 N N . ASP B 1 385 ? -17.991 -68.574 64.950 1.00 28.75 406 ASP B N 1
ATOM 11199 C CA . ASP B 1 385 ? -19.091 -69.125 64.161 1.00 28.05 406 ASP B CA 1
ATOM 11200 C C . ASP B 1 385 ? -19.558 -68.193 63.040 1.00 26.10 406 ASP B C 1
ATOM 11201 O O . ASP B 1 385 ? -20.460 -68.548 62.285 1.00 26.37 406 ASP B O 1
ATOM 11210 N N . GLY B 1 386 ? -18.952 -67.012 62.936 1.00 24.02 407 GLY B N 1
ATOM 11211 C CA . GLY B 1 386 ? -19.242 -66.102 61.846 1.00 23.16 407 GLY B CA 1
ATOM 11212 C C . GLY B 1 386 ? -20.494 -65.255 62.009 1.00 22.16 407 GLY B C 1
ATOM 11213 O O . GLY B 1 386 ? -20.804 -64.487 61.106 1.00 22.55 407 GLY B O 1
ATOM 11217 N N . SER B 1 387 ? -21.175 -65.355 63.155 1.00 22.02 408 SER B N 1
ATOM 11218 C CA . SER B 1 387 ? -22.514 -64.768 63.312 1.00 23.26 408 SER B CA 1
ATOM 11219 C C . SER B 1 387 ? -22.522 -63.308 63.762 1.00 23.15 408 SER B C 1
ATOM 11220 O O . SER B 1 387 ? -23.559 -62.650 63.720 1.00 24.01 408 SER B O 1
ATOM 11228 N N . GLN B 1 388 ? -21.379 -62.815 64.224 1.00 22.16 409 GLN B N 1
ATOM 11229 C CA . GLN B 1 388 ? -21.252 -61.439 64.698 1.00 22.76 409 GLN B CA 1
ATOM 11230 C C . GLN B 1 388 ? -19.820 -61.005 64.457 1.00 21.62 409 GLN B C 1
ATOM 11231 O O . GLN B 1 388 ? -18.916 -61.841 64.458 1.00 21.60 409 GLN B O 1
ATOM 11245 N N . GLY B 1 389 ? -19.608 -59.705 64.271 1.00 21.44 410 GLY B N 1
ATOM 11246 C CA . GLY B 1 389 ? -18.269 -59.170 64.190 1.00 21.28 410 GLY B CA 1
ATOM 11247 C C . GLY B 1 389 ? -18.219 -57.735 64.653 1.00 20.90 410 GLY B C 1
ATOM 11248 O O . GLY B 1 389 ? -19.231 -57.117 64.998 1.00 21.09 410 GLY B O 1
ATOM 11252 N N . LYS B 1 390 ? -17.006 -57.206 64.652 1.00 20.83 411 LYS B N 1
ATOM 11253 C CA . LYS B 1 390 ? -16.777 -55.817 65.011 1.00 21.00 411 LYS B CA 1
ATOM 11254 C C . LYS B 1 390 ? -15.516 -55.305 64.331 1.00 20.65 411 LYS B C 1
ATOM 11255 O O . LYS B 1 390 ? -14.670 -56.085 63.885 1.00 21.45 411 LYS B O 1
ATOM 11270 N N . PHE B 1 391 ? -15.434 -53.986 64.233 1.00 20.98 412 PHE B N 1
ATOM 11271 C CA . PHE B 1 391 ? -14.237 -53.305 63.780 1.00 22.02 412 PHE B CA 1
ATOM 11272 C C . PHE B 1 391 ? -13.374 -52.991 64.979 1.00 22.30 412 PHE B C 1
ATOM 11273 O O . PHE B 1 391 ? -13.747 -52.166 65.811 1.00 24.25 412 PHE B O 1
ATOM 11290 N N . THR B 1 392 ? -12.214 -53.635 65.058 1.00 20.90 413 THR B N 1
ATOM 11291 C CA . THR B 1 392 ? -11.274 -53.402 66.149 1.00 21.19 413 THR B CA 1
ATOM 11292 C C . THR B 1 392 ? -10.224 -52.404 65.708 1.00 18.33 413 THR B C 1
ATOM 11293 O O . THR B 1 392 ? -9.495 -52.629 64.737 1.00 18.65 413 THR B O 1
ATOM 11304 N N . PHE B 1 393 ? -10.158 -51.286 66.419 1.00 17.78 414 PHE B N 1
ATOM 11305 C CA . PHE B 1 393 ? -9.276 -50.199 66.022 1.00 18.14 414 PHE B CA 1
ATOM 11306 C C . PHE B 1 393 ? -7.845 -50.469 66.434 1.00 19.32 414 PHE B C 1
ATOM 11307 O O . PHE B 1 393 ? -7.574 -50.822 67.581 1.00 21.44 414 PHE B O 1
ATOM 11324 N N . LEU B 1 394 ? -6.934 -50.315 65.481 1.00 19.45 415 LEU B N 1
ATOM 11325 C CA . LEU B 1 394 ? -5.519 -50.445 65.749 1.00 21.62 415 LEU B CA 1
ATOM 11326 C C . LEU B 1 394 ? -5.048 -49.211 66.512 1.00 24.95 415 LEU B C 1
ATOM 11327 O O . LEU B 1 394 ? -5.483 -48.087 66.251 1.00 24.95 415 LEU B O 1
ATOM 11343 N N . LYS B 1 395 ? -4.177 -49.434 67.485 1.00 29.52 416 LYS B N 1
ATOM 11344 C CA . LYS B 1 395 ? -3.586 -48.341 68.247 1.00 34.55 416 LYS B CA 1
ATOM 11345 C C . LYS B 1 395 ? -2.273 -47.915 67.608 1.00 39.17 416 LYS B C 1
ATOM 11346 O O . LYS B 1 395 ? -1.632 -46.974 68.066 1.00 40.70 416 LYS B O 1
#

CATH classification: 3.40.50.2300 (+1 more: 3.40.50.2300)

InterPro domains:
  IPR028081 Leucine-binding protein domain [PF13458] (54-405)
  IPR028082 Periplasmic binding protein-like I [SSF53822] (54-409)
  IPR051010 Branched-chain amino acid transport protein [PTHR30483] (8-412)